Protein AF-A0A6C1BV99-F1 (afdb_monomer)

Radius of gyration: 22.66 Å; Cα contacts (8 Å, |Δi|>4): 917; chains: 1; bounding box: 77×45×63 Å

Foldseek 3Di:
DDDPPDDDADPDPPPLQDLDQPQCLCQVPDPPNPDHDPQQPPQADQVQWDWDWFFAQFWQAGFIKIWTFQAGDPVGDGFTRFIAHDPVRQTGCLRGQLRCLRPPQFDQAKDFQRHGDDLLVVLLVVQCCLAPPQAQEEEEDELADFLLLLQLVLLSCFQRLHAYAYPCLQWVLLLCVQLDDDDAAALVLQLPAQEEEEEDEAPCLRRVSSVVSHDHAYAYDDDYDSCCVNVHHYDHPVCLLVDATAYEYEYERALPFSVVSNVCSNSVNVSCVVRVYHYHYIDTGLVVSVCVRPPSQSHAQPVVSLVSHQHYAYAAAQCVLWDPPVSVVVSLVNHPFYEYAYRRCDHVVVSGSIYHYDDGQQLDFHWGQHSNGITTGHHDRPSRDYSSVSSVSSSVSGDDDGDNHDHHDDRNDRTGRHRGNQPRDDSSVPRPSSVVSVVSNVVSVVVVVVVVD

pLDDT: mean 91.26, std 7.83, range [37.41, 98.12]

Nearest PDB structures (foldseek):
  7q5y-assembly3_M  TM=9.577E-01  e=8.768E-54  Aquifex aeolicus VF5
  8qby-assembly1_G  TM=7.763E-01  e=4.145E-21  Paracoccus denitrificans PD1222
  8oh5-assembly1_C  TM=7.494E-01  e=4.484E-19  Sporomusa ovata DSM 2662
  7z7s-assembly1_G  TM=7.887E-01  e=3.432E-16  Escherichia coli str. K-12 substr. MC4100
  8rja-assembly2_H  TM=7.449E-01  e=3.498E-14  Candidatus Methanoperedenaceae archaeon GB50

Solvent-accessible surface area (backbone atoms only — not comparable to full-atom values): 24072 Å² total; per-residue (Å²): 120,70,74,96,71,50,74,91,70,67,95,44,79,59,57,69,67,33,94,60,76,62,37,50,58,70,38,70,70,38,88,83,59,86,41,66,58,70,94,43,59,91,61,55,58,80,88,53,39,48,75,50,67,24,32,44,51,81,22,32,51,45,37,51,30,32,42,33,28,44,51,39,48,99,89,36,61,78,41,64,64,44,40,41,52,47,96,83,62,42,52,33,29,55,56,44,51,31,41,54,46,80,64,54,66,60,32,58,61,32,28,46,77,88,36,81,48,57,69,66,61,52,28,52,51,51,33,48,47,41,67,76,40,13,89,28,25,30,38,36,49,35,34,68,52,40,42,62,47,40,50,48,48,44,49,50,33,33,42,42,14,28,24,32,26,32,74,54,43,46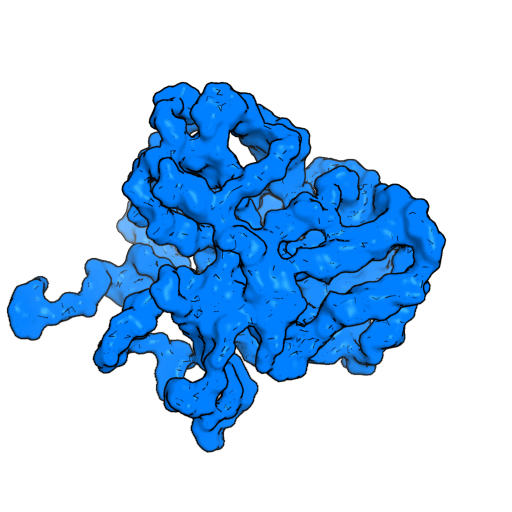,18,48,41,38,19,41,71,47,40,45,91,79,71,87,59,40,54,71,55,55,62,69,32,57,30,37,38,41,37,46,50,44,53,48,31,63,42,45,57,60,62,78,53,60,85,52,55,33,33,32,39,77,69,64,73,70,47,53,84,62,63,52,45,81,48,59,84,76,54,60,77,75,64,84,70,49,35,34,37,41,38,29,38,66,47,41,46,40,68,58,28,26,55,48,17,44,50,49,44,52,47,28,68,74,64,65,36,44,61,36,79,51,63,57,12,16,38,59,24,44,62,72,51,46,63,74,84,44,49,10,22,51,68,58,42,52,72,60,25,34,30,41,37,34,40,59,64,61,65,68,68,67,43,58,64,77,60,50,52,59,45,55,74,61,37,83,40,40,34,26,28,25,44,36,53,55,73,71,35,64,76,27,48,29,30,34,42,33,58,53,76,34,26,38,68,49,38,36,35,27,29,70,41,78,41,64,30,34,56,77,52,80,79,48,49,64,61,58,60,48,48,51,56,26,51,72,66,47,74,90,62,78,40,74,52,43,59,46,85,62,79,58,72,84,47,78,48,79,74,32,53,43,42,60,45,74,70,41,56,62,5,66,59,21,41,57,53,39,55,50,36,51,54,45,53,52,52,54,50,65,74,74,110

Secondary structure (DSSP, 8-state):
--GGG-----SSSSGGGSS----SHHHHH-TTSSS--TTTTTT--GGGSEEEEEE--SSTT--EEEEEEE--STT--SEEEEEEE-TT----HHHHHGGGGGTSSB--S-EETTEE--HHHHHHHHHHHHHHSGGGEEEEE-TTS-HHHHHHHHHHHHHH--EEEEGGGTTHHHHHHHH-S-----HHHHHT-SEEEEEES-HHHHSGGGGGT--SEEEEES--SSGGGG-PEE--GGGGGG--SSEEEEEE-TT--HHHHHHHHHHHHHHHHHH--EEEEE-STTHHHHHHHS-GGGB--HHHHHHH-SEEEEES--GGGTS-HHHHHHHHHT-SEEEEEESBSSGGGGT-SEEEE---TTT--EEEEETTEEEEE---STT---HHHHHHHHHHTSPS---PPP----PPPP-----BTTBSSHHHHT-HHHHHHHHHHHHHHHHHHHT--

Mean predicted aligned error: 5.23 Å

Structure (mmCIF, N/CA/C/O backbone):
data_AF-A0A6C1BV99-F1
#
_entry.id   AF-A0A6C1BV99-F1
#
loop_
_atom_site.group_PDB
_atom_site.id
_atom_site.type_symbol
_atom_site.label_atom_id
_atom_site.label_alt_id
_atom_site.label_comp_id
_atom_site.label_asym_id
_atom_site.label_entity_id
_atom_site.label_seq_id
_atom_site.pdbx_PDB_ins_code
_atom_site.Cartn_x
_atom_site.Cartn_y
_atom_site.Cartn_z
_atom_site.occupancy
_atom_site.B_iso_or_equiv
_atom_site.auth_seq_id
_atom_site.auth_comp_id
_atom_site.auth_asym_id
_atom_site.auth_atom_id
_atom_site.pdbx_PDB_model_num
ATOM 1 N N . GLU A 1 1 ? -42.807 0.917 -0.448 1.00 76.88 1 GLU A N 1
ATOM 2 C CA . GLU A 1 1 ? -43.847 0.187 -1.217 1.00 76.88 1 GLU A CA 1
ATOM 3 C C . GLU A 1 1 ? -43.942 -1.254 -0.700 1.00 76.88 1 GLU A C 1
ATOM 5 O O . GLU A 1 1 ? -42.998 -1.701 -0.054 1.00 76.88 1 GLU A O 1
ATOM 10 N N . ARG A 1 2 ? -45.065 -1.959 -0.909 1.00 86.19 2 ARG A N 1
ATOM 11 C CA . ARG A 1 2 ? -45.272 -3.371 -0.509 1.00 86.19 2 ARG A CA 1
ATOM 12 C C . ARG A 1 2 ? -45.947 -4.147 -1.651 1.00 86.19 2 ARG A C 1
ATOM 14 O O . ARG A 1 2 ? -46.690 -3.557 -2.429 1.00 86.19 2 ARG A O 1
ATOM 21 N N . GLY A 1 3 ? -45.721 -5.460 -1.730 1.00 92.88 3 GLY A N 1
ATOM 22 C CA . GLY A 1 3 ? -46.331 -6.331 -2.744 1.00 92.88 3 GLY A CA 1
ATOM 23 C C . GLY A 1 3 ? -45.674 -6.211 -4.123 1.00 92.88 3 GLY A C 1
ATOM 24 O O . GLY A 1 3 ? -44.471 -5.994 -4.215 1.00 92.88 3 GLY A O 1
ATOM 25 N N . PHE A 1 4 ? -46.461 -6.338 -5.196 1.00 92.69 4 PHE A N 1
ATOM 26 C CA . PHE A 1 4 ? -45.967 -6.315 -6.584 1.00 92.69 4 PHE A CA 1
ATOM 27 C C . PHE A 1 4 ? -45.215 -5.025 -6.953 1.00 92.69 4 PHE A C 1
ATOM 29 O O . PHE A 1 4 ? -44.317 -5.045 -7.785 1.00 92.69 4 PHE A O 1
ATOM 36 N N . GLN A 1 5 ? -45.550 -3.907 -6.307 1.00 92.56 5 GLN A N 1
ATOM 37 C CA . GLN A 1 5 ? -44.901 -2.614 -6.533 1.00 92.56 5 GLN A CA 1
ATOM 38 C C . GLN A 1 5 ? -43.599 -2.441 -5.738 1.00 92.56 5 GLN A C 1
ATOM 40 O O . GLN A 1 5 ? -43.012 -1.371 -5.783 1.00 92.56 5 GLN A O 1
ATOM 45 N N . ALA A 1 6 ? -43.149 -3.432 -4.964 1.00 92.50 6 ALA A N 1
ATOM 46 C CA . ALA A 1 6 ? -41.948 -3.284 -4.150 1.00 92.50 6 ALA A CA 1
ATOM 47 C C . ALA A 1 6 ? -40.685 -3.167 -5.020 1.00 92.50 6 ALA A C 1
ATOM 49 O O . ALA A 1 6 ? -40.284 -4.120 -5.685 1.00 92.50 6 ALA A O 1
ATOM 50 N N . ASN A 1 7 ? -40.023 -2.009 -4.954 1.00 88.62 7 ASN A N 1
ATOM 51 C CA . ASN A 1 7 ? -38.767 -1.749 -5.650 1.00 88.62 7 ASN A CA 1
ATOM 52 C C . ASN A 1 7 ? -37.588 -1.646 -4.679 1.00 88.62 7 ASN A C 1
ATOM 54 O O . ASN A 1 7 ? -37.646 -0.929 -3.679 1.00 88.62 7 ASN A O 1
ATOM 58 N N . ILE A 1 8 ? -36.483 -2.315 -5.013 1.00 88.06 8 ILE A N 1
ATOM 59 C CA . ILE A 1 8 ? -35.219 -2.189 -4.282 1.00 88.06 8 ILE A CA 1
ATOM 60 C C . ILE A 1 8 ? -34.468 -0.972 -4.814 1.00 88.06 8 ILE A C 1
ATOM 62 O O . ILE A 1 8 ? -34.070 -0.934 -5.977 1.00 88.06 8 ILE A O 1
ATOM 66 N N . ALA A 1 9 ? -34.274 0.030 -3.962 1.00 85.88 9 ALA A N 1
ATOM 67 C CA . ALA A 1 9 ? -33.563 1.250 -4.312 1.00 85.88 9 ALA A CA 1
ATOM 68 C C . ALA A 1 9 ? -32.993 1.939 -3.063 1.00 85.88 9 ALA A C 1
ATOM 70 O O . ALA A 1 9 ? -33.549 1.767 -1.977 1.00 85.88 9 ALA A O 1
ATOM 71 N N . PRO A 1 10 ? -31.925 2.744 -3.203 1.00 84.50 10 PRO A N 1
ATOM 72 C CA . PRO A 1 10 ? -31.435 3.562 -2.102 1.00 84.50 10 PRO A CA 1
ATOM 73 C C . PRO A 1 10 ? -32.444 4.661 -1.743 1.00 84.50 10 PRO A C 1
ATOM 75 O O . PRO A 1 10 ? -33.206 5.126 -2.598 1.00 84.50 10 PRO A O 1
ATOM 78 N N . THR A 1 11 ? -32.402 5.098 -0.482 1.00 82.31 11 THR A N 1
ATOM 79 C CA . THR A 1 11 ? -33.218 6.206 0.040 1.00 82.31 11 THR A CA 1
ATOM 80 C C . THR A 1 11 ? -32.936 7.511 -0.700 1.00 82.31 11 THR A C 1
ATOM 82 O O . THR A 1 11 ? -33.858 8.243 -1.040 1.00 82.31 11 THR A O 1
ATOM 85 N N . VAL A 1 12 ? -31.660 7.775 -0.993 1.00 80.75 12 VAL A N 1
ATOM 86 C CA . VAL A 1 12 ? -31.214 8.916 -1.800 1.00 80.75 12 VAL A CA 1
ATOM 87 C C . VAL A 1 12 ? -30.872 8.414 -3.198 1.00 80.75 12 VAL A C 1
ATOM 89 O O . VAL A 1 12 ? -30.130 7.440 -3.344 1.00 80.75 12 VAL A O 1
ATOM 92 N N . ARG A 1 13 ? -31.422 9.067 -4.226 1.00 79.25 13 ARG A N 1
ATOM 93 C CA . ARG A 1 13 ? 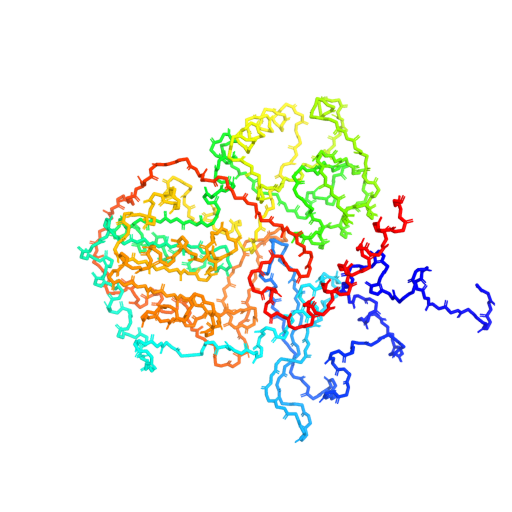-31.169 8.745 -5.635 1.00 79.25 13 ARG A CA 1
ATOM 94 C C . ARG A 1 13 ? -30.552 9.952 -6.355 1.00 79.25 13 ARG A C 1
ATOM 96 O O . ARG A 1 13 ? -31.036 11.060 -6.140 1.00 79.25 13 ARG A O 1
ATOM 103 N N . PRO A 1 14 ? -29.589 9.730 -7.268 1.00 78.88 14 PRO A N 1
ATOM 104 C CA . PRO A 1 14 ? -29.035 8.428 -7.655 1.00 78.88 14 PRO A CA 1
ATOM 105 C C . PRO A 1 14 ? -28.048 7.852 -6.610 1.00 78.88 14 PRO A C 1
ATOM 107 O O . PRO A 1 14 ? -27.644 8.524 -5.671 1.00 78.88 14 PRO A O 1
ATOM 110 N N . MET A 1 15 ? -27.726 6.553 -6.694 1.00 82.31 15 MET A N 1
ATOM 111 C CA . MET A 1 15 ? -26.990 5.840 -5.627 1.00 82.31 15 MET A CA 1
ATOM 112 C C . MET A 1 15 ? -25.594 6.427 -5.347 1.00 82.31 15 MET A C 1
ATOM 114 O O . MET A 1 15 ? -25.109 6.360 -4.221 1.00 82.31 15 MET A O 1
ATOM 118 N N . ASP A 1 16 ? -24.958 7.010 -6.360 1.00 74.94 16 ASP A N 1
ATOM 119 C CA . ASP A 1 16 ? -23.660 7.703 -6.311 1.00 74.94 16 ASP A CA 1
ATOM 120 C C . ASP A 1 16 ? -23.670 9.008 -5.514 1.00 74.94 16 ASP A C 1
ATOM 122 O O . ASP A 1 16 ? -22.605 9.485 -5.119 1.00 74.94 16 ASP A O 1
ATOM 126 N N . THR A 1 17 ? -24.856 9.528 -5.210 1.00 73.25 17 THR A N 1
ATOM 127 C CA . THR A 1 17 ? -25.060 10.713 -4.370 1.00 73.25 17 THR A CA 1
ATOM 128 C C . THR A 1 17 ? -25.597 10.352 -2.981 1.00 73.25 17 THR A C 1
ATOM 130 O O . THR A 1 17 ? -25.964 11.235 -2.212 1.00 73.25 17 THR A O 1
ATOM 133 N N . SER A 1 18 ? -25.686 9.056 -2.660 1.00 76.00 18 SER A N 1
ATOM 134 C CA . SER A 1 18 ? -26.114 8.548 -1.350 1.00 76.00 18 SER A CA 1
ATOM 135 C C . SER A 1 18 ? -24.918 8.267 -0.427 1.00 76.00 18 SER A C 1
ATOM 137 O O . SER A 1 18 ? -23.765 8.438 -0.816 1.00 76.00 18 SER A O 1
ATOM 139 N N . THR A 1 19 ? -25.178 7.748 0.778 1.00 76.62 19 THR A N 1
ATOM 140 C CA . THR A 1 19 ? -24.145 7.255 1.712 1.00 76.62 19 THR A CA 1
ATOM 141 C C . THR A 1 19 ? -23.447 5.965 1.243 1.00 76.62 19 THR A C 1
ATOM 143 O O . THR A 1 19 ? -22.591 5.428 1.942 1.00 76.62 19 THR A O 1
ATOM 146 N N . CYS A 1 20 ? -23.793 5.441 0.061 1.00 85.62 20 CYS A N 1
ATOM 147 C CA . CYS A 1 20 ? -23.166 4.259 -0.519 1.00 85.62 20 CYS A CA 1
ATOM 148 C C . CYS A 1 20 ? -21.684 4.496 -0.864 1.00 85.62 20 CYS A C 1
ATOM 150 O O . CYS A 1 20 ? -21.322 5.421 -1.589 1.00 85.62 20 CYS A O 1
ATOM 152 N N . GLU A 1 21 ? -20.824 3.579 -0.429 1.00 86.69 21 GLU A N 1
ATOM 153 C CA . GLU A 1 21 ? -19.383 3.584 -0.718 1.00 86.69 21 GLU A CA 1
ATOM 154 C C . GLU A 1 21 ? -19.014 2.991 -2.079 1.00 86.69 21 GLU A C 1
ATOM 156 O O . GLU A 1 21 ? -17.837 2.866 -2.397 1.00 86.69 21 GLU A O 1
ATOM 161 N N . MET A 1 22 ? -19.993 2.551 -2.872 1.00 90.06 22 MET A N 1
ATOM 162 C CA . MET A 1 22 ? -19.740 1.876 -4.147 1.00 90.06 22 MET A CA 1
ATOM 163 C C . MET A 1 22 ? -18.792 0.674 -4.011 1.00 90.06 22 MET A C 1
ATOM 165 O O . MET A 1 22 ? -17.922 0.451 -4.847 1.00 90.06 22 MET A O 1
ATOM 169 N N . CYS A 1 23 ? -18.971 -0.150 -2.974 1.00 91.75 23 CYS A N 1
ATOM 170 C CA . CYS A 1 23 ? -18.153 -1.352 -2.779 1.00 91.75 23 CYS A CA 1
ATOM 171 C C . CYS A 1 23 ? -18.371 -2.434 -3.853 1.00 91.75 23 CYS A C 1
ATOM 173 O O . CYS A 1 23 ? -17.565 -3.349 -3.974 1.00 91.75 23 CYS A O 1
ATOM 175 N N . GLY A 1 24 ? -19.458 -2.348 -4.629 1.00 93.44 24 GLY A N 1
ATOM 176 C CA . GLY A 1 24 ? -19.761 -3.284 -5.715 1.00 93.44 24 GLY A CA 1
ATOM 177 C C . GLY A 1 24 ? -20.377 -4.614 -5.268 1.00 93.44 24 GLY A C 1
ATOM 178 O O . GLY A 1 24 ? -20.771 -5.412 -6.116 1.00 93.44 24 GLY A O 1
ATOM 179 N N . LEU A 1 25 ? -20.553 -4.848 -3.963 1.00 95.12 25 LEU A N 1
ATOM 180 C CA . LEU A 1 25 ? -21.141 -6.094 -3.458 1.00 95.12 25 LEU A CA 1
ATOM 181 C C . LEU A 1 25 ? -22.574 -6.314 -3.953 1.00 95.12 25 LEU A C 1
ATOM 183 O O . LEU A 1 25 ? -22.896 -7.417 -4.378 1.00 95.12 25 LEU A O 1
ATOM 187 N N . CYS A 1 26 ? -23.408 -5.269 -4.007 1.00 93.62 26 CYS A N 1
ATOM 188 C CA . CYS A 1 26 ? -24.767 -5.367 -4.558 1.00 93.62 26 CYS A CA 1
ATOM 189 C C . CYS A 1 26 ? -24.784 -5.773 -6.043 1.00 93.62 26 CYS A C 1
ATOM 191 O O . CYS A 1 26 ? -25.678 -6.498 -6.470 1.00 93.62 26 CYS A O 1
ATOM 193 N N . VAL A 1 27 ? -23.780 -5.344 -6.817 1.00 94.06 27 VAL A N 1
ATOM 194 C CA . VAL A 1 27 ? -23.589 -5.755 -8.216 1.00 94.06 27 VAL A CA 1
ATOM 195 C C . VAL A 1 27 ? -23.194 -7.230 -8.282 1.00 94.06 27 VAL A C 1
ATOM 197 O O . VAL A 1 27 ? -23.666 -7.949 -9.155 1.00 94.06 27 VAL A O 1
ATOM 200 N N . TYR A 1 28 ? -22.320 -7.677 -7.377 1.00 94.75 28 TYR A N 1
ATOM 201 C CA . TYR A 1 28 ? -21.831 -9.054 -7.349 1.00 94.75 28 TYR A CA 1
ATOM 202 C C . TYR A 1 28 ? -22.920 -10.060 -6.960 1.00 94.75 28 TYR A C 1
ATOM 204 O O . TYR A 1 28 ? -23.072 -11.074 -7.634 1.00 94.75 28 TYR A O 1
ATOM 212 N N . VAL A 1 29 ? -23.698 -9.770 -5.911 1.00 94.75 29 VAL A N 1
ATOM 213 C CA . VAL A 1 29 ? -24.710 -10.705 -5.388 1.00 94.75 29 VAL A CA 1
ATOM 214 C C . VAL A 1 29 ? -26.018 -10.707 -6.184 1.00 94.75 29 VAL A C 1
ATOM 216 O O . VAL A 1 29 ? -26.861 -11.563 -5.940 1.00 94.75 29 VAL A O 1
ATOM 219 N N . CYS A 1 30 ? -26.229 -9.764 -7.113 1.00 94.56 30 CYS A N 1
ATOM 220 C CA . CYS A 1 30 ? -27.474 -9.666 -7.878 1.00 94.56 30 CYS A CA 1
ATOM 221 C C . CYS A 1 30 ? -27.622 -10.847 -8.863 1.00 94.56 30 CYS A C 1
ATOM 223 O O . CYS A 1 30 ? -26.918 -10.884 -9.875 1.00 94.56 30 CYS A O 1
ATOM 225 N N . PRO A 1 31 ? -28.577 -11.776 -8.653 1.00 93.25 31 PRO A N 1
ATOM 226 C CA . PRO A 1 31 ? -28.645 -13.009 -9.443 1.00 93.25 31 PRO A CA 1
ATOM 227 C C . PRO A 1 31 ? -29.247 -12.801 -10.839 1.00 93.25 31 PRO A C 1
ATOM 229 O O . PRO A 1 31 ? -28.962 -13.557 -11.762 1.00 93.25 31 PRO A O 1
ATOM 232 N N . VAL 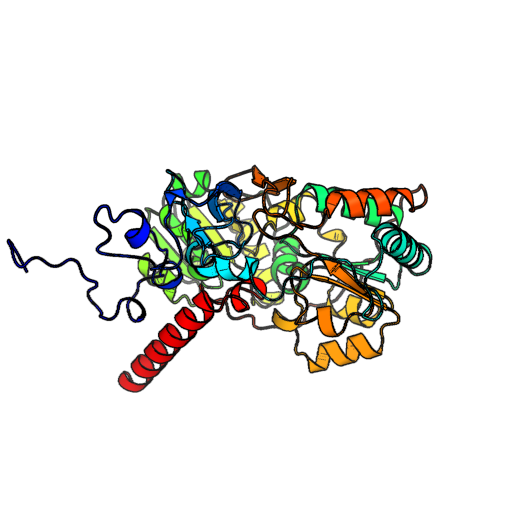A 1 32 ? -30.081 -11.770 -11.003 1.00 92.81 32 VAL A N 1
ATOM 233 C CA . VAL A 1 32 ? -30.857 -11.509 -12.229 1.00 92.81 32 VAL A CA 1
ATOM 234 C C . VAL A 1 32 ? -30.250 -10.418 -13.116 1.00 92.81 32 VAL A C 1
ATOM 236 O O . VAL A 1 32 ? -30.801 -10.098 -14.164 1.00 92.81 32 VAL A O 1
ATOM 239 N N . GLY A 1 33 ? -29.140 -9.801 -12.697 1.00 88.88 33 GLY A N 1
ATOM 240 C CA . GLY A 1 33 ? -28.533 -8.691 -13.435 1.00 88.88 33 GLY A CA 1
ATOM 241 C C . GLY A 1 33 ? -29.370 -7.404 -13.440 1.00 88.88 33 GLY A C 1
ATOM 242 O O . GLY A 1 33 ? -29.227 -6.588 -14.349 1.00 88.88 33 GLY A O 1
ATOM 243 N N . ALA A 1 34 ? -30.224 -7.199 -12.431 1.00 91.94 34 ALA A N 1
ATOM 244 C CA . ALA A 1 34 ? -30.930 -5.930 -12.229 1.00 91.94 34 ALA A CA 1
ATOM 245 C C . ALA A 1 34 ? -29.954 -4.798 -11.861 1.00 91.94 34 ALA A C 1
ATOM 247 O O . ALA A 1 34 ? -30.117 -3.659 -12.296 1.00 91.94 34 ALA A O 1
ATOM 248 N N . ILE A 1 35 ? -28.907 -5.128 -11.098 1.00 91.44 35 ILE A N 1
ATOM 249 C CA . ILE A 1 35 ? -27.809 -4.228 -10.745 1.00 91.44 35 ILE A CA 1
ATOM 250 C C . ILE A 1 35 ? -26.544 -4.755 -11.424 1.00 91.44 35 ILE A C 1
ATOM 252 O O . ILE A 1 35 ? -26.094 -5.861 -11.140 1.00 91.44 35 ILE A O 1
ATOM 256 N N . ILE A 1 36 ? -25.969 -3.970 -12.336 1.00 91.00 36 ILE A N 1
ATOM 257 C CA . ILE A 1 36 ? -24.804 -4.365 -13.141 1.00 91.00 36 ILE A CA 1
ATOM 258 C C . ILE A 1 36 ? -23.744 -3.269 -13.174 1.00 91.00 36 ILE A C 1
ATOM 260 O O . ILE A 1 36 ? -24.050 -2.077 -13.180 1.00 91.00 36 ILE A O 1
ATOM 264 N N . SER A 1 37 ? -22.479 -3.681 -13.252 1.00 90.69 37 SER A N 1
ATOM 265 C CA . SER A 1 37 ? -21.348 -2.763 -13.399 1.00 90.69 37 SER A CA 1
ATOM 266 C C . SER A 1 37 ? -21.379 -2.112 -14.782 1.00 90.69 37 SER A C 1
ATOM 268 O O . SER A 1 37 ? -21.135 -2.773 -15.794 1.00 90.69 37 SER A O 1
ATOM 270 N N . LYS A 1 38 ? -21.671 -0.805 -14.832 1.00 90.25 38 LYS A N 1
ATOM 271 C CA . LYS A 1 38 ? -21.652 -0.017 -16.074 1.00 90.25 38 LYS A CA 1
ATOM 272 C C . LYS A 1 38 ? -20.288 -0.085 -16.787 1.00 90.25 38 LYS A C 1
ATOM 274 O O . LYS A 1 38 ? -20.320 -0.302 -17.994 1.00 90.25 38 LYS A O 1
ATOM 279 N N . PRO A 1 39 ? -19.128 -0.000 -16.096 1.00 89.94 39 PRO A N 1
ATOM 280 C CA . PRO A 1 39 ? -17.819 -0.167 -16.736 1.00 89.94 39 PRO A CA 1
ATOM 281 C C . PRO A 1 39 ? -17.610 -1.503 -17.457 1.00 89.94 39 PRO A C 1
ATOM 283 O O . PRO A 1 39 ? -16.876 -1.536 -18.432 1.00 89.94 39 PRO A O 1
ATOM 286 N N . PHE A 1 40 ? -18.260 -2.589 -17.022 1.00 90.50 40 PHE A N 1
ATOM 287 C CA . PHE A 1 40 ? -18.136 -3.914 -17.651 1.00 90.50 40 PHE A CA 1
ATOM 288 C C . PHE A 1 40 ? -19.255 -4.222 -18.664 1.00 90.50 40 PHE A C 1
ATOM 290 O O . PHE A 1 40 ? -19.098 -5.067 -19.548 1.00 90.50 40 PHE A O 1
ATOM 297 N N . LYS A 1 41 ? -20.407 -3.556 -18.544 1.00 88.00 41 LYS A N 1
ATOM 298 C CA . LYS A 1 41 ? -21.597 -3.814 -19.362 1.00 88.00 41 LYS A CA 1
ATOM 299 C C . LYS A 1 41 ? -21.264 -3.749 -20.862 1.00 88.00 41 LYS A C 1
ATOM 301 O O . LYS A 1 41 ? -20.720 -2.760 -21.333 1.00 88.00 41 LYS A O 1
ATOM 306 N N . TYR A 1 42 ? -21.645 -4.795 -21.598 1.00 84.12 42 TYR A N 1
ATOM 307 C CA . TYR A 1 42 ? -21.476 -4.945 -23.055 1.00 84.12 42 TYR A CA 1
ATOM 308 C C . TYR A 1 42 ? -20.042 -5.039 -23.593 1.00 84.12 42 TYR A C 1
ATOM 310 O O . TYR A 1 42 ? -19.867 -5.059 -24.807 1.00 84.12 42 TYR A O 1
ATOM 318 N N . TRP A 1 43 ? -19.031 -5.166 -22.733 1.00 86.06 43 TRP A N 1
ATOM 319 C CA . TRP A 1 43 ? -17.653 -5.340 -23.196 1.00 86.06 43 TRP A CA 1
ATOM 320 C C . TRP A 1 43 ? -17.341 -6.753 -23.685 1.00 86.06 43 TRP A C 1
ATOM 322 O O . TRP A 1 43 ? -16.635 -6.911 -24.670 1.00 86.06 43 TRP A O 1
ATOM 332 N N . THR A 1 44 ? -17.811 -7.774 -22.967 1.00 89.38 44 THR A N 1
ATOM 333 C CA . THR A 1 44 ? -17.581 -9.187 -23.298 1.00 89.38 44 THR A CA 1
ATOM 334 C C . THR A 1 44 ? -18.518 -10.091 -22.493 1.00 89.38 44 THR A C 1
ATOM 336 O O . THR A 1 44 ? -19.157 -9.666 -21.522 1.00 89.38 44 THR A O 1
ATOM 339 N N . ARG A 1 45 ? -18.602 -11.366 -22.876 1.00 88.62 45 ARG A N 1
ATOM 340 C CA . ARG A 1 45 ? -19.302 -12.399 -22.112 1.00 88.62 45 ARG A CA 1
ATOM 341 C C . ARG A 1 45 ? -18.396 -12.962 -21.023 1.00 88.62 45 ARG A C 1
ATOM 343 O O . ARG A 1 45 ? -17.228 -13.254 -21.246 1.00 88.62 45 ARG A O 1
ATOM 350 N N . SER A 1 46 ? -18.956 -13.164 -19.833 1.00 88.50 46 SER A N 1
ATOM 351 C CA . SER A 1 46 ? -18.180 -13.557 -18.647 1.00 88.50 46 SER A CA 1
ATOM 352 C C . SER A 1 46 ? -17.526 -14.938 -18.751 1.00 88.50 46 SER A C 1
ATOM 354 O O . SER A 1 46 ? -16.546 -15.185 -18.059 1.00 88.50 46 SER A O 1
ATOM 356 N N . TRP A 1 47 ? -18.065 -15.850 -19.565 1.00 90.12 47 TRP A N 1
ATOM 357 C CA . TRP A 1 47 ? -17.512 -17.196 -19.775 1.00 90.12 47 TRP A CA 1
ATOM 358 C C . TRP A 1 47 ? -16.352 -17.243 -20.779 1.00 90.12 47 TRP A C 1
ATOM 360 O O . TRP A 1 47 ? -15.712 -18.278 -20.892 1.00 90.12 47 TRP A O 1
ATOM 370 N N . LEU A 1 48 ? -16.074 -16.144 -21.490 1.00 93.12 48 LEU A N 1
ATOM 371 C CA . LEU A 1 48 ? -14.919 -16.040 -22.392 1.00 93.12 48 LEU A CA 1
ATOM 372 C C . LEU A 1 48 ? -13.644 -15.592 -21.665 1.00 93.12 48 LEU A C 1
ATOM 374 O O . LEU A 1 48 ? -12.553 -15.690 -22.211 1.00 93.12 48 LEU A O 1
ATOM 378 N N . LEU A 1 49 ? -13.776 -15.068 -20.445 1.00 94.69 49 LEU A N 1
ATOM 379 C CA . LEU A 1 49 ? -12.663 -14.500 -19.693 1.00 94.69 49 LEU A CA 1
ATOM 380 C C . LEU A 1 49 ? -11.945 -15.554 -18.855 1.00 94.69 49 LEU A C 1
ATOM 382 O O . LEU A 1 49 ? -12.586 -16.392 -18.215 1.00 94.69 49 LEU A O 1
ATOM 386 N N . LYS A 1 50 ? -10.617 -15.431 -18.790 1.00 95.50 50 LYS A N 1
ATOM 387 C CA . LYS A 1 50 ? -9.793 -16.124 -17.796 1.00 95.50 50 LYS A CA 1
ATOM 388 C C . LYS A 1 50 ? -10.071 -15.534 -16.420 1.00 95.50 50 LYS A C 1
ATOM 390 O O . LYS A 1 50 ? -10.404 -14.351 -16.307 1.00 95.50 50 LYS A O 1
ATOM 395 N N . ARG A 1 51 ? -9.958 -16.361 -15.384 1.00 96.25 51 ARG A N 1
ATOM 396 C CA . ARG A 1 51 ? -10.254 -15.987 -14.000 1.00 96.25 51 ARG A CA 1
ATOM 397 C C . ARG A 1 51 ? -9.156 -16.525 -13.116 1.00 96.25 51 ARG A C 1
ATOM 399 O O . ARG A 1 51 ? -8.999 -17.733 -13.034 1.00 96.25 51 ARG A O 1
ATOM 406 N N . GLU A 1 52 ? -8.452 -15.626 -12.456 1.00 97.50 52 GLU A N 1
ATOM 407 C CA . GLU A 1 52 ? -7.405 -15.990 -11.509 1.00 97.50 52 GLU A CA 1
ATOM 408 C C . GLU A 1 52 ? -7.551 -15.156 -10.243 1.00 97.50 52 GLU A C 1
ATOM 410 O O . GLU A 1 52 ? -8.085 -14.041 -10.273 1.00 97.50 52 GLU A O 1
ATOM 415 N N . LYS A 1 53 ? -7.118 -15.719 -9.118 1.00 97.19 53 LYS A N 1
ATOM 416 C CA . LYS A 1 53 ? -7.194 -15.072 -7.807 1.00 97.19 53 LYS A CA 1
ATOM 417 C C . LYS A 1 53 ? -5.842 -14.488 -7.420 1.00 97.19 53 LYS A C 1
ATOM 419 O O . LYS A 1 53 ? -4.802 -15.063 -7.722 1.00 97.19 53 LYS A O 1
ATOM 424 N N . THR A 1 54 ? -5.855 -13.348 -6.745 1.00 97.19 54 THR A N 1
ATOM 425 C CA . THR A 1 54 ? -4.657 -12.728 -6.169 1.00 97.19 54 THR A CA 1
ATOM 426 C C . THR A 1 54 ? -5.028 -11.858 -4.975 1.00 97.19 54 THR A C 1
ATOM 428 O O . THR A 1 54 ? -6.208 -11.635 -4.696 1.00 97.19 54 THR A O 1
ATOM 431 N N . THR A 1 55 ? -4.023 -11.342 -4.280 1.00 97.12 55 THR A N 1
ATOM 432 C CA . THR A 1 55 ? -4.211 -10.444 -3.143 1.00 97.12 55 THR A CA 1
ATOM 433 C C . THR A 1 55 ? -4.194 -8.989 -3.603 1.00 97.12 55 THR A C 1
ATOM 435 O O . THR A 1 55 ? -3.312 -8.556 -4.345 1.00 97.12 55 THR A O 1
ATOM 438 N N . CYS A 1 56 ? -5.176 -8.209 -3.156 1.00 95.75 56 CYS A N 1
ATOM 439 C CA . CYS A 1 56 ? -5.203 -6.766 -3.361 1.00 95.75 56 CYS A CA 1
ATOM 440 C C . CYS A 1 56 ? -4.167 -6.078 -2.458 1.00 95.75 56 CYS A C 1
ATOM 442 O O . CYS A 1 56 ? -4.289 -6.123 -1.235 1.00 95.75 56 CYS A O 1
ATOM 444 N N . GLY A 1 57 ? -3.197 -5.394 -3.068 1.00 93.38 57 GLY A N 1
ATOM 445 C CA . GLY A 1 57 ? -2.148 -4.638 -2.373 1.00 93.38 57 GLY A CA 1
ATOM 446 C C . GLY A 1 57 ? -2.417 -3.136 -2.221 1.00 93.38 57 GLY A C 1
ATOM 447 O O . GLY A 1 57 ? -1.489 -2.396 -1.943 1.00 93.38 57 GLY A O 1
ATOM 448 N N . LEU A 1 58 ? -3.646 -2.645 -2.439 1.00 93.81 58 LEU A N 1
ATOM 449 C CA . LEU A 1 58 ? -3.939 -1.196 -2.414 1.00 93.81 58 LEU A CA 1
ATOM 450 C C . LEU A 1 58 ? -4.065 -0.597 -1.001 1.00 93.81 58 LEU A C 1
ATOM 452 O O . LEU A 1 58 ? -4.066 0.618 -0.847 1.00 93.81 58 LEU A O 1
ATOM 456 N N . CYS A 1 59 ? -4.261 -1.428 0.019 1.00 93.94 59 CYS A N 1
ATOM 457 C CA . CYS A 1 59 ? -4.410 -1.034 1.422 1.00 93.94 59 CYS A CA 1
ATOM 458 C C . CYS A 1 59 ? -4.003 -2.231 2.302 1.00 93.94 59 CYS A C 1
ATOM 460 O O . CYS A 1 59 ? -3.880 -3.342 1.774 1.00 93.94 59 CYS A O 1
ATOM 462 N N . PRO A 1 60 ? -3.889 -2.079 3.629 1.00 95.19 60 PRO A N 1
ATOM 463 C CA . PRO A 1 60 ? -3.247 -3.082 4.470 1.00 95.19 60 PRO A CA 1
ATOM 464 C C . PRO A 1 60 ? -4.140 -4.277 4.789 1.00 95.19 60 PRO A C 1
ATOM 466 O O . PRO A 1 60 ? -3.715 -5.201 5.471 1.00 95.19 60 PRO A O 1
ATOM 469 N N . VAL A 1 61 ? -5.385 -4.291 4.304 1.00 96.50 61 VAL A N 1
ATOM 470 C CA . VAL A 1 61 ? -6.348 -5.351 4.618 1.00 96.50 61 VAL A CA 1
ATOM 471 C C . VAL A 1 61 ? -5.932 -6.703 4.036 1.00 96.50 61 VAL A C 1
ATOM 473 O O . VAL A 1 61 ? -6.067 -7.705 4.727 1.00 96.50 61 VAL A O 1
ATOM 476 N N . GLY A 1 62 ? -5.439 -6.749 2.792 1.00 96.06 62 GLY A N 1
ATOM 477 C CA . GLY A 1 62 ? -5.064 -8.012 2.138 1.00 96.06 62 GLY A CA 1
ATOM 478 C C . GLY A 1 62 ? -6.238 -8.837 1.606 1.00 96.06 62 GLY A C 1
ATOM 479 O O . GLY A 1 62 ? -6.257 -10.057 1.748 1.00 96.06 62 GLY A O 1
ATOM 480 N N . CYS A 1 63 ? -7.236 -8.182 1.005 1.00 96.94 63 CYS A N 1
ATOM 481 C CA . CYS A 1 63 ? -8.405 -8.862 0.437 1.00 96.94 63 CYS A CA 1
ATOM 482 C C . CYS A 1 63 ? -8.009 -9.782 -0.731 1.00 96.94 63 CYS A C 1
ATOM 484 O O . CYS A 1 63 ? -7.359 -9.318 -1.672 1.00 96.94 63 CYS A O 1
ATOM 486 N N . GLU A 1 64 ? -8.463 -11.038 -0.723 1.00 97.06 64 GLU A N 1
ATOM 487 C CA . GLU A 1 64 ? -8.390 -11.908 -1.903 1.00 97.06 64 GLU A CA 1
ATOM 488 C C . GLU A 1 64 ? -9.428 -11.454 -2.938 1.00 97.06 64 GLU A C 1
ATOM 490 O O . GLU A 1 64 ? -10.612 -11.295 -2.634 1.00 97.06 64 GLU A O 1
ATOM 495 N N . ILE A 1 65 ? -8.985 -11.239 -4.174 1.00 97.19 65 ILE A N 1
ATOM 496 C CA . ILE A 1 65 ? -9.827 -10.801 -5.286 1.00 97.19 65 ILE A CA 1
ATOM 497 C C . ILE A 1 65 ? -9.643 -11.726 -6.485 1.00 97.19 65 ILE A C 1
ATOM 499 O O . ILE A 1 65 ? -8.555 -12.240 -6.739 1.00 97.19 65 ILE A O 1
ATOM 503 N N . GLN A 1 66 ? -10.704 -11.901 -7.266 1.00 97.62 66 GLN A N 1
ATOM 504 C CA . GLN A 1 66 ? -10.639 -12.561 -8.564 1.00 97.62 66 GLN A CA 1
ATOM 505 C C . GLN A 1 66 ? -10.516 -11.507 -9.668 1.00 97.62 66 GLN A C 1
ATOM 507 O O . GLN A 1 66 ? -11.359 -10.613 -9.767 1.00 97.62 66 GLN A O 1
ATOM 512 N N . ILE A 1 67 ? -9.512 -11.636 -10.530 1.00 97.44 67 ILE A N 1
ATOM 513 C CA . ILE A 1 67 ? -9.337 -10.809 -11.727 1.00 97.44 67 ILE A CA 1
ATOM 514 C C . ILE A 1 67 ? -9.879 -11.575 -12.934 1.00 97.44 67 ILE A C 1
ATOM 516 O O . ILE A 1 67 ? -9.484 -12.712 -13.190 1.00 97.44 67 ILE A O 1
ATOM 520 N N . GLU A 1 68 ? -10.781 -10.946 -13.691 1.00 96.50 68 GLU A N 1
ATOM 521 C CA . GLU A 1 68 ? -11.239 -11.463 -14.980 1.00 96.50 68 GLU A CA 1
ATOM 522 C C . GLU A 1 68 ? -10.549 -10.713 -16.128 1.00 96.50 68 GLU A C 1
ATOM 524 O O . GLU A 1 68 ? -10.696 -9.492 -16.268 1.00 96.50 68 GLU A O 1
ATOM 529 N N . TYR A 1 69 ? -9.795 -11.440 -16.953 1.00 95.31 69 TYR A N 1
ATOM 530 C CA . TYR A 1 69 ? -8.911 -10.874 -17.977 1.00 95.31 69 TYR A CA 1
ATOM 531 C C . TYR A 1 69 ? -8.827 -11.756 -19.232 1.00 95.31 69 TYR A C 1
ATOM 533 O O . TYR A 1 69 ? -9.373 -12.861 -19.281 1.00 95.31 69 TYR A O 1
ATOM 541 N N . GLY A 1 70 ? -8.128 -11.266 -20.255 1.00 92.56 70 GLY A N 1
ATOM 542 C CA . GLY A 1 70 ? -7.829 -12.002 -21.485 1.00 92.56 70 GLY A CA 1
ATOM 543 C C . GLY A 1 70 ? -8.475 -11.372 -22.713 1.00 92.56 70 GLY A C 1
ATOM 544 O O . GLY A 1 70 ? -8.801 -10.188 -22.704 1.00 92.56 70 GLY A O 1
ATOM 545 N N . VAL A 1 71 ? -8.641 -12.158 -23.776 1.00 87.12 71 VAL A N 1
ATOM 546 C CA . VAL A 1 71 ? -9.376 -11.753 -24.980 1.00 87.12 71 VAL A CA 1
ATOM 547 C C . VAL A 1 71 ? -10.809 -12.242 -24.825 1.00 87.12 71 VAL A C 1
ATOM 549 O O . VAL A 1 71 ? -11.041 -13.431 -24.649 1.00 87.12 71 VAL A O 1
ATOM 552 N N . GLY A 1 72 ? -11.757 -11.310 -24.823 1.00 80.75 72 GLY A N 1
ATOM 553 C CA . GLY A 1 72 ? -13.184 -11.608 -24.756 1.00 80.75 72 GLY A CA 1
ATOM 554 C C . GLY A 1 72 ? -13.745 -12.203 -26.054 1.00 80.75 72 GLY A C 1
ATOM 555 O O . GLY A 1 72 ?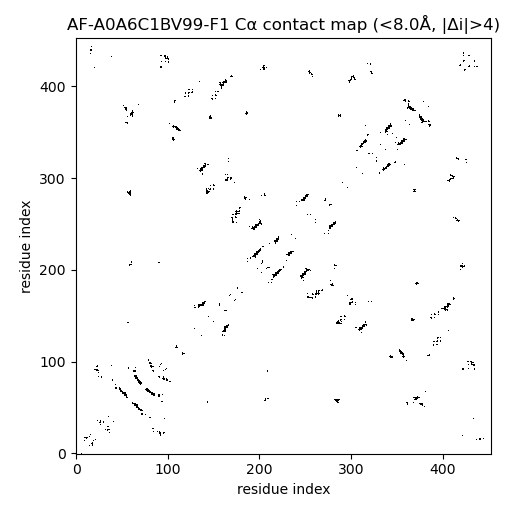 -13.360 -13.282 -26.483 1.00 80.75 72 GLY A O 1
ATOM 556 N N . ASP A 1 73 ? -14.701 -11.510 -26.669 1.00 78.56 73 ASP A N 1
ATOM 557 C CA . ASP A 1 73 ? -15.232 -11.864 -27.991 1.00 78.56 73 ASP A CA 1
ATOM 558 C C . ASP A 1 73 ? -14.381 -11.299 -29.148 1.00 78.56 73 ASP A C 1
ATOM 560 O O . ASP A 1 73 ? -13.320 -10.715 -28.950 1.00 78.56 73 ASP A O 1
ATOM 564 N N . TRP A 1 74 ? -14.850 -11.431 -30.388 1.00 77.75 74 TRP A N 1
ATOM 565 C CA . TRP A 1 74 ? -14.126 -10.944 -31.569 1.00 77.75 74 TRP A CA 1
ATOM 566 C C . TRP A 1 74 ? -13.905 -9.417 -31.609 1.00 77.75 74 TRP A C 1
ATOM 568 O O . TRP A 1 74 ? -13.093 -8.944 -32.400 1.00 77.75 74 TRP A O 1
ATOM 578 N N . ARG A 1 75 ? -14.610 -8.633 -30.778 1.00 79.12 75 ARG A N 1
ATOM 579 C CA . ARG A 1 75 ? -14.431 -7.170 -30.645 1.00 79.12 75 ARG A CA 1
ATOM 580 C C . ARG A 1 75 ? -13.555 -6.791 -29.451 1.00 79.12 75 ARG A C 1
ATOM 582 O O . ARG A 1 75 ? -13.258 -5.615 -29.241 1.00 79.12 75 ARG A O 1
ATOM 589 N N . SER A 1 76 ? -13.186 -7.774 -28.643 1.00 84.69 76 SER A N 1
ATOM 590 C CA . SER A 1 76 ? -12.474 -7.598 -27.391 1.00 84.69 76 SER A CA 1
ATOM 591 C C . SER A 1 76 ? -10.962 -7.538 -27.605 1.00 84.69 76 SER A C 1
ATOM 593 O O . SER A 1 76 ? -10.412 -8.211 -28.470 1.00 84.69 76 SER A O 1
ATOM 595 N N . LYS A 1 77 ? -10.275 -6.735 -26.788 1.00 86.81 77 LYS A N 1
ATOM 596 C CA . LYS A 1 77 ? -8.806 -6.665 -26.746 1.00 86.81 77 LYS A CA 1
ATOM 597 C C . LYS A 1 77 ? -8.300 -7.418 -25.523 1.00 86.81 77 LYS A C 1
ATOM 599 O O . LYS A 1 77 ? -9.024 -7.528 -24.539 1.00 86.81 77 LYS A O 1
ATOM 604 N N . GLU A 1 78 ? -7.058 -7.891 -25.564 1.00 89.94 78 GLU A N 1
ATOM 605 C CA . GLU A 1 78 ? -6.414 -8.457 -24.379 1.00 89.94 78 GLU A CA 1
ATOM 606 C C . GLU A 1 78 ? -6.248 -7.377 -23.303 1.00 89.94 78 GLU A C 1
ATOM 608 O O . GLU A 1 78 ? -5.500 -6.418 -23.498 1.00 89.94 78 GLU A O 1
ATOM 613 N N . LYS A 1 79 ? -6.987 -7.505 -22.196 1.00 92.62 79 LYS A N 1
ATOM 614 C CA . LYS A 1 79 ? -6.925 -6.581 -21.053 1.00 92.62 79 LYS A CA 1
ATOM 615 C C . LYS A 1 79 ? -7.565 -7.177 -19.796 1.00 92.62 79 LYS A C 1
ATOM 617 O O . LYS A 1 79 ? -8.133 -8.271 -19.835 1.00 92.62 79 LYS A O 1
ATOM 622 N N . VAL A 1 80 ? -7.523 -6.431 -18.694 1.00 94.69 80 VAL A N 1
ATOM 623 C CA . VAL A 1 80 ? -8.328 -6.695 -17.496 1.00 94.69 80 VAL A CA 1
ATOM 624 C C . VAL A 1 80 ? -9.715 -6.081 -17.671 1.00 94.69 80 VAL A C 1
ATOM 626 O O . VAL A 1 80 ? -9.860 -4.895 -17.973 1.00 94.69 80 VAL A O 1
ATOM 629 N N . TYR A 1 81 ? -10.753 -6.894 -17.487 1.00 94.88 81 TYR A N 1
ATOM 630 C CA . TYR A 1 81 ? -12.140 -6.491 -17.720 1.00 94.88 81 TYR A CA 1
ATOM 631 C C . TYR A 1 81 ? -12.901 -6.144 -16.450 1.00 94.88 81 TYR A C 1
ATOM 633 O O . TYR A 1 81 ? -13.837 -5.351 -16.522 1.00 94.88 81 TYR A O 1
ATOM 641 N N . ARG A 1 82 ? -12.565 -6.780 -15.325 1.00 95.50 82 ARG A N 1
ATOM 642 C CA . ARG A 1 82 ? -13.099 -6.465 -13.995 1.00 95.50 82 ARG A CA 1
ATOM 643 C C . ARG A 1 82 ? -12.393 -7.271 -12.917 1.00 95.50 82 ARG A C 1
ATOM 645 O O . ARG A 1 82 ? -11.795 -8.309 -13.187 1.00 95.50 82 ARG A O 1
ATOM 652 N N . THR A 1 83 ? -12.579 -6.832 -11.688 1.00 97.06 83 THR A N 1
ATOM 653 C CA . THR A 1 83 ? -12.298 -7.579 -10.464 1.00 97.06 83 THR A CA 1
ATOM 654 C C . THR A 1 83 ? -13.608 -7.987 -9.791 1.00 97.06 83 THR A C 1
ATOM 656 O O . THR A 1 83 ? -14.670 -7.402 -10.034 1.00 97.06 83 THR A O 1
ATOM 659 N N . LYS A 1 84 ? -13.549 -9.019 -8.955 1.00 96.50 84 LYS A N 1
ATOM 660 C CA . LYS A 1 84 ? -14.665 -9.512 -8.145 1.00 96.50 84 LYS A CA 1
ATOM 661 C C . LYS A 1 84 ? -14.177 -9.922 -6.757 1.00 96.50 84 LYS A C 1
ATOM 663 O O . LYS A 1 84 ? -13.013 -10.313 -6.634 1.00 96.50 84 LYS A O 1
ATOM 668 N N . PRO A 1 85 ? -15.046 -9.866 -5.733 1.00 96.88 85 PRO A N 1
ATOM 669 C CA . PRO A 1 85 ? -14.751 -10.528 -4.471 1.00 96.88 85 PRO A CA 1
ATOM 670 C C . PRO A 1 85 ? -14.717 -12.049 -4.663 1.00 96.88 85 PRO A C 1
ATOM 672 O O . PRO A 1 85 ? -15.237 -12.578 -5.650 1.00 96.88 85 PRO A O 1
ATOM 675 N N . THR A 1 86 ? -14.139 -12.740 -3.690 1.00 95.25 86 THR A N 1
ATOM 676 C CA . THR A 1 86 ? -14.285 -14.189 -3.517 1.00 95.25 86 THR A CA 1
ATOM 677 C C . THR A 1 86 ? -15.463 -14.502 -2.589 1.00 95.25 86 THR A C 1
ATOM 679 O O . THR A 1 86 ? -16.269 -13.619 -2.280 1.00 95.25 86 THR A O 1
ATOM 682 N N . ASP A 1 87 ? -15.587 -15.754 -2.146 1.00 92.44 87 ASP A N 1
ATOM 683 C CA . ASP A 1 87 ? -16.699 -16.212 -1.302 1.00 92.44 87 ASP A CA 1
ATOM 684 C C . ASP A 1 87 ? -16.779 -15.478 0.045 1.00 92.44 87 ASP A C 1
ATOM 686 O O . ASP A 1 87 ? -17.855 -15.356 0.624 1.00 92.44 87 ASP A O 1
ATOM 690 N N . GLU A 1 88 ? -15.665 -14.913 0.516 1.00 91.44 88 GLU A N 1
ATOM 691 C CA . GLU A 1 88 ? -15.613 -14.114 1.745 1.00 91.44 88 GLU A CA 1
ATOM 692 C C . GLU A 1 88 ? -16.210 -12.703 1.589 1.00 91.44 88 GLU A C 1
ATOM 694 O O . GLU A 1 88 ? -16.330 -11.977 2.573 1.00 91.44 88 GLU A O 1
ATOM 699 N N . LEU A 1 89 ? -16.564 -12.284 0.366 1.00 95.25 89 LEU A N 1
ATOM 700 C CA . LEU A 1 89 ? -17.143 -10.966 0.059 1.00 95.25 89 LEU A CA 1
ATOM 701 C C . LEU A 1 89 ? -16.266 -9.770 0.486 1.00 95.25 89 LEU A C 1
ATOM 703 O O . LEU A 1 89 ? -16.744 -8.645 0.644 1.00 95.25 89 LEU A O 1
ATOM 707 N N . ASN A 1 90 ? -14.958 -9.994 0.605 1.00 95.50 90 ASN A N 1
ATOM 708 C CA . ASN A 1 90 ? -13.972 -8.972 0.932 1.00 95.50 90 ASN A CA 1
ATOM 709 C C . ASN A 1 90 ? -13.553 -8.195 -0.323 1.00 95.50 90 ASN A C 1
ATOM 711 O O . ASN A 1 90 ? -12.651 -8.603 -1.049 1.00 95.50 90 ASN A O 1
ATOM 715 N N . ILE A 1 91 ? -14.198 -7.060 -0.596 1.00 96.38 91 ILE A N 1
ATOM 716 C CA . ILE A 1 91 ? -13.758 -6.120 -1.636 1.00 96.38 91 ILE A CA 1
ATOM 717 C C . ILE A 1 91 ? -14.290 -4.714 -1.353 1.00 96.38 91 ILE A C 1
ATOM 719 O O . ILE A 1 91 ? -15.372 -4.551 -0.799 1.00 96.38 91 ILE A O 1
ATOM 723 N N . CYS A 1 92 ? -13.550 -3.685 -1.761 1.00 95.50 92 CYS A N 1
ATOM 724 C CA . CYS A 1 92 ? -14.004 -2.295 -1.709 1.00 95.50 92 CYS A CA 1
ATOM 725 C C . CYS A 1 92 ? -13.998 -1.651 -3.100 1.00 95.50 92 CYS A C 1
ATOM 727 O O . CYS A 1 92 ? -13.505 -2.239 -4.066 1.00 95.50 92 CYS A O 1
ATOM 729 N N . ALA A 1 93 ? -14.491 -0.411 -3.193 1.00 94.88 93 ALA A N 1
ATOM 730 C CA . ALA A 1 93 ? -14.542 0.344 -4.444 1.00 94.88 93 ALA A CA 1
ATOM 731 C C . ALA A 1 93 ? -13.181 0.423 -5.152 1.00 94.88 93 ALA A C 1
ATOM 733 O O . ALA A 1 93 ? -13.126 0.253 -6.370 1.00 94.88 93 ALA A O 1
ATOM 734 N N . LYS A 1 94 ? -12.091 0.603 -4.382 1.00 95.38 94 LYS A N 1
ATOM 735 C CA . LYS A 1 94 ? -10.715 0.711 -4.894 1.00 95.38 94 LYS A CA 1
ATOM 736 C C . LYS A 1 94 ? -10.365 -0.460 -5.808 1.00 95.38 94 LYS A C 1
ATOM 738 O O . LYS A 1 94 ? -9.934 -0.254 -6.932 1.00 95.38 94 LYS A O 1
ATOM 743 N N . ALA A 1 95 ? -10.616 -1.684 -5.347 1.00 95.75 95 ALA A N 1
ATOM 744 C CA . ALA A 1 95 ? -10.359 -2.880 -6.135 1.00 95.75 95 ALA A CA 1
ATOM 745 C C . ALA A 1 95 ? -11.472 -3.137 -7.158 1.00 95.75 95 ALA A C 1
ATOM 747 O O . ALA A 1 95 ? -11.158 -3.418 -8.310 1.00 95.75 95 ALA A O 1
ATOM 748 N N . PHE A 1 96 ? -12.751 -3.027 -6.764 1.00 96.69 96 PHE A N 1
ATOM 749 C CA . PHE A 1 96 ? -13.907 -3.405 -7.594 1.00 96.69 96 PHE A CA 1
ATOM 750 C C . PHE A 1 96 ? -14.049 -2.555 -8.865 1.00 96.69 96 PHE A C 1
ATOM 752 O O . PHE A 1 96 ? -14.387 -3.070 -9.931 1.00 96.69 96 PHE A O 1
ATOM 759 N N . PHE A 1 97 ? -13.811 -1.246 -8.756 1.00 95.56 97 PHE A N 1
ATOM 760 C CA . PHE A 1 97 ? -13.927 -0.303 -9.870 1.00 95.56 97 PHE A CA 1
ATOM 761 C C . PHE A 1 97 ? -12.571 0.178 -10.388 1.00 95.56 97 PHE A C 1
ATOM 763 O O . PHE A 1 97 ? -12.470 0.452 -11.582 1.00 95.56 97 PHE A O 1
ATOM 770 N N . GLY A 1 98 ? -11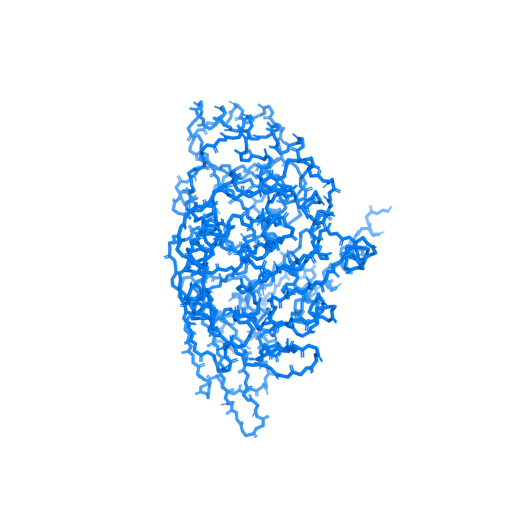.539 0.216 -9.540 1.00 95.44 98 GLY A N 1
ATOM 771 C CA . GLY A 1 98 ? -10.200 0.694 -9.895 1.00 95.44 98 GLY A CA 1
ATOM 772 C C . GLY A 1 98 ? -9.307 -0.306 -10.624 1.00 95.44 98 GLY A C 1
ATOM 773 O O . GLY A 1 98 ? -8.106 -0.088 -10.712 1.00 95.44 98 GLY A O 1
ATOM 774 N N . TYR A 1 99 ? -9.846 -1.410 -11.146 1.00 94.69 99 TYR A N 1
ATOM 775 C CA . TYR A 1 99 ? -9.069 -2.386 -11.924 1.00 94.69 99 TYR A CA 1
ATOM 776 C C . TYR A 1 99 ? -8.579 -1.835 -13.272 1.00 94.69 99 TYR A C 1
ATOM 778 O O . TYR A 1 99 ? -7.701 -2.424 -13.898 1.00 94.69 99 TYR A O 1
ATOM 786 N N . ASP A 1 100 ? -9.163 -0.734 -13.750 1.00 94.69 100 ASP A N 1
ATOM 787 C CA . ASP A 1 100 ? -8.822 -0.097 -15.021 1.00 94.69 100 ASP A CA 1
ATOM 788 C C . ASP A 1 100 ? -7.386 0.445 -15.050 1.00 94.69 100 ASP A C 1
ATOM 790 O O . ASP A 1 100 ? -6.786 0.490 -16.123 1.00 94.69 100 ASP A O 1
ATOM 794 N N . VAL A 1 101 ? -6.778 0.709 -13.888 1.00 94.00 101 VAL A N 1
ATOM 795 C CA . VAL A 1 101 ? -5.350 1.069 -13.770 1.00 94.00 101 VAL A CA 1
ATOM 796 C C . VAL A 1 101 ? -4.402 -0.010 -14.308 1.00 94.00 101 VAL A C 1
ATOM 798 O O . VAL A 1 101 ? -3.258 0.277 -14.642 1.00 94.00 101 VAL A O 1
ATOM 801 N N . LEU A 1 102 ? -4.856 -1.263 -14.422 1.00 94.19 102 LEU A N 1
ATOM 802 C CA . LEU A 1 102 ? -4.062 -2.360 -14.990 1.00 94.19 102 LEU A CA 1
ATOM 803 C C . LEU A 1 102 ? -3.972 -2.288 -16.526 1.00 94.19 102 LEU A C 1
ATOM 805 O O . LEU A 1 102 ? -3.161 -2.990 -17.134 1.00 94.19 102 LEU A O 1
ATOM 809 N N . ASN A 1 103 ? -4.792 -1.445 -17.162 1.00 91.94 103 ASN A N 1
ATOM 810 C CA . ASN A 1 103 ? -4.935 -1.392 -18.616 1.00 91.94 103 ASN A CA 1
ATOM 811 C C . ASN A 1 103 ? -4.236 -0.193 -19.264 1.00 91.94 103 ASN A C 1
ATOM 813 O O . ASN A 1 103 ? -3.743 -0.320 -20.384 1.00 91.94 103 ASN A O 1
ATOM 817 N N . HIS A 1 104 ? -4.232 0.964 -18.601 1.00 86.31 104 HIS A N 1
ATOM 818 C CA . HIS A 1 104 ? -3.852 2.240 -19.209 1.00 86.31 104 HIS A CA 1
ATOM 819 C C . HIS A 1 104 ? -2.446 2.684 -18.780 1.00 86.31 104 HIS A C 1
ATOM 821 O O . HIS A 1 104 ? -2.041 2.453 -17.645 1.00 86.31 104 HIS A O 1
ATOM 827 N N . GLU A 1 105 ? -1.703 3.271 -19.729 1.00 87.44 105 GLU A N 1
ATOM 828 C CA . GLU A 1 105 ? -0.424 3.983 -19.515 1.00 87.44 105 GLU A CA 1
ATOM 829 C C . GLU A 1 105 ? 0.660 3.198 -18.758 1.00 87.44 105 GLU A C 1
ATOM 831 O O . GLU A 1 105 ? 1.490 3.760 -18.050 1.00 87.44 105 GLU A O 1
ATOM 836 N N . ARG A 1 106 ? 0.673 1.871 -18.931 1.00 92.12 106 ARG A N 1
ATOM 837 C CA . ARG A 1 106 ? 1.582 0.952 -18.235 1.00 92.12 106 ARG A CA 1
ATOM 838 C C . ARG A 1 106 ? 3.015 1.051 -18.761 1.00 92.12 106 ARG A C 1
ATOM 840 O O . ARG A 1 106 ? 3.238 0.861 -19.958 1.00 92.12 106 ARG A O 1
ATOM 847 N N . LEU A 1 107 ? 3.983 1.197 -17.859 1.00 93.44 107 LEU A N 1
ATOM 848 C CA . LEU A 1 107 ? 5.402 0.977 -18.153 1.00 93.44 107 LEU A CA 1
ATOM 849 C C . LEU A 1 107 ? 5.656 -0.539 -18.186 1.00 93.44 107 LEU A C 1
ATOM 851 O O . LEU A 1 107 ? 5.359 -1.240 -17.221 1.00 93.44 107 LEU A O 1
ATOM 855 N N . ARG A 1 108 ? 6.130 -1.075 -19.319 1.00 91.56 108 ARG A N 1
ATOM 856 C CA . ARG A 1 108 ? 6.228 -2.536 -19.560 1.00 91.56 108 ARG A CA 1
ATOM 857 C C . ARG A 1 108 ? 7.652 -3.046 -19.761 1.00 91.56 108 ARG A C 1
ATOM 859 O O . ARG A 1 108 ? 7.917 -4.216 -19.501 1.00 91.56 108 ARG A O 1
ATOM 866 N N . SER A 1 109 ? 8.548 -2.175 -20.199 1.00 92.81 109 SER A N 1
ATOM 867 C CA . SER A 1 109 ? 9.965 -2.443 -20.420 1.00 92.81 109 SER A CA 1
ATOM 868 C C . SER A 1 109 ? 10.791 -1.379 -19.694 1.00 92.81 109 SER A C 1
ATOM 870 O O . SER A 1 109 ? 10.345 -0.233 -19.590 1.00 92.81 109 SER A O 1
ATOM 872 N N . PRO A 1 110 ? 11.970 -1.727 -19.156 1.00 95.50 110 PRO A N 1
ATOM 873 C CA . PRO A 1 110 ? 12.888 -0.722 -18.645 1.00 95.50 110 PRO A CA 1
ATOM 874 C C . PRO A 1 110 ? 13.326 0.232 -19.754 1.00 95.50 110 PRO A C 1
ATOM 876 O O . PRO A 1 110 ? 13.520 -0.182 -20.899 1.00 95.50 110 PRO A O 1
ATOM 879 N N . LYS A 1 111 ? 13.480 1.512 -19.415 1.00 96.31 111 LYS A N 1
ATOM 880 C CA . LYS A 1 111 ? 13.959 2.535 -20.342 1.00 96.31 111 LYS A CA 1
ATOM 881 C C . LYS A 1 111 ? 15.052 3.382 -19.715 1.00 96.31 111 LYS A C 1
ATOM 883 O O . LYS A 1 111 ? 14.977 3.735 -18.541 1.00 96.31 111 LYS A O 1
ATOM 888 N N . MET A 1 112 ? 16.022 3.757 -20.536 1.00 96.19 112 MET A N 1
ATOM 889 C CA . MET A 1 112 ? 17.117 4.656 -20.200 1.00 96.19 112 MET A CA 1
ATOM 890 C C . MET A 1 112 ? 17.209 5.743 -21.280 1.00 96.19 112 MET A C 1
ATOM 892 O O . MET A 1 112 ? 17.247 5.443 -22.473 1.00 96.19 112 MET A O 1
ATOM 896 N N . TYR A 1 113 ? 17.166 7.013 -20.871 1.00 93.75 113 TYR A N 1
ATOM 897 C CA . TYR A 1 113 ? 17.148 8.194 -21.749 1.00 93.75 113 TYR A CA 1
ATOM 898 C C . TYR A 1 113 ? 16.130 8.083 -22.902 1.00 93.75 113 TYR A C 1
ATOM 900 O O . TYR A 1 113 ? 16.414 8.392 -24.060 1.00 93.75 113 TYR A O 1
ATOM 908 N N . GLY A 1 114 ? 14.928 7.593 -22.581 1.00 91.56 114 GLY A N 1
ATOM 909 C CA . GLY A 1 114 ? 13.814 7.457 -23.524 1.00 91.56 114 GLY A CA 1
ATOM 910 C C . GLY A 1 114 ? 13.872 6.240 -24.457 1.00 91.56 114 GLY A C 1
ATOM 911 O O . GLY A 1 114 ? 12.945 6.055 -25.244 1.00 91.56 114 GLY A O 1
ATOM 912 N N . ARG A 1 115 ? 14.904 5.392 -24.370 1.00 94.50 115 ARG A N 1
ATOM 913 C CA . ARG A 1 115 ? 15.039 4.160 -25.169 1.00 94.50 115 ARG A CA 1
ATOM 914 C C . ARG A 1 115 ? 14.850 2.927 -24.299 1.00 94.50 115 ARG A C 1
ATOM 916 O O . ARG A 1 115 ? 15.197 2.965 -23.126 1.00 94.50 115 ARG A O 1
ATOM 923 N N . GLU A 1 116 ? 14.294 1.854 -24.860 1.00 95.44 116 GLU A N 1
ATOM 924 C CA . GLU A 1 116 ? 14.237 0.566 -24.156 1.00 95.44 116 GLU A CA 1
ATOM 925 C C . GLU A 1 116 ? 15.648 0.060 -23.853 1.00 95.44 116 GLU A C 1
ATOM 927 O O . GLU A 1 116 ? 16.548 0.195 -24.681 1.00 95.44 116 GLU A O 1
ATOM 932 N N . GLU A 1 117 ? 15.827 -0.514 -22.667 1.00 96.06 117 GLU A N 1
ATOM 933 C CA . GLU A 1 117 ? 17.119 -0.980 -22.173 1.00 96.06 117 GLU A CA 1
ATOM 934 C C . GLU A 1 117 ? 16.967 -2.324 -21.447 1.00 96.06 117 GLU A C 1
ATOM 936 O O . GLU A 1 117 ? 15.894 -2.678 -20.949 1.00 96.06 117 GLU A O 1
ATOM 941 N N . THR A 1 118 ? 18.046 -3.104 -21.408 1.00 94.50 118 THR A N 1
ATOM 942 C CA . THR A 1 118 ? 18.035 -4.423 -20.771 1.00 94.50 118 THR A CA 1
ATOM 943 C C . THR A 1 118 ? 18.107 -4.322 -19.247 1.00 94.50 118 THR A C 1
ATOM 945 O O . THR A 1 118 ? 18.800 -3.471 -18.685 1.00 94.50 118 THR A O 1
ATOM 948 N N . SER A 1 119 ? 17.442 -5.255 -18.559 1.00 93.25 119 SER A N 1
ATOM 949 C CA . SER A 1 119 ? 17.494 -5.359 -17.096 1.00 93.25 119 SER A CA 1
ATOM 950 C C . SER A 1 119 ? 18.924 -5.484 -16.564 1.00 93.25 119 SER A C 1
ATOM 952 O O . SER A 1 119 ? 19.252 -4.851 -15.567 1.00 93.25 119 SER A O 1
ATOM 954 N N . GLY A 1 120 ? 19.782 -6.256 -17.242 1.00 93.75 120 GLY A N 1
ATOM 955 C CA . GLY A 1 120 ? 21.174 -6.465 -16.829 1.00 93.75 120 GLY A CA 1
ATOM 956 C C . GLY A 1 120 ? 22.015 -5.188 -16.897 1.00 93.75 120 GLY A C 1
ATOM 957 O O . GLY A 1 120 ? 22.728 -4.876 -15.947 1.00 93.75 120 GLY A O 1
ATOM 958 N N . ASN A 1 121 ? 21.877 -4.395 -17.967 1.00 94.25 121 ASN A N 1
ATOM 959 C CA . ASN A 1 121 ? 22.584 -3.115 -18.083 1.00 94.25 121 ASN A CA 1
ATOM 960 C C . ASN A 1 121 ? 22.154 -2.127 -16.993 1.00 94.25 121 ASN A C 1
ATOM 962 O O . ASN A 1 121 ? 22.999 -1.468 -16.385 1.00 94.25 121 ASN A O 1
ATOM 966 N N . ILE A 1 122 ? 20.851 -2.051 -16.709 1.00 95.56 122 ILE A N 1
ATOM 967 C CA . ILE A 1 122 ? 20.326 -1.188 -15.645 1.00 95.56 122 ILE A CA 1
ATOM 968 C C . ILE A 1 122 ? 20.792 -1.666 -14.269 1.00 95.56 122 ILE A C 1
ATOM 970 O O . ILE A 1 122 ? 21.201 -0.840 -13.457 1.00 95.56 122 ILE A O 1
ATOM 974 N N . ALA A 1 123 ? 20.769 -2.975 -14.003 1.00 95.69 123 ALA A N 1
ATOM 975 C CA . ALA A 1 123 ? 21.271 -3.539 -12.753 1.00 95.69 123 ALA A CA 1
ATOM 976 C C . ALA A 1 123 ? 22.762 -3.222 -12.561 1.00 95.69 123 ALA A C 1
ATOM 978 O O . ALA A 1 123 ? 23.163 -2.751 -11.498 1.00 95.69 123 ALA A O 1
ATOM 979 N N . ASN A 1 124 ? 23.577 -3.375 -13.608 1.00 94.25 124 ASN A N 1
ATOM 980 C CA . ASN A 1 124 ? 24.988 -3.009 -13.556 1.00 94.25 124 ASN A CA 1
ATOM 981 C C . ASN A 1 124 ? 25.179 -1.512 -13.241 1.00 94.25 124 ASN A C 1
ATOM 983 O O . ASN A 1 124 ? 25.941 -1.175 -12.333 1.00 94.25 124 ASN A O 1
ATOM 987 N N . LEU A 1 125 ? 24.443 -0.617 -13.912 1.00 93.56 125 LEU A N 1
ATOM 988 C CA . LEU A 1 125 ? 24.507 0.824 -13.646 1.00 93.56 125 LEU A CA 1
ATOM 989 C C . LEU A 1 125 ? 24.083 1.168 -12.211 1.00 93.56 125 LEU A C 1
ATOM 991 O O . LEU A 1 125 ? 24.803 1.889 -11.521 1.00 93.56 125 LEU A O 1
ATOM 995 N N . LEU A 1 126 ? 22.958 0.625 -11.736 1.00 95.38 126 LEU A N 1
ATOM 996 C CA . LEU A 1 126 ? 22.524 0.811 -10.349 1.00 95.38 126 LEU A CA 1
ATOM 997 C C . LEU A 1 126 ? 23.584 0.315 -9.364 1.00 95.38 126 LEU A C 1
ATOM 999 O O . LEU A 1 126 ? 23.855 0.995 -8.377 1.00 95.38 126 LEU A O 1
ATOM 1003 N N . SER A 1 127 ? 24.242 -0.813 -9.650 1.00 95.62 127 SER A N 1
ATOM 1004 C CA . SER A 1 127 ? 25.332 -1.317 -8.810 1.00 95.62 127 SER A CA 1
ATOM 1005 C C . SER A 1 127 ? 26.490 -0.317 -8.712 1.00 95.62 127 SER A C 1
ATOM 1007 O O . SER A 1 127 ? 27.084 -0.170 -7.646 1.00 95.62 127 SER A O 1
ATOM 1009 N N . MET A 1 128 ? 26.800 0.411 -9.792 1.00 93.44 128 MET A N 1
ATOM 1010 C CA . MET A 1 128 ? 27.852 1.431 -9.796 1.00 93.44 128 MET A CA 1
ATOM 1011 C C . MET A 1 128 ? 27.471 2.638 -8.935 1.00 93.44 128 MET A C 1
ATOM 1013 O O . MET A 1 128 ? 28.307 3.097 -8.154 1.00 93.44 128 MET A O 1
ATOM 1017 N N . LEU A 1 129 ? 26.218 3.107 -9.017 1.00 93.56 129 LEU A N 1
ATOM 1018 C CA . LEU A 1 129 ? 25.710 4.199 -8.172 1.00 93.56 129 LEU A CA 1
ATOM 1019 C C . LEU A 1 129 ? 25.776 3.816 -6.686 1.00 93.56 129 LEU A C 1
ATOM 1021 O O . LEU A 1 129 ? 26.337 4.547 -5.868 1.00 93.56 129 LEU A O 1
ATOM 1025 N N . LEU A 1 130 ? 25.291 2.612 -6.374 1.00 94.06 130 LEU A N 1
ATOM 1026 C CA . LEU A 1 130 ? 25.258 2.052 -5.026 1.00 94.06 130 LEU A CA 1
ATOM 1027 C C . LEU A 1 130 ? 26.648 1.795 -4.428 1.00 94.06 130 LEU A C 1
ATOM 1029 O O . LEU A 1 130 ? 26.798 1.842 -3.214 1.00 94.06 130 LEU A O 1
ATOM 1033 N N . LYS A 1 131 ? 27.672 1.522 -5.245 1.00 89.44 131 LYS A N 1
ATOM 1034 C CA . LYS A 1 131 ? 29.056 1.329 -4.771 1.00 89.44 131 LYS A CA 1
ATOM 1035 C C . LYS A 1 131 ? 29.814 2.647 -4.637 1.00 89.44 131 LYS A C 1
ATOM 1037 O O . LYS A 1 131 ? 30.478 2.877 -3.630 1.00 89.44 131 LYS A O 1
ATOM 1042 N N . GLY A 1 132 ? 29.765 3.476 -5.681 1.00 83.81 132 GLY A N 1
ATOM 1043 C CA . GLY A 1 132 ? 30.654 4.626 -5.844 1.00 83.81 132 GLY A CA 1
ATOM 1044 C C . GLY A 1 132 ? 30.238 5.850 -5.034 1.00 83.81 132 GLY A C 1
ATOM 1045 O O . GLY A 1 132 ? 31.103 6.557 -4.528 1.00 83.81 132 GLY A O 1
ATOM 1046 N N . LYS A 1 133 ? 28.927 6.083 -4.884 1.00 85.81 133 LYS A N 1
ATOM 1047 C CA . LYS A 1 133 ? 28.364 7.281 -4.237 1.00 85.81 133 LYS A CA 1
ATOM 1048 C C . LYS A 1 133 ? 27.268 6.932 -3.228 1.00 85.81 133 LYS A C 1
ATOM 1050 O O . LYS A 1 133 ? 26.232 7.587 -3.171 1.00 85.81 133 LYS A O 1
ATOM 1055 N N . HIS A 1 134 ? 27.470 5.873 -2.444 1.00 86.25 134 HIS A N 1
ATOM 1056 C CA . HIS A 1 134 ? 26.466 5.372 -1.496 1.00 86.25 134 HIS A CA 1
ATOM 1057 C C . HIS A 1 134 ? 25.951 6.431 -0.502 1.00 86.25 134 HIS A C 1
ATOM 1059 O O . HIS A 1 134 ? 24.749 6.497 -0.275 1.00 86.25 134 HIS A O 1
ATOM 1065 N N . GLU A 1 135 ? 26.812 7.316 0.016 1.00 92.19 135 GLU A N 1
ATOM 1066 C CA . GLU A 1 135 ? 26.408 8.393 0.943 1.00 92.19 135 GLU A CA 1
ATOM 1067 C C . GLU A 1 135 ? 25.612 9.540 0.290 1.00 92.19 135 GLU A C 1
ATOM 1069 O O . GLU A 1 135 ? 25.067 10.396 0.987 1.00 92.19 135 GLU A O 1
ATOM 1074 N N . GLU A 1 136 ? 25.575 9.583 -1.043 1.00 95.69 136 GLU A N 1
ATOM 1075 C CA . GLU A 1 136 ? 24.824 10.553 -1.852 1.00 95.69 136 GLU A CA 1
ATOM 1076 C C . GLU A 1 136 ? 23.729 9.862 -2.680 1.00 95.69 136 GLU A C 1
ATOM 1078 O O . GLU A 1 136 ? 23.079 10.485 -3.519 1.00 95.69 136 GLU A O 1
ATOM 1083 N N . THR A 1 137 ? 23.525 8.561 -2.480 1.00 97.75 137 THR A N 1
ATOM 1084 C CA . THR A 1 137 ? 22.477 7.796 -3.149 1.00 97.75 137 THR A CA 1
ATOM 1085 C C . THR A 1 137 ? 21.351 7.560 -2.154 1.00 97.75 137 THR A C 1
ATOM 1087 O O . THR A 1 137 ? 21.595 7.113 -1.037 1.00 97.75 137 THR A O 1
ATOM 1090 N N . LEU A 1 138 ? 20.123 7.886 -2.549 1.00 98.06 138 LEU A N 1
ATOM 1091 C CA . LEU A 1 138 ? 18.923 7.714 -1.740 1.00 98.06 138 LEU A CA 1
ATOM 1092 C C . LEU A 1 138 ? 17.991 6.698 -2.392 1.00 98.06 138 LEU A C 1
ATOM 1094 O O . LEU A 1 138 ? 17.591 6.867 -3.546 1.00 98.06 138 LEU A O 1
ATOM 1098 N N . LEU A 1 139 ? 17.601 5.682 -1.625 1.00 98.12 139 LEU A N 1
ATOM 1099 C CA . LEU A 1 139 ? 16.507 4.782 -1.967 1.00 98.12 139 LEU A CA 1
ATOM 1100 C C . LEU A 1 139 ? 15.230 5.235 -1.250 1.00 98.12 139 LEU A C 1
ATOM 1102 O O . LEU A 1 139 ? 15.182 5.250 -0.020 1.00 98.12 139 LEU A O 1
ATOM 1106 N N . VAL A 1 140 ? 14.189 5.576 -2.007 1.00 97.88 140 VAL A N 1
ATOM 1107 C CA . VAL A 1 140 ? 12.848 5.850 -1.471 1.00 97.88 140 VAL A CA 1
ATOM 1108 C C . VAL A 1 140 ? 11.982 4.620 -1.689 1.00 97.88 140 VAL A C 1
ATOM 1110 O O . VAL A 1 140 ? 11.690 4.257 -2.827 1.00 97.88 140 VAL A O 1
ATOM 1113 N N . LEU A 1 141 ? 11.587 3.969 -0.601 1.00 97.00 141 LEU A N 1
ATOM 1114 C CA . LEU A 1 141 ? 10.874 2.696 -0.629 1.00 97.00 141 LEU A CA 1
ATOM 1115 C C . LEU A 1 141 ? 9.365 2.890 -0.465 1.00 97.00 141 LEU A C 1
ATOM 1117 O O . LEU A 1 141 ? 8.919 3.581 0.456 1.00 97.00 141 LEU A O 1
ATOM 1121 N N . SER A 1 142 ? 8.580 2.227 -1.313 1.00 93.56 142 SER A N 1
ATOM 1122 C CA . SER A 1 142 ? 7.122 2.197 -1.194 1.00 93.56 142 SER A CA 1
ATOM 1123 C C . SER A 1 142 ? 6.627 1.096 -0.258 1.00 93.56 142 SER A C 1
ATOM 1125 O O . SER A 1 142 ? 7.193 0.000 -0.283 1.00 93.56 142 SER A O 1
ATOM 1127 N N . PRO A 1 143 ? 5.515 1.300 0.479 1.00 93.06 143 PRO A N 1
ATOM 1128 C CA . PRO A 1 143 ? 4.730 0.228 1.083 1.00 93.06 143 PRO A CA 1
ATOM 1129 C C . PRO A 1 143 ? 4.078 -0.741 0.075 1.00 93.06 143 PRO A C 1
ATOM 1131 O O . PRO A 1 143 ? 3.547 -1.756 0.499 1.00 93.06 143 PRO A O 1
ATOM 1134 N N . TYR A 1 144 ? 4.054 -0.490 -1.239 1.00 93.62 144 TYR A N 1
ATOM 1135 C CA . TYR A 1 144 ? 3.380 -1.362 -2.223 1.00 93.62 144 TYR A CA 1
ATOM 1136 C C . TYR A 1 144 ? 4.214 -2.575 -2.687 1.00 93.62 144 TYR A C 1
ATOM 1138 O O . TYR A 1 144 ? 3.791 -3.297 -3.592 1.00 93.62 144 TYR A O 1
ATOM 1146 N N . MET A 1 145 ? 5.391 -2.806 -2.102 1.00 95.31 145 MET A N 1
ATOM 1147 C CA . MET A 1 145 ? 6.314 -3.871 -2.512 1.00 95.31 145 MET A CA 1
ATOM 1148 C C . MET A 1 145 ? 6.047 -5.191 -1.775 1.00 95.31 145 MET A C 1
ATOM 1150 O O . MET A 1 145 ? 5.359 -5.233 -0.750 1.00 95.31 145 MET A O 1
ATOM 1154 N N . THR A 1 146 ? 6.581 -6.290 -2.310 1.00 96.75 146 THR A N 1
ATOM 1155 C CA . THR A 1 146 ? 6.482 -7.608 -1.667 1.00 96.75 146 THR A CA 1
ATOM 1156 C C . THR A 1 146 ? 7.477 -7.758 -0.521 1.00 96.75 146 THR A C 1
ATOM 1158 O O . THR A 1 146 ? 8.476 -7.041 -0.452 1.00 96.75 146 THR A O 1
ATOM 1161 N N . ASN A 1 147 ? 7.214 -8.710 0.375 1.00 97.88 147 ASN A N 1
ATOM 1162 C CA . ASN A 1 147 ? 8.141 -9.066 1.447 1.00 97.88 147 ASN A CA 1
ATOM 1163 C C . ASN A 1 147 ? 9.504 -9.509 0.880 1.00 97.88 147 ASN A C 1
ATOM 1165 O O . ASN A 1 147 ? 10.546 -9.108 1.390 1.00 97.88 147 ASN A O 1
ATOM 1169 N N . GLU A 1 148 ? 9.500 -10.267 -0.220 1.00 97.44 148 GLU A N 1
ATOM 1170 C CA . GLU A 1 148 ? 10.715 -10.737 -0.886 1.00 97.44 148 GLU A CA 1
ATOM 1171 C C . GLU A 1 148 ? 11.537 -9.579 -1.469 1.00 97.44 148 GLU A C 1
ATOM 1173 O O . GLU A 1 148 ? 12.766 -9.588 -1.379 1.00 97.44 148 GLU A O 1
ATOM 1178 N N . ASP A 1 149 ? 10.881 -8.563 -2.037 1.00 96.81 149 ASP A N 1
ATOM 1179 C CA . ASP A 1 149 ? 11.581 -7.374 -2.523 1.00 96.81 149 ASP A CA 1
ATOM 1180 C C . ASP A 1 149 ? 12.193 -6.577 -1.358 1.00 96.81 149 ASP A C 1
ATOM 1182 O O . ASP A 1 149 ? 13.326 -6.105 -1.478 1.00 96.81 149 ASP A O 1
ATOM 1186 N N . TYR A 1 150 ? 11.499 -6.464 -0.215 1.00 97.81 150 TYR A N 1
ATOM 1187 C CA . TYR A 1 150 ? 12.070 -5.832 0.981 1.00 97.81 150 TYR A CA 1
ATOM 1188 C C . TYR A 1 150 ? 13.278 -6.593 1.524 1.00 97.81 150 TYR A C 1
ATOM 1190 O O . TYR A 1 150 ? 14.264 -5.955 1.883 1.00 97.81 150 TYR A O 1
ATOM 1198 N N . ASP A 1 151 ? 13.246 -7.927 1.544 1.00 97.88 151 ASP A N 1
ATOM 1199 C CA . ASP A 1 151 ? 14.388 -8.745 1.972 1.00 97.88 151 ASP A CA 1
ATOM 1200 C C . ASP A 1 151 ? 15.624 -8.521 1.095 1.00 97.88 151 ASP A C 1
ATOM 1202 O O . ASP A 1 151 ? 16.746 -8.397 1.598 1.00 97.88 151 ASP A O 1
ATOM 1206 N N . LEU A 1 152 ? 15.431 -8.457 -0.225 1.00 97.75 152 LEU A N 1
ATOM 1207 C CA . LEU A 1 152 ? 16.520 -8.201 -1.168 1.00 97.75 152 LEU A CA 1
ATOM 1208 C C . LEU A 1 152 ? 17.048 -6.771 -1.017 1.00 97.75 152 LEU A C 1
ATOM 1210 O O . LEU A 1 152 ? 18.260 -6.563 -0.998 1.00 97.75 152 LEU A O 1
ATOM 1214 N N . ILE A 1 153 ? 16.165 -5.787 -0.840 1.00 97.31 153 ILE A N 1
ATOM 1215 C CA . ILE A 1 153 ? 16.564 -4.397 -0.593 1.00 97.31 153 ILE A CA 1
ATOM 1216 C C . ILE A 1 153 ? 17.305 -4.262 0.736 1.00 97.31 153 ILE A C 1
ATOM 1218 O O . ILE A 1 153 ? 18.332 -3.591 0.781 1.00 97.31 153 ILE A O 1
ATOM 1222 N N . ALA A 1 154 ? 16.859 -4.932 1.798 1.00 97.56 154 ALA A N 1
ATOM 1223 C CA . ALA A 1 154 ? 17.551 -4.927 3.080 1.00 97.56 154 ALA A CA 1
ATOM 1224 C C . ALA A 1 154 ? 18.981 -5.474 2.950 1.00 97.56 154 ALA A C 1
ATOM 1226 O O . ALA A 1 154 ? 19.907 -4.919 3.540 1.00 97.56 154 ALA A O 1
ATOM 1227 N N . GLN A 1 155 ? 19.188 -6.515 2.135 1.00 97.00 155 GLN A N 1
ATOM 1228 C CA . GLN A 1 155 ? 20.527 -7.020 1.811 1.00 97.00 155 GLN A CA 1
ATOM 1229 C C . GLN A 1 155 ? 21.351 -6.001 1.014 1.00 97.00 155 GLN A C 1
ATOM 1231 O O . GLN A 1 155 ? 22.496 -5.737 1.375 1.00 97.00 155 GLN A O 1
ATOM 1236 N N . ILE A 1 156 ? 20.770 -5.375 -0.018 1.00 96.75 156 ILE A N 1
ATOM 1237 C CA . ILE A 1 156 ? 21.438 -4.319 -0.801 1.00 96.75 156 ILE A CA 1
ATOM 1238 C C . ILE A 1 156 ? 21.900 -3.185 0.119 1.00 96.75 156 ILE A C 1
ATOM 1240 O O . ILE A 1 156 ? 23.032 -2.712 0.014 1.00 96.75 156 ILE A O 1
ATOM 1244 N N . VAL A 1 157 ? 21.036 -2.758 1.036 1.00 96.75 157 VAL A N 1
ATOM 1245 C CA . VAL A 1 157 ? 21.300 -1.670 1.979 1.00 96.75 157 VAL A CA 1
ATOM 1246 C C . VAL A 1 157 ? 22.408 -2.051 2.958 1.00 96.75 157 VAL A C 1
ATOM 1248 O O . VAL A 1 157 ? 23.349 -1.278 3.114 1.00 96.75 157 VAL A O 1
ATOM 1251 N N . LYS A 1 158 ? 22.374 -3.264 3.526 1.00 96.12 158 LYS A N 1
ATOM 1252 C CA . LYS A 1 158 ? 23.451 -3.781 4.388 1.00 96.12 158 LYS A CA 1
ATOM 1253 C C . LYS A 1 158 ? 24.791 -3.870 3.668 1.00 96.12 158 LYS A C 1
ATOM 1255 O O . LYS A 1 158 ? 25.816 -3.613 4.276 1.00 96.12 158 LYS A O 1
ATOM 1260 N N . ILE A 1 159 ? 24.812 -4.220 2.386 1.00 96.00 159 ILE A N 1
ATOM 1261 C CA . ILE A 1 159 ? 26.065 -4.322 1.625 1.00 96.00 159 ILE A CA 1
ATOM 1262 C C . ILE A 1 159 ? 26.619 -2.933 1.280 1.00 96.00 159 ILE A C 1
ATOM 1264 O O . ILE A 1 159 ? 27.829 -2.696 1.315 1.00 96.00 159 ILE A O 1
ATOM 1268 N N . THR A 1 160 ? 25.740 -2.003 0.907 1.00 95.69 160 THR A N 1
ATOM 1269 C CA . THR A 1 160 ? 26.147 -0.727 0.300 1.00 95.69 160 THR A CA 1
ATOM 1270 C C . THR A 1 160 ? 26.278 0.407 1.311 1.00 95.69 160 THR A C 1
ATOM 1272 O O . THR A 1 160 ? 27.110 1.291 1.107 1.00 95.69 160 THR A O 1
ATOM 1275 N N . GLY A 1 161 ? 25.513 0.376 2.406 1.00 95.44 161 GLY A N 1
ATOM 1276 C CA . GLY A 1 161 ? 25.401 1.473 3.371 1.00 95.44 161 GLY A CA 1
ATOM 1277 C C . GLY A 1 161 ? 24.637 2.688 2.826 1.00 95.44 161 GLY A C 1
ATOM 1278 O O . GLY A 1 161 ? 24.786 3.790 3.345 1.00 95.44 161 GLY A O 1
ATOM 1279 N N . VAL A 1 162 ? 23.867 2.518 1.747 1.00 96.75 162 VAL A N 1
ATOM 1280 C CA . VAL A 1 162 ? 23.117 3.596 1.080 1.00 96.75 162 VAL A CA 1
ATOM 1281 C C . VAL A 1 162 ? 22.065 4.235 1.997 1.00 96.75 162 VAL A C 1
ATOM 1283 O O . VAL A 1 162 ? 21.541 3.575 2.897 1.00 96.75 162 VAL A O 1
ATOM 1286 N N . MET A 1 163 ? 21.721 5.506 1.756 1.00 97.69 163 MET A N 1
ATOM 1287 C CA . MET A 1 163 ? 20.612 6.152 2.464 1.00 97.69 163 MET A CA 1
ATOM 1288 C C . MET A 1 163 ? 19.276 5.531 2.055 1.00 97.69 163 MET A C 1
ATOM 1290 O O . MET A 1 163 ? 19.011 5.306 0.870 1.00 97.69 163 MET A O 1
ATOM 1294 N N . VAL A 1 164 ? 18.400 5.316 3.034 1.00 97.56 164 VAL A N 1
ATOM 1295 C CA . VAL A 1 164 ? 17.042 4.806 2.818 1.00 97.56 164 VAL A CA 1
ATOM 1296 C C . VAL A 1 164 ? 16.034 5.761 3.437 1.00 97.56 164 VAL A C 1
ATOM 1298 O O . VAL A 1 164 ? 16.231 6.255 4.546 1.00 97.56 164 VAL A O 1
ATOM 1301 N N . SER A 1 165 ? 14.935 6.010 2.737 1.00 96.88 165 SER A N 1
ATOM 1302 C CA . SER A 1 165 ? 13.770 6.708 3.274 1.00 96.88 165 SER A CA 1
ATOM 1303 C C . SER A 1 165 ? 12.478 6.122 2.691 1.00 96.88 165 SER A C 1
ATOM 1305 O O . SER A 1 165 ? 12.497 5.213 1.859 1.00 96.88 165 SER A O 1
ATOM 1307 N N . SER A 1 166 ? 11.335 6.598 3.169 1.00 94.94 166 SER A N 1
ATOM 1308 C CA . SER A 1 166 ? 10.004 6.180 2.729 1.00 94.94 166 SER A CA 1
ATOM 1309 C C . SER A 1 166 ? 8.999 7.273 3.075 1.00 94.94 166 SER A C 1
ATOM 1311 O O . SER A 1 166 ? 9.241 8.065 3.978 1.00 94.94 166 SER A O 1
ATOM 1313 N N . THR A 1 167 ? 7.836 7.290 2.430 1.00 90.31 167 THR A N 1
ATOM 1314 C CA . THR A 1 167 ? 6.738 8.191 2.813 1.00 90.31 167 THR A CA 1
ATOM 1315 C C . THR A 1 167 ? 6.281 7.965 4.258 1.00 90.31 167 THR A C 1
ATOM 1317 O O . THR A 1 167 ? 5.877 8.919 4.917 1.00 90.31 167 THR A O 1
ATOM 1320 N N . LEU A 1 168 ? 6.474 6.755 4.804 1.00 89.94 168 LEU A N 1
ATOM 1321 C CA . LEU A 1 168 ? 6.262 6.447 6.224 1.00 89.94 168 LEU A CA 1
ATOM 1322 C C . LEU A 1 168 ? 7.122 7.309 7.164 1.00 89.94 168 LEU A C 1
ATOM 1324 O O . LEU A 1 168 ? 6.774 7.466 8.335 1.00 89.94 168 LEU A O 1
ATOM 1328 N N . SER A 1 169 ? 8.260 7.841 6.697 1.00 89.06 169 SER A N 1
ATOM 1329 C CA . SER A 1 169 ? 9.108 8.715 7.513 1.00 89.06 169 SER A CA 1
ATOM 1330 C C . SER A 1 169 ? 8.464 10.075 7.777 1.00 89.06 169 SER A C 1
ATOM 1332 O O . SER A 1 169 ? 8.900 10.763 8.694 1.00 89.06 169 SER A O 1
ATOM 1334 N N . LEU A 1 170 ? 7.471 10.469 6.973 1.00 87.25 170 LEU A N 1
ATOM 1335 C CA . LEU A 1 170 ? 6.834 11.779 7.061 1.00 87.25 170 LEU A CA 1
ATOM 1336 C C . LEU A 1 170 ? 5.780 11.858 8.170 1.00 87.25 170 LEU A C 1
ATOM 1338 O O . LEU A 1 170 ? 5.591 12.923 8.748 1.00 87.25 170 LEU A O 1
ATOM 1342 N N . ASP A 1 171 ? 5.093 10.752 8.458 1.00 86.00 171 ASP A N 1
ATOM 1343 C CA . ASP A 1 171 ? 3.959 10.717 9.384 1.00 86.00 171 ASP A CA 1
ATOM 1344 C C . ASP A 1 171 ? 4.077 9.595 10.433 1.00 86.00 171 ASP A C 1
ATOM 1346 O O . ASP A 1 171 ? 4.101 9.850 11.639 1.00 86.00 171 ASP A O 1
ATOM 1350 N N . LEU A 1 172 ? 4.202 8.341 10.000 1.00 91.81 172 LEU A N 1
ATOM 1351 C CA . LEU A 1 172 ? 4.111 7.175 10.877 1.00 91.81 172 LEU A CA 1
ATOM 1352 C C . LEU A 1 172 ? 5.370 6.954 11.728 1.00 91.81 172 LEU A C 1
ATOM 1354 O O . LEU A 1 172 ? 5.273 6.481 12.863 1.00 91.81 172 LEU A O 1
ATOM 1358 N N . LYS A 1 173 ? 6.556 7.303 11.216 1.00 93.38 173 LYS A N 1
ATOM 1359 C CA . LYS A 1 173 ? 7.825 7.126 11.942 1.00 93.38 173 LYS A CA 1
ATOM 1360 C C . LYS A 1 173 ? 7.829 7.882 13.271 1.00 93.38 173 LYS A C 1
ATOM 1362 O O . LYS A 1 173 ? 8.218 7.306 14.281 1.00 93.38 173 LYS A O 1
ATOM 1367 N N . ALA A 1 174 ? 7.337 9.122 13.286 1.00 92.88 174 ALA A N 1
ATOM 1368 C CA . ALA A 1 174 ? 7.281 9.951 14.489 1.00 92.88 174 ALA A CA 1
ATOM 1369 C C . ALA A 1 174 ? 6.412 9.315 15.594 1.00 92.88 174 ALA A C 1
ATOM 1371 O O . ALA A 1 174 ? 6.783 9.335 16.767 1.00 92.88 174 ALA A O 1
ATOM 1372 N N . PHE A 1 175 ? 5.295 8.684 15.214 1.00 95.44 175 PHE A N 1
ATOM 1373 C CA . PHE A 1 175 ? 4.474 7.888 16.129 1.00 95.44 175 PHE A CA 1
ATOM 1374 C C . PHE A 1 175 ? 5.233 6.666 16.664 1.00 95.44 175 PHE A C 1
ATOM 1376 O O . PHE A 1 175 ? 5.243 6.410 17.867 1.00 95.44 175 PHE A O 1
ATOM 1383 N N . LEU A 1 176 ? 5.875 5.899 15.778 1.00 96.12 176 LEU A N 1
ATOM 1384 C CA . LEU A 1 176 ? 6.568 4.663 16.149 1.00 96.12 176 LEU A CA 1
ATOM 1385 C C . LEU A 1 176 ? 7.796 4.918 17.035 1.00 96.12 176 LEU A C 1
ATOM 1387 O O . LEU A 1 176 ? 8.070 4.121 17.928 1.00 96.12 176 LEU A O 1
ATOM 1391 N N . GLU A 1 177 ? 8.501 6.037 16.848 1.00 94.50 177 GLU A N 1
ATOM 1392 C CA . GLU A 1 177 ? 9.632 6.437 17.697 1.00 94.50 177 GLU A CA 1
ATOM 1393 C C . GLU A 1 177 ? 9.219 6.647 19.163 1.00 94.50 177 GLU A C 1
ATOM 1395 O O . GLU A 1 177 ? 9.959 6.251 20.066 1.00 94.50 177 GLU A O 1
ATOM 1400 N N . SER A 1 178 ? 8.040 7.228 19.423 1.00 96.12 178 SER A N 1
ATOM 1401 C CA . SER A 1 178 ? 7.546 7.420 20.794 1.00 96.12 178 SER A CA 1
ATOM 1402 C C . SER A 1 178 ? 6.803 6.195 21.340 1.00 96.12 178 SER A C 1
ATOM 1404 O O . SER A 1 178 ? 6.956 5.861 22.521 1.00 96.12 178 SER A O 1
ATOM 1406 N N . TYR A 1 179 ? 6.059 5.478 20.490 1.00 97.00 179 TYR A N 1
ATOM 1407 C CA . TYR A 1 179 ? 5.368 4.243 20.866 1.00 97.00 179 TYR A CA 1
ATOM 1408 C C . TYR A 1 179 ? 6.359 3.120 21.229 1.00 97.00 179 TYR A C 1
ATOM 1410 O O . TYR A 1 179 ? 6.208 2.445 22.252 1.00 97.00 179 TYR A O 1
ATOM 1418 N N . GLY A 1 180 ? 7.440 2.975 20.459 1.00 94.44 180 GLY A N 1
ATOM 1419 C CA . GLY A 1 180 ? 8.451 1.932 20.622 1.00 94.44 180 GLY A CA 1
ATOM 1420 C C . GLY A 1 180 ? 8.132 0.675 19.812 1.00 94.44 180 GLY A C 1
ATOM 1421 O O . GLY A 1 180 ? 7.685 0.755 18.670 1.00 94.44 180 GLY A O 1
ATOM 1422 N N . GLU A 1 181 ? 8.390 -0.502 20.389 1.00 91.31 181 GLU A N 1
ATOM 1423 C CA . GLU A 1 181 ? 8.161 -1.777 19.705 1.00 91.31 181 GLU A CA 1
ATOM 1424 C C . GLU A 1 181 ? 6.671 -1.972 19.389 1.00 91.31 181 GLU A C 1
ATOM 1426 O O . GLU A 1 181 ? 5.826 -2.072 20.282 1.00 91.31 181 GLU A O 1
ATOM 1431 N N . TYR A 1 182 ? 6.349 -2.025 18.097 1.00 94.19 182 TYR A N 1
ATOM 1432 C CA . TYR A 1 182 ? 4.993 -2.238 17.616 1.00 94.19 182 TYR A CA 1
ATOM 1433 C C . TYR A 1 182 ? 4.768 -3.703 17.245 1.00 94.19 182 TYR A C 1
ATOM 1435 O O . TYR A 1 182 ? 5.470 -4.252 16.399 1.00 94.19 182 TYR A O 1
ATOM 1443 N N . GLN A 1 183 ? 3.745 -4.315 17.842 1.00 92.62 183 GLN A N 1
ATOM 1444 C CA . GLN A 1 183 ? 3.288 -5.660 17.501 1.00 92.62 183 GLN A CA 1
ATOM 1445 C C . GLN A 1 183 ? 1.979 -5.573 16.703 1.00 92.62 183 GLN A C 1
ATOM 1447 O O . GLN A 1 183 ? 0.942 -5.238 17.285 1.00 92.62 183 GLN A O 1
ATOM 1452 N N . PRO A 1 184 ? 2.000 -5.868 15.388 1.00 93.81 184 PRO A N 1
ATOM 1453 C CA . PRO A 1 184 ? 0.809 -5.815 14.553 1.00 93.81 184 PRO A CA 1
ATOM 1454 C C . PRO A 1 184 ? -0.303 -6.748 15.035 1.00 93.81 184 PRO A C 1
ATOM 1456 O O . PRO A 1 184 ? -0.055 -7.862 15.500 1.00 93.81 184 PRO A O 1
ATOM 1459 N N . ILE A 1 185 ? -1.545 -6.297 14.868 1.00 95.56 185 ILE A N 1
ATOM 1460 C CA . ILE A 1 185 ? -2.755 -7.068 15.171 1.00 95.56 185 ILE A CA 1
ATOM 1461 C C . ILE A 1 185 ? -3.557 -7.299 13.884 1.00 95.56 185 ILE A C 1
ATOM 1463 O O . ILE A 1 185 ? -3.397 -6.560 12.911 1.00 95.56 185 ILE A O 1
ATOM 1467 N N . GLY A 1 186 ? -4.419 -8.316 13.867 1.00 95.38 186 GLY A N 1
ATOM 1468 C CA . GLY A 1 186 ? -5.147 -8.724 12.663 1.00 95.38 186 GLY A CA 1
ATOM 1469 C C . GLY A 1 186 ? -6.659 -8.519 12.737 1.00 95.38 186 GLY A C 1
ATOM 1470 O O . GLY A 1 186 ? -7.220 -8.060 13.732 1.00 95.38 186 GLY A O 1
ATOM 1471 N N . ILE A 1 187 ? -7.356 -8.936 11.678 1.00 94.25 187 ILE A N 1
ATOM 1472 C CA . ILE A 1 187 ? -8.828 -8.925 11.623 1.00 94.25 187 ILE A CA 1
ATOM 1473 C C . ILE A 1 187 ? -9.450 -9.796 12.723 1.00 94.25 187 ILE A C 1
ATOM 1475 O O . ILE A 1 187 ? -10.548 -9.503 13.192 1.00 94.25 187 ILE A O 1
ATOM 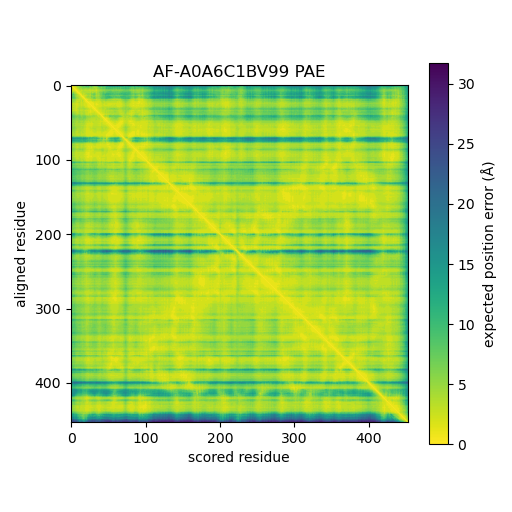1479 N N . GLU A 1 188 ? -8.765 -10.845 13.176 1.00 94.38 188 GLU A N 1
ATOM 1480 C CA . GLU A 1 188 ? -9.259 -11.673 14.279 1.00 94.38 188 GLU A CA 1
ATOM 1481 C C . GLU A 1 188 ? -9.313 -10.919 15.615 1.00 94.38 188 GLU A C 1
ATOM 1483 O O . GLU A 1 188 ? -10.187 -11.208 16.430 1.00 94.38 188 GLU A O 1
ATOM 1488 N N . ASP A 1 189 ? -8.441 -9.930 15.834 1.00 95.00 189 ASP A N 1
ATOM 1489 C CA . ASP A 1 189 ? -8.529 -9.038 16.995 1.00 95.00 189 ASP A CA 1
ATOM 1490 C C . ASP A 1 189 ? -9.745 -8.111 16.879 1.00 95.00 189 ASP A C 1
ATOM 1492 O O . ASP A 1 189 ? -10.488 -7.956 17.846 1.00 95.00 189 ASP A O 1
ATOM 1496 N N . ILE A 1 190 ? -10.001 -7.574 15.678 1.00 95.25 190 ILE A N 1
ATOM 1497 C CA . ILE A 1 190 ? -11.191 -6.757 15.390 1.00 95.25 190 ILE A CA 1
ATOM 1498 C C . ILE A 1 190 ? -12.457 -7.556 15.693 1.00 95.25 190 ILE A C 1
ATOM 1500 O O . ILE A 1 190 ? -13.286 -7.110 16.472 1.00 95.25 190 ILE A O 1
ATOM 1504 N N . LYS A 1 191 ? -12.586 -8.780 15.171 1.00 94.69 191 LYS A N 1
ATOM 1505 C CA . LYS A 1 191 ? -13.778 -9.623 15.382 1.00 94.69 191 LYS A CA 1
ATOM 1506 C C . LYS A 1 191 ? -14.070 -9.939 16.856 1.00 94.69 191 LYS A C 1
ATOM 1508 O O . LYS A 1 191 ? -15.215 -10.252 17.179 1.00 94.69 191 LYS A O 1
ATOM 1513 N N . LYS A 1 192 ? -13.051 -9.919 17.723 1.00 94.62 192 LYS A N 1
ATOM 1514 C CA . LYS A 1 192 ? -13.148 -10.262 19.153 1.00 94.62 192 LYS A CA 1
ATOM 1515 C C . LYS A 1 192 ? -13.322 -9.044 20.066 1.00 94.62 192 LYS A C 1
ATOM 1517 O O . LYS A 1 192 ? -13.459 -9.238 21.272 1.00 94.62 192 LYS A O 1
ATOM 1522 N N . ALA A 1 193 ? -13.267 -7.830 19.521 1.00 96.31 193 ALA A N 1
ATOM 1523 C CA . ALA A 1 193 ? -13.325 -6.597 20.292 1.00 96.31 193 ALA A CA 1
ATOM 1524 C C . ALA A 1 193 ? -14.764 -6.200 20.650 1.00 96.31 193 ALA A C 1
ATOM 1526 O O . ALA A 1 193 ? -15.679 -6.308 19.826 1.00 96.31 193 ALA A O 1
ATOM 1527 N N . ASP A 1 194 ? -14.933 -5.679 21.865 1.00 95.25 194 ASP A N 1
ATOM 1528 C CA . ASP A 1 194 ? -16.210 -5.189 22.396 1.00 95.25 194 ASP A CA 1
ATOM 1529 C C . ASP A 1 194 ? -16.527 -3.780 21.863 1.00 95.25 194 ASP A C 1
ATOM 1531 O O . ASP A 1 194 ? -17.685 -3.427 21.605 1.00 95.25 194 ASP A O 1
ATOM 1535 N N . PHE A 1 195 ? -15.482 -2.971 21.673 1.00 96.50 195 PHE A N 1
ATOM 1536 C CA . PHE A 1 195 ? -15.565 -1.621 21.132 1.00 96.50 195 PHE A CA 1
ATOM 1537 C C . PHE A 1 195 ? -14.308 -1.242 20.344 1.00 96.50 195 PHE A C 1
ATOM 1539 O O . PHE A 1 195 ? -13.255 -1.879 20.445 1.00 96.50 195 PHE A O 1
ATOM 1546 N N . TYR A 1 196 ? -14.430 -0.165 19.574 1.00 96.69 196 TYR A N 1
ATOM 1547 C CA . TYR A 1 196 ? -13.391 0.342 18.689 1.00 96.69 196 TYR A CA 1
ATOM 1548 C C . TYR A 1 196 ? -13.222 1.835 18.917 1.00 96.69 196 TYR A C 1
ATOM 1550 O O . TYR A 1 196 ? -14.211 2.538 19.105 1.00 96.69 196 TYR A O 1
ATOM 1558 N N . VAL A 1 197 ? -11.989 2.321 18.874 1.00 95.88 197 VAL A N 1
ATOM 1559 C CA . VAL A 1 197 ? -11.686 3.753 18.939 1.00 95.88 197 VAL A CA 1
ATOM 1560 C C . VAL A 1 197 ? -10.961 4.141 17.666 1.00 95.88 197 VAL A C 1
ATOM 1562 O O . VAL A 1 197 ? -9.920 3.572 17.355 1.00 95.88 197 VAL A O 1
ATOM 1565 N N . PHE A 1 198 ? -11.505 5.101 16.933 1.00 94.56 198 PHE A N 1
ATOM 1566 C CA . PHE A 1 198 ? -10.910 5.631 15.716 1.00 94.56 198 PHE A CA 1
ATOM 1567 C C . PHE A 1 198 ? -10.200 6.946 16.015 1.00 94.56 198 PHE A C 1
ATOM 1569 O O . PHE A 1 198 ? -10.815 7.869 16.550 1.00 94.56 198 PHE A O 1
ATOM 1576 N N . ILE A 1 199 ? -8.914 7.020 15.676 1.00 92.81 199 ILE A N 1
ATOM 1577 C CA . ILE A 1 199 ? -8.074 8.199 15.909 1.00 92.81 199 ILE A CA 1
ATOM 1578 C C . ILE A 1 199 ? -7.353 8.560 14.608 1.00 92.81 199 ILE A C 1
ATOM 1580 O O . ILE A 1 199 ? -6.684 7.710 14.012 1.00 92.81 199 ILE A O 1
ATOM 1584 N N . GLY A 1 200 ? -7.469 9.824 14.196 1.00 85.94 200 GLY A N 1
ATOM 1585 C CA . GLY A 1 200 ? -6.860 10.355 12.974 1.00 85.94 200 GLY A CA 1
ATOM 1586 C C . GLY A 1 200 ? -7.845 10.461 11.806 1.00 85.94 200 GLY A C 1
ATOM 1587 O O . GLY A 1 200 ? -9.019 10.774 11.998 1.00 85.94 200 GLY A O 1
ATOM 1588 N N . GLU A 1 201 ? -7.347 10.244 10.589 1.00 76.06 201 GLU A N 1
ATOM 1589 C CA . GLU A 1 201 ? -8.114 10.368 9.339 1.00 76.06 201 GLU A CA 1
ATOM 1590 C C . GLU A 1 201 ? -9.143 9.244 9.115 1.00 76.06 201 GLU A C 1
ATOM 1592 O O . GLU A 1 201 ? -9.120 8.196 9.763 1.00 76.06 201 GLU A O 1
ATOM 1597 N N . ASP A 1 202 ? -10.027 9.434 8.126 1.00 81.31 202 ASP A N 1
ATOM 1598 C CA . ASP A 1 202 ? -11.119 8.507 7.806 1.00 81.31 202 ASP A CA 1
ATOM 1599 C C . ASP A 1 202 ? -10.629 7.080 7.476 1.00 81.31 202 ASP A C 1
ATOM 1601 O O . ASP A 1 202 ? -10.135 6.742 6.388 1.00 81.31 202 ASP A O 1
ATOM 1605 N N . ILE A 1 203 ? -10.848 6.197 8.444 1.00 82.56 203 ILE A N 1
ATOM 1606 C CA . ILE A 1 203 ? -10.471 4.786 8.410 1.00 82.56 203 ILE A CA 1
ATOM 1607 C C . ILE A 1 203 ? -11.236 4.026 7.329 1.00 82.56 203 ILE A C 1
ATOM 1609 O O . ILE A 1 203 ? -10.679 3.142 6.674 1.00 82.56 203 ILE A O 1
ATOM 1613 N N . THR A 1 204 ? -12.493 4.395 7.080 1.00 84.31 204 THR A N 1
ATOM 1614 C CA . THR A 1 204 ? -13.306 3.765 6.034 1.00 84.31 204 THR A CA 1
ATOM 1615 C C . THR A 1 204 ? -12.907 4.213 4.632 1.00 84.31 204 THR A C 1
ATOM 1617 O O . THR A 1 204 ? -13.172 3.492 3.673 1.00 84.31 204 THR A O 1
ATOM 1620 N N . SER A 1 205 ? -12.188 5.331 4.502 1.00 86.81 205 SER A N 1
ATOM 1621 C CA . SER A 1 205 ? -11.514 5.723 3.260 1.00 86.81 205 SER A CA 1
ATOM 1622 C C . SER A 1 205 ? -10.174 5.001 3.067 1.00 86.81 205 SER A C 1
ATOM 1624 O O . SER A 1 205 ? -9.826 4.639 1.939 1.00 86.81 205 SER A O 1
ATOM 1626 N N . THR A 1 206 ? -9.441 4.724 4.148 1.00 88.19 206 THR A N 1
ATOM 1627 C CA . THR A 1 206 ? -8.125 4.056 4.100 1.00 88.19 206 THR A CA 1
ATOM 1628 C C . THR A 1 206 ? -8.257 2.542 3.905 1.00 88.19 206 THR A C 1
ATOM 1630 O O . THR A 1 206 ? -7.772 1.994 2.909 1.00 88.19 206 THR A O 1
ATOM 1633 N N . ALA A 1 207 ? -9.000 1.871 4.788 1.00 92.25 207 ALA A N 1
ATOM 1634 C CA . ALA A 1 207 ? -9.161 0.419 4.844 1.00 92.25 207 ALA A CA 1
ATOM 1635 C C . ALA A 1 207 ? -10.656 0.027 4.934 1.00 92.25 207 ALA A C 1
ATOM 1637 O O . ALA A 1 207 ? -11.125 -0.454 5.969 1.00 92.25 207 ALA A O 1
ATOM 1638 N N . PRO A 1 208 ? -11.436 0.190 3.845 1.00 92.69 208 PRO A N 1
ATOM 1639 C CA . PRO A 1 208 ? -12.901 0.146 3.901 1.00 92.69 208 PRO A CA 1
ATOM 1640 C C . PRO A 1 208 ? -13.457 -1.199 4.384 1.00 92.69 208 PRO A C 1
ATOM 1642 O O . PRO A 1 208 ? -14.444 -1.241 5.115 1.00 92.69 208 PRO A O 1
ATOM 1645 N N . VAL A 1 209 ? -12.807 -2.305 4.013 1.00 94.81 209 VAL A N 1
ATOM 1646 C CA . VAL A 1 209 ? -13.238 -3.668 4.367 1.00 94.81 209 VAL A CA 1
ATOM 1647 C C . VAL A 1 209 ? -13.125 -3.946 5.871 1.00 94.81 209 VAL A C 1
ATOM 1649 O O . VAL A 1 209 ? -13.867 -4.785 6.373 1.00 94.81 209 VAL A O 1
ATOM 1652 N N . LEU A 1 210 ? -12.299 -3.210 6.632 1.00 93.19 210 LEU A N 1
ATOM 1653 C CA . LEU A 1 210 ? -12.263 -3.367 8.096 1.00 93.19 210 LEU A CA 1
ATOM 1654 C C . LEU A 1 210 ? -13.628 -3.112 8.729 1.00 93.19 210 LEU A C 1
ATOM 1656 O O . LEU A 1 210 ? -14.034 -3.834 9.634 1.00 93.19 210 LEU A O 1
ATOM 1660 N N . SER A 1 211 ? -14.382 -2.153 8.188 1.00 91.56 211 SER A N 1
ATOM 1661 C CA . SER A 1 211 ? -15.731 -1.850 8.668 1.00 91.56 211 SER A CA 1
ATOM 1662 C C . SER A 1 211 ? -16.717 -3.016 8.540 1.00 91.56 211 SER A C 1
ATOM 1664 O O . SER A 1 211 ? -17.728 -3.017 9.232 1.00 91.56 211 SER A O 1
ATOM 1666 N N . TYR A 1 212 ? -16.440 -4.021 7.698 1.00 92.56 212 TYR A N 1
ATOM 1667 C CA . TYR A 1 212 ? -17.320 -5.187 7.527 1.00 92.56 212 TYR A CA 1
ATOM 1668 C C . TYR A 1 212 ? -17.256 -6.120 8.742 1.00 92.56 212 TYR A C 1
ATOM 1670 O O . TYR A 1 212 ? -18.181 -6.894 8.989 1.00 92.56 212 TYR A O 1
ATOM 1678 N N . TYR A 1 213 ? -16.167 -6.032 9.509 1.00 93.81 213 TYR A N 1
ATOM 1679 C CA . TYR A 1 213 ? -15.908 -6.854 10.687 1.00 93.81 213 TYR A CA 1
ATOM 1680 C C . TYR A 1 213 ? -16.245 -6.151 12.005 1.00 93.81 213 TYR 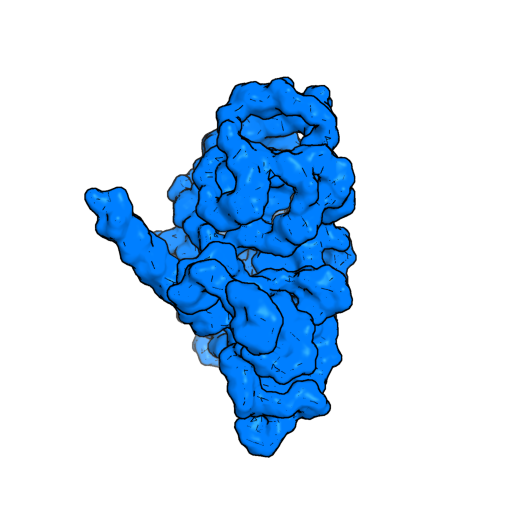A C 1
ATOM 1682 O O . TYR A 1 213 ? -16.249 -6.801 13.047 1.00 93.81 213 TYR A O 1
ATOM 1690 N N . ILE A 1 214 ? -16.574 -4.860 11.962 1.00 92.94 214 ILE A N 1
ATOM 1691 C CA . ILE A 1 214 ? -16.918 -4.061 13.139 1.00 92.94 214 ILE A CA 1
ATOM 1692 C C . ILE A 1 214 ? -18.393 -4.272 13.481 1.00 92.94 214 ILE A C 1
ATOM 1694 O O . ILE A 1 214 ? -19.279 -3.934 12.698 1.00 92.94 214 ILE A O 1
ATOM 1698 N N . LYS A 1 215 ? -18.656 -4.845 14.660 1.00 87.50 215 LYS A N 1
ATOM 1699 C CA . LYS A 1 215 ? -20.017 -5.166 15.139 1.00 87.50 215 LYS A CA 1
ATOM 1700 C C . LYS A 1 215 ? -20.368 -4.544 16.498 1.00 87.50 215 LYS A C 1
ATOM 1702 O O . LYS A 1 215 ? -21.452 -4.797 17.013 1.00 87.50 215 LYS A O 1
ATOM 1707 N N . GLY A 1 216 ? -19.454 -3.767 17.078 1.00 88.00 216 GLY A N 1
ATOM 1708 C CA . GLY A 1 216 ? -19.568 -3.180 18.418 1.00 88.00 216 GLY A CA 1
ATOM 1709 C C . GLY A 1 216 ? -19.683 -1.657 18.404 1.00 88.00 216 GLY A C 1
ATOM 1710 O O . GLY A 1 216 ? -19.875 -1.044 17.354 1.00 88.00 216 GLY A O 1
ATOM 1711 N N . ARG A 1 217 ? -19.556 -1.044 19.587 1.00 94.75 217 ARG A N 1
ATOM 1712 C CA . ARG A 1 217 ? -19.568 0.422 19.718 1.00 94.75 217 ARG A CA 1
ATOM 1713 C C . ARG A 1 217 ? -18.309 1.009 19.095 1.00 94.75 217 ARG A C 1
ATOM 1715 O O . ARG A 1 217 ? -17.212 0.517 19.348 1.00 94.75 217 ARG A O 1
ATOM 1722 N N . VAL A 1 218 ? -18.476 2.069 18.318 1.00 95.25 218 VAL A N 1
ATOM 1723 C CA . VAL A 1 218 ? -17.366 2.826 17.746 1.00 95.25 218 VAL A CA 1
ATOM 1724 C C . VAL A 1 218 ? -17.309 4.176 18.438 1.00 95.25 218 VAL A C 1
ATOM 1726 O O . VAL A 1 218 ? -18.318 4.872 18.525 1.00 95.25 218 VAL A O 1
ATOM 1729 N N . TYR A 1 219 ? -16.133 4.531 18.927 1.00 95.12 219 TYR A N 1
ATOM 1730 C CA . TYR A 1 219 ? -15.800 5.857 19.415 1.00 95.12 219 TYR A CA 1
ATOM 1731 C C . TYR A 1 219 ? -14.865 6.536 18.423 1.00 95.12 219 TYR A C 1
ATOM 1733 O O . TYR A 1 219 ? -14.122 5.859 17.706 1.00 95.12 219 TYR A O 1
ATOM 1741 N N . ARG A 1 220 ? -14.877 7.865 18.390 1.00 93.25 220 ARG A N 1
ATOM 1742 C CA . ARG A 1 220 ? -14.031 8.642 17.489 1.00 93.25 220 ARG A CA 1
ATOM 1743 C C . ARG A 1 220 ? -13.410 9.839 18.191 1.00 93.25 220 ARG A C 1
ATOM 1745 O O . ARG A 1 220 ? -14.064 10.505 18.986 1.00 93.25 220 ARG A O 1
ATOM 1752 N N . ILE A 1 221 ? -12.149 10.091 17.849 1.00 91.94 221 ILE A N 1
ATOM 1753 C CA . ILE A 1 221 ? -11.409 11.302 18.188 1.00 91.94 221 ILE A CA 1
ATOM 1754 C C . ILE A 1 221 ? -10.903 11.904 16.879 1.00 91.94 221 ILE A C 1
ATOM 1756 O O . ILE A 1 221 ? -10.064 11.315 16.195 1.00 91.94 221 ILE A O 1
ATOM 1760 N N . GLY A 1 222 ? -11.419 13.081 16.533 1.00 81.06 222 GLY A N 1
ATOM 1761 C CA . GLY A 1 222 ? -11.087 13.780 15.292 1.00 81.06 222 GLY A CA 1
ATOM 1762 C C . GLY A 1 222 ? -12.270 13.875 14.332 1.00 81.06 222 GLY A C 1
ATOM 1763 O O . GLY A 1 222 ? -13.421 13.659 14.701 1.00 81.06 222 GLY A O 1
ATOM 1764 N N . LYS A 1 223 ? -11.996 14.260 13.085 1.00 67.94 223 LYS A N 1
ATOM 1765 C CA . LYS A 1 223 ? -13.030 14.458 12.062 1.00 67.94 223 LYS A CA 1
ATOM 1766 C C . LYS A 1 223 ? -13.056 13.259 11.118 1.00 67.94 223 LYS A C 1
ATOM 1768 O O . LYS A 1 223 ? -12.051 12.954 10.496 1.00 67.94 223 LYS A O 1
ATOM 1773 N N . GLY A 1 224 ? -14.224 12.643 10.951 1.00 66.31 224 GLY A N 1
ATOM 1774 C CA . GLY A 1 224 ? -14.454 11.578 9.973 1.00 66.31 224 GLY A CA 1
ATOM 1775 C C . GLY A 1 224 ? -15.766 11.790 9.219 1.00 66.31 224 GLY A C 1
ATOM 1776 O O . GLY A 1 224 ? -16.770 12.221 9.799 1.00 66.31 224 GLY A O 1
ATOM 1777 N N . THR A 1 225 ? -15.760 11.533 7.908 1.00 65.75 225 THR A N 1
ATOM 1778 C CA . THR A 1 225 ? -16.954 11.706 7.063 1.00 65.75 225 THR A CA 1
ATOM 1779 C C . THR A 1 225 ? -17.659 10.387 6.756 1.00 65.75 225 THR A C 1
ATOM 1781 O O . THR A 1 225 ? -18.869 10.306 6.955 1.00 65.75 225 THR A O 1
ATOM 1784 N N . ARG A 1 226 ? -16.956 9.343 6.288 1.00 72.12 226 ARG A N 1
ATOM 1785 C CA . ARG A 1 226 ? -17.602 8.093 5.825 1.00 72.12 226 ARG A CA 1
ATOM 1786 C C . ARG A 1 226 ? -17.760 7.018 6.900 1.00 72.12 226 ARG A C 1
ATOM 1788 O O . ARG A 1 226 ? -18.652 6.174 6.806 1.00 72.12 226 ARG A O 1
ATOM 1795 N N . ASP A 1 227 ? -16.977 7.093 7.964 1.00 77.44 227 ASP A N 1
ATOM 1796 C CA . ASP A 1 227 ? -17.112 6.274 9.168 1.00 77.44 227 ASP A CA 1
ATOM 1797 C C . ASP A 1 227 ? -18.424 6.531 9.934 1.00 77.44 227 ASP A C 1
ATOM 1799 O O . ASP A 1 227 ? -18.823 5.698 10.746 1.00 77.44 227 ASP A O 1
ATOM 1803 N N . GLN A 1 228 ? -19.171 7.593 9.594 1.00 79.62 228 GLN A N 1
ATOM 1804 C CA . GLN A 1 228 ? -20.535 7.849 10.080 1.00 79.62 228 GLN A CA 1
ATOM 1805 C C . GLN A 1 228 ? -21.485 6.656 9.914 1.00 79.62 228 GLN A C 1
ATOM 1807 O O . GLN A 1 228 ? -22.402 6.495 10.714 1.00 79.62 228 GLN A O 1
ATOM 1812 N N . LYS A 1 229 ? -21.260 5.777 8.927 1.00 82.31 229 LYS A N 1
ATOM 1813 C CA . LYS A 1 229 ? -22.061 4.551 8.753 1.00 82.31 229 LYS A CA 1
ATOM 1814 C C . LYS A 1 229 ? -22.011 3.607 9.964 1.00 82.31 229 LYS A C 1
ATOM 1816 O O . LYS A 1 229 ? -22.885 2.757 10.104 1.00 82.31 229 LYS A O 1
ATOM 1821 N N . LEU A 1 230 ? -20.975 3.729 10.796 1.00 89.06 230 LEU A N 1
ATOM 1822 C CA . LEU A 1 230 ? -20.797 2.963 12.028 1.00 89.06 230 LEU A CA 1
ATOM 1823 C C . LEU A 1 230 ? -21.417 3.664 13.247 1.00 89.06 230 LEU A C 1
ATOM 1825 O O . LEU A 1 230 ? -21.322 3.137 14.350 1.00 89.06 230 LEU A O 1
ATOM 1829 N N . ASN A 1 231 ? -22.058 4.825 13.050 1.00 89.69 231 ASN A N 1
ATOM 1830 C CA . ASN A 1 231 ? -22.639 5.676 14.090 1.00 89.69 231 ASN A CA 1
ATOM 1831 C C . ASN A 1 231 ? -21.666 5.923 15.264 1.00 89.69 231 ASN A C 1
ATOM 1833 O O . ASN A 1 231 ? -21.980 5.550 16.398 1.00 89.69 231 ASN A O 1
ATOM 1837 N N . PRO A 1 232 ? -20.473 6.499 15.004 1.00 92.00 232 PRO A N 1
ATOM 1838 C CA . PRO A 1 232 ? -19.465 6.685 16.036 1.00 92.00 232 PRO A CA 1
ATOM 1839 C C . PRO A 1 232 ? -19.923 7.687 17.104 1.00 92.00 232 PRO A C 1
ATOM 1841 O O . PRO A 1 232 ? -20.560 8.695 16.797 1.00 92.00 232 PRO A O 1
ATOM 1844 N N . ILE A 1 233 ? -19.556 7.419 18.356 1.00 93.69 233 ILE A N 1
ATOM 1845 C CA . ILE A 1 233 ? -19.702 8.342 19.484 1.00 93.69 233 ILE A CA 1
ATOM 1846 C C . ILE A 1 233 ? -18.437 9.199 19.550 1.00 93.69 233 ILE A C 1
ATOM 1848 O O . ILE A 1 233 ? -17.340 8.677 19.751 1.00 93.69 233 ILE A O 1
ATOM 1852 N N . GLU A 1 234 ? -18.587 10.508 19.379 1.00 93.38 234 GLU A N 1
ATOM 1853 C CA . GLU A 1 234 ? -17.473 11.448 19.520 1.00 93.38 234 GLU A CA 1
ATOM 1854 C C . GLU A 1 234 ? -17.042 11.532 20.982 1.00 93.38 234 GLU A C 1
ATOM 1856 O O . GLU A 1 234 ? -17.875 11.753 21.864 1.00 93.38 234 GLU A O 1
ATOM 1861 N N . ILE A 1 235 ? -15.746 11.372 21.223 1.00 94.56 235 ILE A N 1
ATOM 1862 C CA . ILE A 1 235 ? -15.134 11.467 22.548 1.00 94.56 235 ILE A CA 1
ATOM 1863 C C . ILE A 1 235 ? -13.885 12.351 22.489 1.00 94.56 235 ILE A C 1
ATOM 1865 O O . ILE A 1 235 ? -13.342 12.615 21.414 1.00 94.56 235 ILE A O 1
ATOM 1869 N N . GLN A 1 236 ? -13.431 12.826 23.644 1.00 93.94 236 GLN A N 1
ATOM 1870 C CA . GLN A 1 236 ? -12.146 13.506 23.784 1.00 93.94 236 GLN A CA 1
ATOM 1871 C C . GLN A 1 236 ? -11.037 12.509 24.142 1.00 93.94 236 GLN A C 1
ATOM 1873 O O . GLN A 1 236 ? -11.287 11.348 24.475 1.00 93.94 236 GLN A O 1
ATOM 1878 N N . LYS A 1 237 ? -9.781 12.962 24.071 1.00 93.81 237 LYS A N 1
ATOM 1879 C CA . LYS A 1 237 ? -8.609 12.134 24.395 1.00 93.81 237 LYS A CA 1
ATOM 1880 C C . LYS A 1 237 ? -8.665 11.609 25.830 1.00 93.81 237 LYS A C 1
ATOM 1882 O O . LYS A 1 237 ? -8.297 10.465 26.077 1.00 93.81 237 LYS A O 1
ATOM 1887 N N . GLU A 1 238 ? -9.157 12.418 26.759 1.00 92.81 238 GLU A N 1
ATOM 1888 C CA . GLU A 1 238 ? -9.235 12.096 28.184 1.00 92.81 238 GLU A CA 1
ATOM 1889 C C . GLU A 1 238 ? -10.254 10.982 28.467 1.00 92.81 238 GLU A C 1
ATOM 1891 O O . GLU A 1 238 ? -10.059 10.181 29.381 1.00 92.81 238 GLU A O 1
ATOM 1896 N N . ASP A 1 239 ? -11.299 10.872 27.641 1.00 95.06 239 ASP A N 1
ATOM 1897 C CA . ASP A 1 239 ? -12.363 9.878 27.804 1.00 95.06 239 ASP A CA 1
ATOM 1898 C C . ASP A 1 239 ? -11.884 8.443 27.549 1.00 95.06 239 ASP A C 1
ATOM 1900 O O . ASP A 1 239 ? -12.505 7.493 28.026 1.00 95.06 239 ASP A O 1
ATOM 1904 N N . LEU A 1 240 ? -10.760 8.263 26.845 1.00 94.81 240 LEU A N 1
ATOM 1905 C CA . LEU A 1 240 ? -10.177 6.943 26.581 1.00 94.81 240 LEU A CA 1
ATOM 1906 C C . LEU A 1 240 ? -9.844 6.182 27.863 1.00 94.81 240 LEU A C 1
ATOM 1908 O O . LEU A 1 240 ? -9.957 4.956 27.899 1.00 94.81 240 LEU A O 1
ATOM 1912 N N . GLN A 1 241 ? -9.478 6.905 28.922 1.00 94.19 241 GLN A N 1
ATOM 1913 C CA . GLN A 1 241 ? -9.184 6.321 30.227 1.00 94.19 241 GLN A CA 1
ATOM 1914 C C . GLN A 1 241 ? -10.431 5.759 30.926 1.00 94.19 241 GLN A C 1
ATOM 1916 O O . GLN A 1 241 ? -10.305 4.892 31.792 1.00 94.19 241 GLN A O 1
ATOM 1921 N N . ASN A 1 242 ? -11.627 6.201 30.533 1.00 94.94 242 ASN A N 1
ATOM 1922 C CA . ASN A 1 242 ? -12.896 5.759 31.113 1.00 94.94 242 ASN A CA 1
ATOM 1923 C C . ASN A 1 242 ? -13.490 4.541 30.390 1.00 94.94 242 ASN A C 1
ATOM 1925 O O . ASN A 1 242 ? -14.496 3.992 30.837 1.00 94.94 242 ASN A O 1
ATOM 1929 N N . LEU A 1 243 ? -12.907 4.125 29.261 1.00 95.44 243 LEU A N 1
ATOM 1930 C CA . LEU A 1 243 ? -13.378 2.960 28.523 1.00 95.44 243 LEU A CA 1
ATOM 1931 C C . LEU A 1 243 ? -12.942 1.668 29.226 1.00 95.44 243 LEU A C 1
ATOM 1933 O O . LEU A 1 243 ? -11.814 1.541 29.703 1.00 95.44 243 LEU A O 1
ATOM 1937 N N . GLU A 1 244 ? -13.839 0.686 29.251 1.00 93.62 244 GLU A N 1
ATOM 1938 C CA . GLU A 1 244 ? -13.615 -0.630 29.851 1.00 93.62 244 GLU A CA 1
ATOM 1939 C C . GLU A 1 244 ? -14.002 -1.742 28.870 1.00 93.62 244 GLU A C 1
ATOM 1941 O O . GLU A 1 244 ? -14.924 -1.588 28.065 1.00 93.62 244 GLU A O 1
ATOM 1946 N N . GLY A 1 245 ? -13.306 -2.879 28.948 1.00 93.12 245 GLY A N 1
ATOM 1947 C CA . GLY A 1 245 ? -13.523 -4.046 28.087 1.00 93.12 245 GLY A CA 1
ATOM 1948 C C . GLY A 1 245 ? -12.412 -4.259 27.057 1.00 93.12 245 GLY A C 1
ATOM 1949 O O . GLY A 1 245 ? -11.347 -3.644 27.120 1.00 93.12 245 GLY A O 1
ATOM 1950 N N . LYS A 1 246 ? -12.643 -5.161 26.098 1.00 94.81 246 LYS A N 1
ATOM 1951 C CA . LYS A 1 246 ? -11.669 -5.485 25.045 1.00 94.81 246 LYS A CA 1
ATOM 1952 C C . LYS A 1 246 ? -11.763 -4.470 23.909 1.00 94.81 246 LYS A C 1
ATOM 1954 O O . LYS A 1 246 ? -12.487 -4.680 22.936 1.00 94.81 246 LYS A O 1
ATOM 1959 N N . GLY A 1 247 ? -11.032 -3.370 24.051 1.00 96.31 247 GLY A N 1
ATOM 1960 C CA . GLY A 1 247 ? -10.953 -2.307 23.053 1.00 96.31 247 GLY A CA 1
ATOM 1961 C C . GLY A 1 247 ? -9.882 -2.538 21.988 1.00 96.31 247 GLY A C 1
ATOM 1962 O O . GLY A 1 247 ? -8.764 -2.961 22.299 1.00 96.31 247 GLY A O 1
ATOM 1963 N N . VAL A 1 248 ? -10.202 -2.191 20.738 1.00 97.56 248 VAL A N 1
ATOM 1964 C CA . VAL A 1 248 ? -9.205 -2.001 19.673 1.00 97.56 248 VAL A CA 1
ATOM 1965 C C . VAL A 1 248 ? -9.141 -0.527 19.286 1.00 97.56 248 VAL A C 1
ATOM 1967 O O . VAL A 1 248 ? -10.130 0.056 18.843 1.00 97.56 248 VAL A O 1
ATOM 1970 N N . ILE A 1 249 ? -7.960 0.067 19.415 1.00 96.94 249 ILE A N 1
ATOM 1971 C CA . ILE A 1 249 ? -7.667 1.404 18.907 1.00 96.94 249 ILE A CA 1
ATOM 1972 C C . ILE A 1 249 ? -7.179 1.252 17.473 1.00 96.94 249 ILE A C 1
ATOM 1974 O O . ILE A 1 249 ? -6.178 0.585 17.224 1.00 96.94 249 ILE A O 1
ATOM 1978 N N . VAL A 1 250 ? -7.888 1.859 16.530 1.00 95.69 250 VAL A N 1
ATOM 1979 C CA . VAL A 1 250 ? -7.493 1.927 15.127 1.00 95.69 250 VAL A CA 1
ATOM 1980 C C . VAL A 1 250 ? -6.962 3.332 14.865 1.00 95.69 250 VAL A C 1
ATOM 1982 O O . VAL A 1 250 ? -7.711 4.310 14.898 1.00 95.69 250 VAL A O 1
ATOM 1985 N N . PHE A 1 251 ? -5.653 3.424 14.654 1.00 94.62 251 PHE A N 1
ATOM 1986 C CA . PHE A 1 251 ? -4.919 4.677 14.545 1.00 94.62 251 PHE A CA 1
ATOM 1987 C C . PHE A 1 251 ? -4.407 4.879 13.119 1.00 94.62 251 PHE A C 1
ATOM 1989 O O . PHE A 1 251 ? -3.764 3.995 12.545 1.00 94.62 251 PHE A O 1
ATOM 1996 N N . ASN A 1 252 ? -4.681 6.052 12.554 1.00 91.25 252 ASN A N 1
ATOM 1997 C CA . ASN A 1 252 ? -4.229 6.443 11.226 1.00 91.25 252 ASN A CA 1
ATOM 1998 C C . ASN A 1 252 ? -3.391 7.724 11.312 1.00 91.25 252 ASN A C 1
ATOM 2000 O O . ASN A 1 252 ? -3.921 8.797 11.594 1.00 91.25 252 ASN A O 1
ATOM 2004 N N . ALA A 1 253 ? -2.090 7.596 11.048 1.00 88.25 253 ALA A N 1
ATOM 2005 C CA . ALA A 1 253 ? -1.145 8.708 11.109 1.00 88.25 253 ALA A CA 1
ATOM 2006 C C . ALA A 1 253 ? -1.140 9.579 9.841 1.00 88.25 253 ALA A C 1
ATOM 2008 O O . ALA A 1 253 ? -0.513 10.633 9.847 1.00 88.25 253 ALA A O 1
ATOM 2009 N N . ILE A 1 254 ? -1.787 9.153 8.748 1.00 86.12 254 ILE A N 1
ATOM 2010 C CA . ILE A 1 254 ? -1.648 9.817 7.446 1.00 86.12 254 ILE A CA 1
ATOM 2011 C C . ILE A 1 254 ? -2.084 11.282 7.538 1.00 86.12 254 ILE A C 1
ATOM 2013 O O . ILE A 1 254 ? -3.227 11.576 7.874 1.00 86.12 254 ILE A O 1
ATOM 2017 N N . GLY A 1 255 ? -1.166 12.194 7.208 1.00 81.56 255 GLY A N 1
ATOM 2018 C CA . GLY A 1 255 ? -1.406 13.640 7.248 1.00 81.56 255 GLY A CA 1
ATOM 2019 C C . GLY A 1 255 ? -1.448 14.252 8.656 1.00 81.56 255 GLY A C 1
ATOM 2020 O O . GLY A 1 255 ? -1.742 15.441 8.783 1.00 81.56 255 GLY A O 1
ATOM 2021 N N . MET A 1 256 ? -1.159 13.470 9.701 1.00 87.12 256 MET A N 1
ATOM 2022 C CA . MET A 1 256 ? -0.985 13.968 11.064 1.00 87.12 256 MET A CA 1
ATOM 2023 C C . MET A 1 256 ? 0.364 14.676 11.197 1.00 87.12 256 MET A C 1
ATOM 2025 O O . MET A 1 256 ? 1.366 14.251 10.621 1.00 87.12 256 MET A O 1
ATOM 2029 N N . LYS A 1 257 ? 0.407 15.749 11.989 1.00 89.38 257 LYS A N 1
ATOM 2030 C CA . LYS A 1 257 ? 1.662 16.460 12.247 1.00 89.38 257 LYS A CA 1
ATOM 2031 C C . LYS A 1 257 ? 2.627 15.586 13.054 1.00 89.38 257 LYS A C 1
ATOM 2033 O O . LYS A 1 257 ? 2.177 14.932 13.997 1.00 89.38 257 LYS A O 1
ATOM 2038 N N . PRO A 1 258 ? 3.947 15.635 12.802 1.00 89.56 258 PRO A N 1
ATOM 2039 C CA . PRO A 1 258 ? 4.914 14.801 13.522 1.00 89.56 258 PRO A CA 1
ATOM 2040 C C . PRO A 1 258 ? 4.872 14.966 15.047 1.00 89.56 258 PRO A C 1
ATOM 2042 O O . PRO A 1 258 ? 4.976 13.986 15.782 1.00 89.56 258 PRO A O 1
ATOM 2045 N N . GLN A 1 259 ? 4.677 16.194 15.540 1.00 91.25 259 GLN A N 1
ATOM 2046 C CA . GLN A 1 259 ? 4.550 16.453 16.977 1.00 91.25 259 GLN A CA 1
ATOM 2047 C C . GLN A 1 259 ? 3.306 15.777 17.573 1.00 91.25 259 GLN A C 1
ATOM 2049 O O . GLN A 1 259 ? 3.405 15.093 18.589 1.00 91.25 259 GLN A O 1
ATOM 2054 N N . GLU A 1 260 ? 2.158 15.910 16.909 1.00 91.75 260 GLU A N 1
ATOM 2055 C CA . GLU A 1 260 ? 0.906 15.270 17.322 1.00 91.75 260 GLU A CA 1
ATOM 2056 C C . GLU A 1 260 ? 1.033 13.736 17.286 1.00 91.75 260 GLU A C 1
ATOM 2058 O O . GLU A 1 260 ? 0.629 13.048 18.224 1.00 91.75 260 GLU A O 1
ATOM 2063 N N . ALA A 1 261 ? 1.681 13.194 16.250 1.00 92.69 261 ALA A N 1
ATOM 2064 C CA . ALA A 1 261 ? 1.960 11.768 16.124 1.00 92.69 261 ALA A CA 1
ATOM 2065 C C . ALA A 1 261 ? 2.826 11.246 17.286 1.00 92.69 261 ALA A C 1
ATOM 2067 O O . ALA A 1 261 ? 2.519 10.195 17.854 1.00 92.69 261 ALA A O 1
ATOM 2068 N N . ARG A 1 262 ? 3.860 11.994 17.703 1.00 94.50 262 ARG A N 1
ATOM 2069 C CA . ARG A 1 262 ? 4.686 11.645 18.876 1.00 94.50 262 ARG A CA 1
ATOM 2070 C C . ARG A 1 262 ? 3.874 11.646 20.167 1.00 94.50 262 ARG A C 1
ATOM 2072 O O . ARG A 1 262 ? 4.008 10.711 20.960 1.00 94.50 262 ARG A O 1
ATOM 2079 N N . GLU A 1 263 ? 3.039 12.663 20.373 1.00 95.50 263 GLU A N 1
ATOM 2080 C CA . GLU A 1 263 ? 2.171 12.779 21.550 1.00 95.50 263 GLU A CA 1
ATOM 2081 C C . GLU A 1 263 ? 1.166 11.624 21.634 1.00 95.50 263 GLU A C 1
ATOM 2083 O O . GLU A 1 263 ? 0.931 11.083 22.719 1.00 95.50 263 GLU A O 1
ATOM 2088 N N . TRP A 1 264 ? 0.598 11.209 20.498 1.00 96.31 264 TRP A N 1
ATOM 2089 C CA . TRP A 1 264 ? -0.245 10.018 20.425 1.00 96.31 264 TRP A CA 1
ATOM 2090 C C . TRP A 1 264 ? 0.535 8.736 20.686 1.00 96.31 264 TRP A C 1
ATOM 2092 O O . TRP A 1 264 ? 0.053 7.903 21.447 1.00 96.31 264 TRP A O 1
ATOM 2102 N N . GLY A 1 265 ? 1.729 8.571 20.114 1.00 96.88 265 GLY A N 1
ATOM 2103 C CA . GLY A 1 265 ? 2.530 7.363 20.322 1.00 96.88 265 GLY A CA 1
ATOM 2104 C C . GLY A 1 265 ? 2.921 7.166 21.786 1.00 96.88 265 GLY A C 1
ATOM 2105 O O . GLY A 1 265 ? 2.733 6.074 22.320 1.00 96.88 265 GLY A O 1
ATOM 2106 N N . ALA A 1 266 ? 3.345 8.231 22.477 1.00 97.69 266 ALA A N 1
ATOM 2107 C CA . ALA A 1 266 ? 3.646 8.178 23.907 1.00 97.69 266 ALA A CA 1
ATOM 2108 C C . ALA A 1 266 ? 2.392 7.852 24.737 1.00 97.69 266 ALA A C 1
ATOM 2110 O O . ALA A 1 266 ? 2.409 6.946 25.566 1.00 97.69 266 ALA A O 1
ATOM 2111 N N . TYR A 1 267 ? 1.280 8.540 24.464 1.00 97.50 267 TYR A N 1
ATOM 2112 C CA . TYR A 1 267 ? 0.032 8.340 25.197 1.00 97.50 267 TYR A CA 1
ATOM 2113 C C . TYR A 1 267 ? -0.568 6.939 24.989 1.00 97.50 267 TYR A C 1
ATOM 2115 O O . TYR A 1 267 ? -0.957 6.276 25.949 1.00 97.50 267 TYR A O 1
ATOM 2123 N N . LEU A 1 268 ? -0.634 6.463 23.741 1.00 97.31 268 LEU A N 1
ATOM 2124 C CA . LEU A 1 268 ? -1.214 5.159 23.418 1.00 97.31 268 LEU A CA 1
ATOM 2125 C C . LEU A 1 268 ? -0.349 4.004 23.907 1.00 97.31 268 LEU A C 1
ATOM 2127 O O . LEU A 1 268 ? -0.901 2.957 24.238 1.00 97.31 268 LEU A O 1
ATOM 2131 N N . LYS A 1 269 ? 0.972 4.179 23.990 1.00 97.38 269 LYS A N 1
ATOM 2132 C CA . LYS A 1 269 ? 1.867 3.194 24.603 1.00 97.38 269 LYS A CA 1
ATOM 2133 C C . LYS A 1 269 ? 1.480 2.924 26.054 1.00 97.38 269 LYS A C 1
ATOM 2135 O O . LYS A 1 269 ? 1.292 1.767 26.431 1.00 97.38 269 LYS A O 1
ATOM 2140 N N . ASP A 1 270 ? 1.327 3.986 26.841 1.00 96.88 270 ASP A N 1
ATOM 2141 C CA . ASP A 1 270 ? 0.969 3.874 28.254 1.00 96.88 270 ASP A CA 1
ATOM 2142 C C . ASP A 1 270 ? -0.469 3.369 28.417 1.00 96.88 270 ASP A C 1
ATOM 2144 O O . ASP A 1 270 ? -0.700 2.409 29.153 1.00 96.88 270 ASP A O 1
ATOM 2148 N N . LEU A 1 271 ? -1.416 3.916 27.645 1.00 96.81 271 LEU A N 1
ATOM 2149 C CA . LEU A 1 271 ? -2.823 3.506 27.682 1.00 96.81 271 LEU A CA 1
ATOM 2150 C C . LEU A 1 271 ? -3.012 2.027 27.311 1.00 96.81 271 LEU A C 1
ATOM 2152 O O . LEU A 1 271 ? -3.714 1.302 28.013 1.00 96.81 271 LEU A O 1
ATOM 2156 N N . CYS A 1 272 ? -2.397 1.553 26.221 1.00 96.19 272 CYS A N 1
ATOM 2157 C CA . CYS A 1 272 ? -2.530 0.155 25.797 1.00 96.19 272 CYS A CA 1
ATOM 2158 C C . CYS A 1 272 ? -1.914 -0.797 26.828 1.00 96.19 272 CYS A C 1
ATOM 2160 O O . CYS A 1 272 ? -2.460 -1.874 27.067 1.00 96.19 272 CYS A O 1
ATOM 2162 N N . LYS A 1 273 ? -0.817 -0.390 27.479 1.00 95.19 273 LYS A N 1
ATOM 2163 C CA . LYS A 1 273 ? -0.191 -1.161 28.558 1.00 95.19 273 LYS A CA 1
ATOM 2164 C C . LYS A 1 273 ? -1.057 -1.203 29.821 1.00 95.19 273 LYS A C 1
ATOM 2166 O O . LYS A 1 273 ? -1.160 -2.260 30.436 1.00 95.19 273 LYS A O 1
ATOM 2171 N N . GLU A 1 274 ? -1.663 -0.082 30.204 1.00 96.00 274 GLU A N 1
ATOM 2172 C CA . GLU A 1 274 ? -2.508 0.040 31.398 1.00 96.00 274 GLU A CA 1
ATOM 2173 C C . GLU A 1 274 ? -3.853 -0.682 31.231 1.00 96.00 274 GLU A C 1
ATOM 2175 O O . GLU A 1 274 ? -4.265 -1.450 32.099 1.00 96.00 274 GLU A O 1
ATOM 2180 N N . LYS A 1 275 ? -4.533 -0.454 30.102 1.00 96.12 275 LYS A N 1
ATOM 2181 C CA . LYS A 1 275 ? -5.897 -0.942 29.843 1.00 96.12 275 LYS A CA 1
ATOM 2182 C C . LYS A 1 275 ? -5.951 -2.289 29.125 1.00 96.12 275 LYS A C 1
ATOM 2184 O O . LYS A 1 275 ? -7.019 -2.886 29.025 1.00 96.12 275 LYS A O 1
ATOM 2189 N N . GLY A 1 276 ? -4.829 -2.761 28.581 1.00 95.31 276 GLY A N 1
ATOM 2190 C CA . GLY A 1 276 ? -4.789 -3.959 27.740 1.00 95.31 276 GLY A CA 1
ATOM 2191 C C . GLY A 1 276 ? -5.468 -3.779 26.377 1.00 95.31 276 GLY A C 1
ATOM 2192 O O . GLY A 1 276 ? -5.818 -4.769 25.730 1.00 95.31 276 GLY A O 1
ATOM 2193 N N . PHE A 1 277 ? -5.681 -2.534 25.935 1.00 96.69 277 PHE A N 1
ATOM 2194 C CA . PHE A 1 277 ? -6.209 -2.251 24.601 1.00 96.69 277 PHE A CA 1
ATOM 2195 C C . PHE A 1 277 ? -5.208 -2.659 23.523 1.00 96.69 277 PHE A C 1
ATOM 2197 O O . PHE A 1 277 ? -3.992 -2.596 23.701 1.00 96.69 277 PHE A O 1
ATOM 2204 N N . ARG A 1 278 ? -5.735 -3.094 22.380 1.00 97.19 278 ARG A N 1
ATOM 2205 C CA . ARG A 1 278 ? -4.934 -3.518 21.228 1.00 97.19 278 ARG A CA 1
ATOM 2206 C C . ARG A 1 278 ? -4.837 -2.359 20.237 1.00 97.19 278 ARG A C 1
ATOM 2208 O O . ARG A 1 278 ? -5.851 -1.728 19.950 1.00 97.19 278 ARG A O 1
ATOM 2215 N N . LEU A 1 279 ? -3.651 -2.107 19.686 1.00 97.50 279 LEU A N 1
ATOM 2216 C CA . LEU A 1 279 ? -3.424 -1.034 18.713 1.00 97.50 279 LEU A CA 1
ATOM 2217 C C . LEU A 1 279 ? -3.282 -1.582 17.285 1.00 97.50 279 LEU A C 1
ATOM 2219 O O . LEU A 1 279 ? -2.361 -2.339 16.974 1.00 97.50 279 LEU A O 1
ATOM 2223 N N . MET A 1 280 ? -4.161 -1.141 16.392 1.00 97.00 280 MET A N 1
ATOM 2224 C CA . MET A 1 280 ? -4.072 -1.355 14.951 1.00 97.00 280 MET A CA 1
ATOM 2225 C C . MET A 1 280 ? -3.619 -0.067 14.272 1.00 97.00 280 MET A C 1
ATOM 2227 O O . MET A 1 280 ? -4.343 0.925 14.284 1.00 97.00 280 MET A O 1
ATOM 2231 N N . LEU A 1 281 ? -2.447 -0.098 13.644 1.00 95.31 281 LEU A N 1
ATOM 2232 C CA . LEU A 1 281 ? -1.998 0.983 12.775 1.00 95.31 281 LEU A CA 1
ATOM 2233 C C . LEU A 1 281 ? -2.577 0.791 11.377 1.00 95.31 281 LEU A C 1
ATOM 2235 O O . LEU A 1 281 ? -2.684 -0.337 10.891 1.00 95.31 281 LEU A O 1
ATOM 2239 N N . LEU A 1 282 ? -2.932 1.894 10.726 1.00 92.44 282 LEU A N 1
ATOM 2240 C CA . LEU A 1 282 ? -3.310 1.917 9.321 1.00 92.44 282 LEU A CA 1
ATOM 2241 C C . LEU A 1 282 ? -2.354 2.796 8.529 1.00 92.44 282 LEU A C 1
ATOM 2243 O O . LEU A 1 282 ? -2.045 3.920 8.918 1.00 92.44 282 LEU A O 1
ATOM 2247 N N . TYR A 1 283 ? -1.933 2.261 7.390 1.00 91.50 283 TYR A N 1
ATOM 2248 C CA . TYR A 1 283 ? -1.174 2.952 6.362 1.00 91.50 283 TYR A CA 1
ATOM 2249 C C . TYR A 1 283 ? -1.486 2.322 4.999 1.00 91.50 283 TYR A C 1
ATOM 2251 O O . TYR A 1 283 ? -2.318 1.419 4.912 1.00 91.50 283 TYR A O 1
ATOM 2259 N N . ASP A 1 284 ? -0.834 2.772 3.934 1.00 89.88 284 ASP A N 1
ATOM 2260 C CA . ASP A 1 284 ? -1.015 2.219 2.593 1.00 89.88 284 ASP A CA 1
ATOM 2261 C C . ASP A 1 284 ? -0.372 0.832 2.409 1.00 89.88 284 ASP A C 1
ATOM 2263 O O . ASP A 1 284 ? 0.552 0.445 3.120 1.00 89.88 284 ASP A O 1
ATOM 2267 N N . GLY A 1 285 ? -0.860 0.083 1.417 1.00 93.12 285 GLY A N 1
ATOM 2268 C CA . GLY A 1 285 ? -0.215 -1.132 0.907 1.00 93.12 285 GLY A CA 1
ATOM 2269 C C . GLY A 1 285 ? 0.202 -2.184 1.947 1.00 93.12 285 GLY A C 1
ATOM 2270 O O . GLY A 1 285 ? -0.524 -2.485 2.890 1.00 93.12 285 GLY A O 1
ATOM 2271 N N . ASN A 1 286 ? 1.379 -2.769 1.733 1.00 96.06 286 ASN A N 1
ATOM 2272 C CA . ASN A 1 286 ? 2.077 -3.757 2.558 1.00 96.06 286 ASN A CA 1
ATOM 2273 C C . ASN A 1 286 ? 2.996 -3.089 3.608 1.00 96.06 286 ASN A C 1
ATOM 2275 O O . ASN A 1 286 ? 4.107 -3.555 3.866 1.00 96.06 286 ASN A O 1
ATOM 2279 N N . PHE A 1 287 ? 2.562 -1.990 4.238 1.00 96.00 287 PHE A N 1
ATOM 2280 C CA . PHE A 1 287 ? 3.400 -1.290 5.224 1.00 96.00 287 PHE A CA 1
ATOM 2281 C C . PHE A 1 287 ? 3.804 -2.172 6.421 1.00 96.00 287 PHE A C 1
ATOM 2283 O O . PHE A 1 287 ? 4.863 -1.969 7.005 1.00 96.00 287 PHE A O 1
ATOM 2290 N N . LEU A 1 288 ? 2.992 -3.169 6.792 1.00 97.06 288 LEU A N 1
ATOM 2291 C CA . LEU A 1 288 ? 3.360 -4.129 7.837 1.00 97.06 288 LEU A CA 1
ATOM 2292 C C . LEU A 1 288 ? 4.537 -5.008 7.398 1.00 97.06 288 LEU A C 1
ATOM 2294 O O . LEU A 1 288 ? 5.399 -5.317 8.215 1.00 97.06 288 LEU A O 1
ATOM 2298 N N . GLY A 1 289 ? 4.598 -5.374 6.113 1.00 97.12 289 GLY A N 1
ATOM 2299 C CA . GLY A 1 289 ? 5.751 -6.056 5.531 1.00 97.12 289 GLY A CA 1
ATOM 2300 C C . GLY A 1 289 ? 6.968 -5.141 5.539 1.00 97.12 289 GLY A C 1
ATOM 2301 O O . GLY A 1 289 ? 8.030 -5.532 6.008 1.00 97.12 289 GLY A O 1
ATOM 2302 N N . PHE A 1 290 ? 6.792 -3.878 5.153 1.00 96.94 290 PHE A N 1
ATOM 2303 C CA . PHE A 1 290 ? 7.858 -2.886 5.256 1.00 96.94 290 PHE A CA 1
ATOM 2304 C C . PHE A 1 290 ? 8.434 -2.804 6.682 1.00 96.94 290 PHE A C 1
ATOM 2306 O O . PHE A 1 290 ? 9.637 -2.966 6.854 1.00 96.94 290 PHE A O 1
ATOM 2313 N N . LEU A 1 291 ? 7.592 -2.644 7.711 1.00 95.75 291 LEU A N 1
ATOM 2314 C CA . LEU A 1 291 ? 8.035 -2.566 9.113 1.00 95.75 291 LEU A CA 1
ATOM 2315 C C . LEU A 1 291 ? 8.684 -3.862 9.622 1.00 95.75 291 LEU A C 1
ATOM 2317 O O . LEU A 1 291 ? 9.526 -3.815 10.516 1.00 95.75 291 LEU A O 1
ATOM 2321 N N . LYS A 1 292 ? 8.292 -5.017 9.070 1.00 95.94 292 LYS A N 1
ATOM 2322 C CA . LYS A 1 292 ? 8.864 -6.326 9.412 1.00 95.94 292 LYS A CA 1
ATOM 2323 C C . LYS A 1 292 ? 10.279 -6.500 8.851 1.00 95.94 292 LYS A C 1
ATOM 2325 O O . LYS A 1 292 ? 11.110 -7.128 9.502 1.00 95.94 292 LYS A O 1
ATOM 2330 N N . HIS A 1 293 ? 10.540 -5.973 7.656 1.00 96.62 293 HIS A N 1
ATOM 2331 C CA . HIS A 1 293 ? 11.764 -6.248 6.898 1.00 96.62 293 HIS A CA 1
ATOM 2332 C C . HIS A 1 293 ? 12.767 -5.078 6.891 1.00 96.62 293 HIS A C 1
ATOM 2334 O O . HIS A 1 293 ? 13.970 -5.309 6.768 1.00 96.62 293 HIS A O 1
ATOM 2340 N N . ILE A 1 294 ? 12.304 -3.834 7.062 1.00 96.50 294 ILE A N 1
ATOM 2341 C CA . ILE A 1 294 ? 13.128 -2.618 7.055 1.00 96.50 294 ILE A CA 1
ATOM 2342 C C . ILE A 1 294 ? 13.115 -1.970 8.452 1.00 96.50 294 ILE A C 1
ATOM 2344 O O . ILE A 1 294 ? 12.088 -1.435 8.876 1.00 96.50 294 ILE A O 1
ATOM 2348 N N . PRO A 1 295 ? 14.250 -1.969 9.177 1.00 95.00 295 PRO A N 1
ATOM 2349 C CA . PRO A 1 295 ? 14.367 -1.301 10.467 1.00 95.00 295 PRO A CA 1
ATOM 2350 C C . PRO A 1 295 ? 14.050 0.195 10.396 1.00 95.00 295 PRO A C 1
ATOM 2352 O O . PRO A 1 295 ? 14.613 0.932 9.587 1.00 95.00 295 PRO A O 1
ATOM 2355 N N . LEU A 1 296 ? 13.216 0.676 11.323 1.00 93.75 296 LEU A N 1
ATOM 2356 C CA . LEU A 1 296 ? 12.894 2.104 11.452 1.00 93.75 296 LEU A CA 1
ATOM 2357 C C . LEU A 1 296 ? 14.134 2.980 11.670 1.00 93.75 296 LEU A C 1
ATOM 2359 O O . LEU A 1 296 ? 14.159 4.131 11.235 1.00 93.75 296 LEU A O 1
ATOM 2363 N N . SER A 1 297 ? 15.163 2.433 12.324 1.00 93.81 297 SER A N 1
ATOM 2364 C CA . SER A 1 297 ? 16.434 3.116 12.567 1.00 93.81 297 SER A CA 1
ATOM 2365 C C . SER A 1 297 ? 17.201 3.437 11.287 1.00 93.81 297 SER A C 1
ATOM 2367 O O . SER A 1 297 ? 18.019 4.348 11.312 1.00 93.81 297 SER A O 1
ATOM 2369 N N . TRP A 1 298 ? 16.936 2.738 10.179 1.00 95.75 298 TRP A N 1
ATOM 2370 C CA . TRP A 1 298 ? 17.574 2.996 8.885 1.00 95.75 298 TRP A CA 1
ATOM 2371 C C . TRP A 1 298 ? 16.922 4.142 8.110 1.00 95.75 298 TRP A C 1
ATOM 2373 O O . TRP A 1 298 ? 17.495 4.630 7.139 1.00 95.75 298 TRP A O 1
ATOM 2383 N N . LEU A 1 299 ? 15.719 4.568 8.506 1.00 95.62 299 LEU A N 1
ATOM 2384 C CA . LEU A 1 299 ? 14.971 5.573 7.761 1.00 95.62 299 LEU A CA 1
ATOM 2385 C C . LEU A 1 299 ? 15.514 6.967 8.050 1.00 95.62 299 LEU A C 1
ATOM 2387 O O . LEU A 1 299 ? 15.332 7.510 9.142 1.00 95.62 299 LEU A O 1
ATOM 2391 N N . SER A 1 300 ? 16.123 7.570 7.039 1.00 95.88 300 SER A N 1
ATOM 2392 C CA . SER A 1 300 ? 16.444 8.993 7.031 1.00 95.88 300 SER A CA 1
ATOM 2393 C C . SER A 1 300 ? 15.173 9.834 6.932 1.00 95.88 300 SER A C 1
ATOM 2395 O O . SER A 1 300 ? 14.184 9.399 6.328 1.00 95.88 300 SER A O 1
ATOM 2397 N N . ASP A 1 301 ? 15.205 11.049 7.484 1.00 93.94 301 ASP A N 1
ATOM 2398 C CA . ASP A 1 301 ? 14.200 12.054 7.130 1.00 93.94 301 ASP A CA 1
ATOM 2399 C C . ASP A 1 301 ? 14.216 12.284 5.612 1.00 93.94 301 ASP A C 1
ATOM 2401 O O . ASP A 1 301 ? 15.279 12.432 5.005 1.00 93.94 301 ASP A O 1
ATOM 2405 N N . LEU A 1 302 ? 13.034 12.275 4.997 1.00 94.38 302 LEU A N 1
ATOM 2406 C CA . LEU A 1 302 ? 12.912 12.314 3.546 1.00 94.38 302 LEU A CA 1
ATOM 2407 C C . LEU A 1 302 ? 13.390 13.650 2.965 1.00 94.38 302 LEU A C 1
ATOM 2409 O O . LEU A 1 302 ? 14.027 13.650 1.917 1.00 94.38 302 LEU A O 1
ATOM 2413 N N . HIS A 1 303 ? 13.120 14.779 3.624 1.00 92.38 303 HIS A N 1
ATOM 2414 C CA . HIS A 1 303 ? 13.507 16.089 3.097 1.00 92.38 303 HIS A CA 1
ATOM 2415 C C . HIS A 1 303 ? 15.020 16.292 3.183 1.00 92.38 303 HIS A C 1
ATOM 2417 O O . HIS A 1 303 ? 15.633 16.701 2.195 1.00 92.38 303 HIS A O 1
ATOM 2423 N N . GLU A 1 304 ? 15.623 15.955 4.325 1.00 93.69 304 GLU A N 1
ATOM 2424 C CA . GLU A 1 304 ? 17.079 16.005 4.507 1.00 93.69 304 GLU A CA 1
ATOM 2425 C C . GLU A 1 304 ? 17.793 15.076 3.516 1.00 93.69 304 GLU A C 1
ATOM 2427 O O . GLU A 1 304 ? 18.771 15.458 2.867 1.00 93.69 304 GLU A O 1
ATOM 2432 N N . ALA A 1 305 ? 17.272 13.858 3.337 1.00 95.50 305 ALA A N 1
ATOM 2433 C CA . ALA A 1 305 ? 17.842 12.894 2.405 1.00 95.50 305 ALA A CA 1
ATOM 2434 C C . ALA A 1 305 ? 17.740 13.361 0.947 1.00 95.50 305 ALA A C 1
ATOM 2436 O O . ALA A 1 305 ? 18.708 13.216 0.200 1.00 95.50 305 ALA A O 1
ATOM 2437 N N . LEU A 1 306 ? 16.612 13.957 0.541 1.00 95.62 306 LEU A N 1
ATOM 2438 C CA . LEU A 1 306 ? 16.442 14.502 -0.810 1.00 95.62 306 LEU A CA 1
ATOM 2439 C C . LEU A 1 306 ? 17.400 15.667 -1.092 1.00 95.62 306 LEU A C 1
ATOM 2441 O O . LEU A 1 306 ? 17.897 15.770 -2.208 1.00 95.62 306 LEU A O 1
ATOM 2445 N N . GLN A 1 307 ? 17.699 16.513 -0.101 1.00 93.44 307 GLN A N 1
ATOM 2446 C CA . GLN A 1 307 ? 18.652 17.620 -0.267 1.00 93.44 307 GLN A CA 1
ATOM 2447 C C . GLN A 1 307 ? 20.104 17.146 -0.409 1.00 93.44 307 GLN A C 1
ATOM 2449 O O . GLN A 1 307 ? 20.885 17.766 -1.133 1.00 93.44 307 GLN A O 1
ATOM 2454 N N . ARG A 1 308 ? 20.477 16.057 0.277 1.00 94.88 308 ARG A N 1
ATOM 2455 C CA . ARG A 1 308 ? 21.824 15.471 0.185 1.00 94.88 308 ARG A CA 1
ATOM 2456 C C . ARG A 1 308 ? 22.017 14.617 -1.070 1.00 94.88 308 ARG A C 1
ATOM 2458 O O . ARG A 1 308 ? 23.147 14.472 -1.534 1.00 94.88 308 ARG A O 1
ATOM 2465 N N . ALA A 1 309 ? 20.951 14.016 -1.592 1.00 96.88 309 ALA A N 1
ATOM 2466 C CA . ALA A 1 309 ? 21.044 13.055 -2.680 1.00 96.88 309 ALA A CA 1
ATOM 2467 C C . ALA A 1 309 ? 21.593 13.679 -3.977 1.00 96.88 309 ALA A C 1
ATOM 2469 O O . ALA A 1 309 ? 21.152 14.730 -4.433 1.00 96.88 309 ALA A O 1
ATOM 2470 N N . LYS A 1 310 ? 22.530 12.969 -4.608 1.00 97.00 310 LYS A N 1
ATOM 2471 C CA . LYS A 1 310 ? 22.927 13.136 -6.013 1.00 97.00 310 LYS A CA 1
ATOM 2472 C C . LYS A 1 310 ? 22.310 12.069 -6.903 1.00 97.00 310 LYS A C 1
ATOM 2474 O O . LYS A 1 310 ? 22.038 12.336 -8.068 1.00 97.00 310 LYS A O 1
ATOM 2479 N N . ASN A 1 311 ? 22.030 10.892 -6.349 1.00 97.69 311 ASN A N 1
ATOM 2480 C CA . ASN A 1 311 ? 21.322 9.824 -7.041 1.00 97.69 311 ASN A CA 1
ATOM 2481 C C . ASN A 1 311 ? 20.048 9.494 -6.271 1.00 97.69 311 ASN A C 1
ATOM 2483 O O . ASN A 1 311 ? 20.113 9.153 -5.091 1.00 97.69 311 ASN A O 1
ATOM 2487 N N . LEU A 1 312 ? 18.899 9.558 -6.934 1.00 97.88 312 LEU A N 1
ATOM 2488 C CA . LEU A 1 312 ? 17.611 9.233 -6.335 1.00 97.88 312 LEU A CA 1
ATOM 2489 C C . LEU A 1 312 ? 17.015 8.012 -7.025 1.00 97.88 312 LEU A C 1
ATOM 2491 O O . LEU A 1 312 ? 16.818 8.018 -8.239 1.00 97.88 312 LEU A O 1
ATOM 2495 N N . VAL A 1 313 ? 16.705 6.977 -6.248 1.00 97.81 313 VAL A N 1
ATOM 2496 C CA . VAL A 1 313 ? 16.031 5.766 -6.717 1.00 97.81 313 VAL A CA 1
ATOM 2497 C C . VAL A 1 313 ? 14.701 5.632 -5.986 1.00 97.81 313 VAL A C 1
ATOM 2499 O O . VAL A 1 313 ? 14.667 5.349 -4.791 1.00 97.81 313 VAL A O 1
ATOM 2502 N N . ILE A 1 314 ? 13.597 5.834 -6.699 1.00 97.50 314 ILE A N 1
ATOM 2503 C CA . ILE A 1 314 ? 12.243 5.754 -6.144 1.00 97.50 314 ILE A CA 1
ATOM 2504 C C . ILE A 1 314 ? 11.634 4.407 -6.516 1.00 97.50 314 ILE A C 1
ATOM 2506 O O . ILE A 1 314 ? 11.480 4.098 -7.697 1.00 97.50 314 ILE A O 1
ATOM 2510 N N . PHE A 1 315 ? 11.260 3.613 -5.519 1.00 95.88 315 PHE A N 1
ATOM 2511 C CA . PHE A 1 315 ? 10.625 2.316 -5.702 1.00 95.88 315 PHE A CA 1
ATOM 2512 C C . PHE A 1 315 ? 9.114 2.418 -5.554 1.00 95.88 315 PHE A C 1
ATOM 2514 O O . PHE A 1 315 ? 8.623 2.283 -4.442 1.00 95.88 315 PHE A O 1
ATOM 2521 N N . GLY A 1 316 ? 8.368 2.610 -6.644 1.00 88.50 316 GLY A N 1
ATOM 2522 C CA . GLY A 1 316 ? 6.908 2.471 -6.616 1.00 88.50 316 GLY A CA 1
ATOM 2523 C C . GLY A 1 316 ? 6.175 3.517 -5.792 1.00 88.50 316 GLY A C 1
ATOM 2524 O O . GLY A 1 316 ? 5.103 3.219 -5.274 1.00 88.50 316 GLY A O 1
ATOM 2525 N N . GLU A 1 317 ? 6.753 4.706 -5.650 1.00 90.94 317 GLU A N 1
ATOM 2526 C CA . GLU A 1 317 ? 6.116 5.840 -4.990 1.00 90.94 317 GLU A CA 1
ATOM 2527 C C . GLU A 1 317 ? 5.962 7.035 -5.917 1.00 90.94 317 GLU A C 1
ATOM 2529 O O . GLU A 1 317 ? 6.720 7.219 -6.871 1.00 90.94 317 GLU A O 1
ATOM 2534 N N . ASP A 1 318 ? 4.991 7.875 -5.575 1.00 90.06 318 ASP A N 1
ATOM 2535 C CA . ASP A 1 318 ? 4.759 9.158 -6.223 1.00 90.06 318 ASP A CA 1
ATOM 2536 C C . ASP A 1 318 ? 4.800 10.258 -5.158 1.00 90.06 318 ASP A C 1
ATOM 2538 O O . ASP A 1 318 ? 3.828 10.527 -4.451 1.00 90.06 318 ASP A O 1
ATOM 2542 N N . LEU A 1 319 ? 5.970 10.888 -5.024 1.00 91.88 319 LEU A N 1
ATOM 2543 C CA . LEU A 1 319 ? 6.225 11.933 -4.030 1.00 91.88 319 LEU A CA 1
ATOM 2544 C C . LEU A 1 319 ? 5.312 13.157 -4.194 1.00 91.88 319 LEU A C 1
ATOM 2546 O O . LEU A 1 319 ? 5.195 13.950 -3.263 1.00 91.88 319 LEU A O 1
ATOM 2550 N N . THR A 1 320 ? 4.620 13.292 -5.329 1.00 89.75 320 THR A N 1
ATOM 2551 C CA . THR A 1 320 ? 3.650 14.370 -5.575 1.00 89.75 320 THR A CA 1
ATOM 2552 C C . THR A 1 320 ? 2.403 14.282 -4.695 1.00 89.75 320 THR A C 1
ATOM 2554 O O . THR A 1 320 ? 1.697 15.274 -4.516 1.00 89.75 320 THR A O 1
ATOM 2557 N N . ASP A 1 321 ? 2.139 13.117 -4.090 1.00 86.62 321 ASP A N 1
ATOM 2558 C CA . ASP A 1 321 ? 1.093 12.966 -3.072 1.00 86.62 321 ASP A CA 1
ATOM 2559 C C . ASP A 1 321 ? 1.442 13.697 -1.756 1.00 86.62 321 ASP A C 1
ATOM 2561 O O . ASP A 1 321 ? 0.549 13.907 -0.930 1.00 86.62 321 ASP A O 1
ATOM 2565 N N . TYR A 1 322 ? 2.709 14.084 -1.564 1.00 86.69 322 TYR A N 1
ATOM 2566 C CA . TYR A 1 322 ? 3.255 14.597 -0.301 1.00 86.69 322 TYR A CA 1
ATOM 2567 C C . TYR A 1 322 ? 3.979 15.940 -0.450 1.00 86.69 322 TYR A C 1
ATOM 2569 O O . TYR A 1 322 ? 3.928 16.771 0.454 1.00 86.69 322 TYR A O 1
ATOM 2577 N N . MET A 1 323 ? 4.636 16.162 -1.588 1.00 89.44 323 MET A N 1
ATOM 2578 C CA . MET A 1 323 ? 5.406 17.364 -1.900 1.00 89.44 323 MET A CA 1
ATOM 2579 C C . MET A 1 323 ? 4.848 18.046 -3.144 1.00 89.44 323 MET A C 1
ATOM 2581 O O . MET A 1 323 ? 4.315 17.401 -4.047 1.00 89.44 323 MET A O 1
ATOM 2585 N N . LYS A 1 324 ? 4.988 19.370 -3.210 1.00 90.50 324 LYS A N 1
ATOM 2586 C CA . LYS A 1 324 ? 4.592 20.122 -4.404 1.00 90.50 324 LYS A CA 1
ATOM 2587 C C . LYS A 1 324 ? 5.579 19.874 -5.542 1.00 90.50 324 LYS A C 1
ATOM 2589 O O . LYS A 1 324 ? 6.778 19.729 -5.298 1.00 90.50 324 LYS A O 1
ATOM 2594 N N . MET A 1 325 ? 5.093 19.895 -6.784 1.00 91.38 325 MET A N 1
ATOM 2595 C CA . MET A 1 325 ? 5.954 19.683 -7.952 1.00 91.38 325 MET A CA 1
ATOM 2596 C C . MET A 1 325 ? 7.087 20.699 -8.043 1.00 91.38 325 MET A C 1
ATOM 2598 O O . MET A 1 325 ? 8.202 20.304 -8.353 1.00 91.38 325 MET A O 1
ATOM 2602 N N . GLU A 1 326 ? 6.861 21.962 -7.677 1.00 91.88 326 GLU A N 1
ATOM 2603 C CA . GLU A 1 326 ? 7.908 22.990 -7.734 1.00 91.88 326 GLU A CA 1
ATOM 2604 C C . GLU A 1 326 ? 9.048 22.733 -6.732 1.00 91.88 326 GLU A C 1
ATOM 2606 O O . GLU A 1 326 ? 10.163 23.223 -6.903 1.00 91.88 326 GLU A O 1
ATOM 2611 N N . GLU A 1 327 ? 8.774 22.001 -5.648 1.00 91.75 327 GLU A N 1
ATOM 2612 C CA . GLU A 1 327 ? 9.793 21.601 -4.674 1.00 91.75 327 GLU A CA 1
ATOM 2613 C C . GLU A 1 327 ? 10.574 20.383 -5.185 1.00 91.75 327 GLU A C 1
ATOM 2615 O O . GLU A 1 327 ? 11.799 20.354 -5.083 1.00 91.75 327 GLU A O 1
ATOM 2620 N N . LEU A 1 328 ? 9.882 19.428 -5.813 1.00 93.56 328 LEU A N 1
ATOM 2621 C CA . LEU A 1 328 ? 10.497 18.252 -6.431 1.00 93.56 328 LEU A CA 1
ATOM 2622 C C . LEU A 1 328 ? 11.354 18.607 -7.651 1.00 93.56 328 LEU A C 1
ATOM 2624 O O . LEU A 1 328 ? 12.441 18.061 -7.797 1.00 93.56 328 LEU A O 1
ATOM 2628 N N . GLU A 1 329 ? 10.924 19.553 -8.486 1.00 93.56 329 GLU A N 1
ATOM 2629 C CA . GLU A 1 329 ? 11.700 20.020 -9.642 1.00 93.56 329 GLU A CA 1
ATOM 2630 C C . GLU A 1 329 ? 13.062 20.582 -9.215 1.00 93.56 329 GLU A C 1
ATOM 2632 O O . GLU A 1 329 ? 14.080 20.228 -9.806 1.00 93.56 329 GLU A O 1
ATOM 2637 N N . LYS A 1 330 ? 13.115 21.343 -8.114 1.00 93.31 330 LYS A N 1
ATOM 2638 C CA . LYS A 1 330 ? 14.383 21.831 -7.539 1.00 93.31 330 LYS A CA 1
ATOM 2639 C C . LYS A 1 330 ? 15.283 20.702 -7.051 1.00 93.31 330 LYS A C 1
ATOM 2641 O O . LYS A 1 330 ? 16.500 20.795 -7.177 1.00 93.31 330 LYS A O 1
ATOM 2646 N N . VAL A 1 331 ? 14.699 19.647 -6.477 1.00 94.69 331 VAL A N 1
ATOM 2647 C CA . VAL A 1 331 ? 15.463 18.446 -6.115 1.00 94.69 331 VAL A CA 1
ATOM 2648 C C . VAL A 1 331 ? 16.025 17.809 -7.383 1.00 94.69 331 VAL A C 1
ATOM 2650 O O . VAL A 1 331 ? 17.219 17.535 -7.441 1.00 94.69 331 VAL A O 1
ATOM 2653 N N . PHE A 1 332 ? 15.202 17.632 -8.420 1.00 94.69 332 PHE A N 1
ATOM 2654 C CA . PHE A 1 332 ? 15.601 16.981 -9.669 1.00 94.69 332 PHE A CA 1
ATOM 2655 C C . PHE A 1 332 ? 16.709 17.727 -10.415 1.00 94.69 332 PHE A C 1
ATOM 2657 O O . PHE A 1 332 ? 17.596 17.077 -10.962 1.00 94.69 332 PHE A O 1
ATOM 2664 N N . GLU A 1 333 ? 16.716 19.061 -10.389 1.00 93.44 333 GLU A N 1
ATOM 2665 C CA . GLU A 1 333 ? 17.802 19.883 -10.946 1.00 93.44 333 GLU A CA 1
ATOM 2666 C C . GLU A 1 333 ? 19.164 19.615 -10.279 1.00 93.44 333 GLU A C 1
ATOM 2668 O O . GLU A 1 333 ? 20.208 19.765 -10.915 1.00 93.44 333 GLU A O 1
ATOM 2673 N N . GLY A 1 334 ? 19.166 19.213 -9.003 1.00 93.19 334 GLY A N 1
ATOM 2674 C CA . GLY A 1 334 ? 20.374 18.911 -8.234 1.00 93.19 334 GLY A CA 1
ATOM 2675 C C . GLY A 1 334 ? 20.879 17.468 -8.356 1.00 93.19 334 GLY A C 1
ATOM 2676 O O . GLY A 1 334 ? 21.983 17.184 -7.869 1.00 93.19 334 GLY A O 1
ATOM 2677 N N . LEU A 1 335 ? 20.093 16.577 -8.975 1.00 96.62 335 LEU A N 1
ATOM 2678 C CA . LEU A 1 335 ? 20.415 15.161 -9.148 1.00 96.62 335 LEU A CA 1
ATOM 2679 C C . LEU A 1 335 ? 21.298 14.927 -10.378 1.00 96.62 335 LEU A C 1
ATOM 2681 O O . LEU A 1 335 ? 21.072 15.469 -11.456 1.00 96.62 335 LEU A O 1
ATOM 2685 N N . GLU A 1 336 ? 22.264 14.026 -10.236 1.00 95.88 336 GLU A N 1
ATOM 2686 C CA . GLU A 1 336 ? 22.986 13.428 -11.361 1.00 95.88 336 GLU A CA 1
ATOM 2687 C C . GLU A 1 336 ? 22.134 12.346 -12.038 1.00 95.88 336 GLU A C 1
ATOM 2689 O O . GLU A 1 336 ? 22.105 12.238 -13.267 1.00 95.88 336 GLU A O 1
ATOM 2694 N N . HIS A 1 337 ? 21.413 11.559 -11.232 1.00 96.06 337 HIS A N 1
ATOM 2695 C CA . HIS A 1 337 ? 20.583 10.458 -11.708 1.00 96.06 337 HIS A CA 1
ATOM 2696 C C . HIS A 1 337 ? 19.265 10.364 -10.932 1.00 96.06 337 HIS A C 1
ATOM 2698 O O . HIS A 1 337 ? 19.256 10.230 -9.708 1.00 96.06 337 HIS A O 1
ATOM 2704 N N . LEU A 1 338 ? 18.149 10.351 -11.662 1.00 97.38 338 LEU A N 1
ATOM 2705 C CA . LEU A 1 338 ? 16.823 9.988 -11.176 1.00 97.38 338 LEU A CA 1
ATOM 2706 C C . LEU A 1 338 ? 16.396 8.657 -11.807 1.00 97.38 338 LEU A C 1
ATOM 2708 O O . LEU A 1 338 ? 16.224 8.541 -13.027 1.00 97.38 338 LEU A O 1
ATOM 2712 N N . VAL A 1 339 ? 16.212 7.656 -10.949 1.00 97.44 339 VAL A N 1
ATOM 2713 C 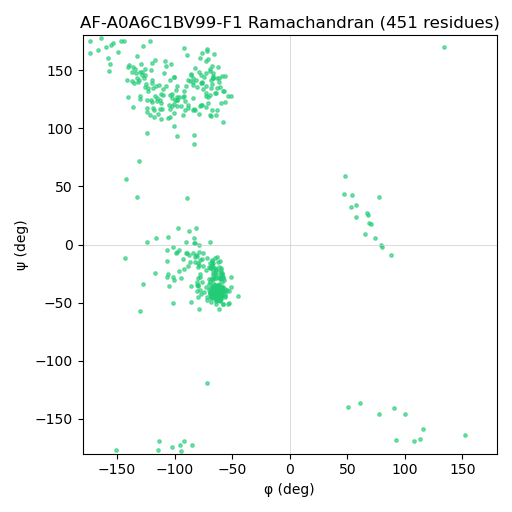CA . VAL A 1 339 ? 15.713 6.326 -11.294 1.00 97.44 339 VAL A CA 1
ATOM 2714 C C . VAL A 1 339 ? 14.346 6.126 -10.662 1.00 97.44 339 VAL A C 1
ATOM 2716 O O . VAL A 1 339 ? 14.198 6.238 -9.448 1.00 97.44 339 VAL A O 1
ATOM 2719 N N . VAL A 1 340 ? 13.338 5.803 -11.467 1.00 97.31 340 VAL A N 1
ATOM 2720 C CA . VAL A 1 340 ? 11.968 5.612 -10.976 1.00 97.31 340 VAL A CA 1
ATOM 2721 C C . VAL A 1 340 ? 11.459 4.235 -11.373 1.00 97.31 340 VAL A C 1
ATOM 2723 O O . VAL A 1 340 ? 11.292 3.935 -12.556 1.00 97.31 340 VAL A O 1
ATOM 2726 N N . PHE A 1 341 ? 11.167 3.400 -10.380 1.00 96.56 341 PHE A N 1
ATOM 2727 C CA . PHE A 1 341 ? 10.349 2.213 -10.571 1.00 96.56 341 PHE A CA 1
ATOM 2728 C C . PHE A 1 341 ? 8.885 2.634 -10.520 1.00 96.56 341 PHE A C 1
ATOM 2730 O O . PHE A 1 341 ? 8.414 3.104 -9.486 1.00 96.56 341 PHE A O 1
ATOM 2737 N N . SER A 1 342 ? 8.160 2.476 -11.623 1.00 95.12 342 SER A N 1
ATOM 2738 C CA . SER A 1 342 ? 6.765 2.906 -11.719 1.00 95.12 342 SER A CA 1
ATOM 2739 C C . SER A 1 342 ? 5.928 1.912 -12.520 1.00 95.12 342 SER A C 1
ATOM 2741 O O . SER A 1 342 ? 6.384 1.399 -13.543 1.00 95.12 342 SER A O 1
ATOM 2743 N N . PRO A 1 343 ? 4.672 1.649 -12.122 1.00 94.06 343 PRO A N 1
ATOM 2744 C CA . PRO A 1 343 ? 3.724 0.914 -12.937 1.00 94.06 343 PRO A CA 1
ATOM 2745 C C . PRO A 1 343 ? 3.328 1.664 -14.208 1.00 94.06 343 PRO A C 1
ATOM 2747 O O . PRO A 1 343 ? 2.803 1.048 -15.137 1.00 94.06 343 PRO A O 1
ATOM 2750 N N . PHE A 1 344 ? 3.550 2.977 -14.241 1.00 93.88 344 PHE A N 1
ATOM 2751 C CA . PHE A 1 344 ? 3.037 3.884 -15.255 1.00 93.88 344 PHE A CA 1
ATOM 2752 C C . PHE A 1 344 ? 4.160 4.696 -15.911 1.00 93.88 344 PHE A C 1
ATOM 2754 O O . PHE A 1 344 ? 5.195 4.961 -15.300 1.00 93.88 344 PHE A O 1
ATOM 2761 N N . GLU A 1 345 ? 3.953 5.084 -17.169 1.00 90.81 345 GLU A N 1
ATOM 2762 C CA . GLU A 1 345 ? 4.882 5.930 -17.941 1.00 90.81 345 GLU A CA 1
ATOM 2763 C C . GLU A 1 345 ? 4.803 7.420 -17.573 1.00 90.81 345 GLU A C 1
ATOM 2765 O O . GLU A 1 345 ? 5.670 8.200 -17.976 1.00 90.81 345 GLU A O 1
ATOM 2770 N N . ASP A 1 346 ? 3.757 7.807 -16.843 1.00 89.38 346 ASP A N 1
ATOM 2771 C CA . ASP A 1 346 ? 3.429 9.172 -16.451 1.00 89.38 346 ASP A CA 1
ATOM 2772 C C . ASP A 1 346 ? 3.952 9.543 -15.044 1.00 89.38 346 ASP A C 1
ATOM 2774 O O . ASP A 1 346 ? 4.713 8.801 -14.415 1.00 89.38 346 ASP A O 1
ATOM 2778 N N . GLY A 1 347 ? 3.565 10.723 -14.547 1.00 88.88 347 GLY A N 1
ATOM 2779 C CA . GLY A 1 347 ? 3.976 11.219 -13.231 1.00 88.88 347 GLY A CA 1
ATOM 2780 C C . GLY A 1 347 ? 5.494 11.374 -13.121 1.00 88.88 347 GLY A C 1
ATOM 2781 O O . GLY A 1 347 ? 6.150 11.841 -14.054 1.00 88.88 347 GLY A O 1
ATOM 2782 N N . LEU A 1 348 ? 6.078 10.938 -12.000 1.00 92.12 348 LEU A N 1
ATOM 2783 C CA . LEU A 1 348 ? 7.527 11.036 -11.774 1.00 92.12 348 LEU A CA 1
ATOM 2784 C C . LEU A 1 348 ? 8.371 10.283 -12.816 1.00 92.12 348 LEU A C 1
ATOM 2786 O O . LEU A 1 348 ? 9.509 10.671 -13.082 1.00 92.12 348 LEU A O 1
ATOM 2790 N N . ALA A 1 349 ? 7.819 9.254 -13.468 1.00 92.38 349 ALA A N 1
ATOM 2791 C CA . ALA A 1 349 ? 8.530 8.503 -14.502 1.00 92.38 349 ALA A CA 1
ATOM 2792 C C . ALA A 1 349 ? 8.799 9.322 -15.783 1.00 92.38 349 ALA A C 1
ATOM 2794 O O . ALA A 1 349 ? 9.591 8.888 -16.625 1.00 92.38 349 ALA A O 1
ATOM 2795 N N . GLN A 1 350 ? 8.160 10.487 -15.953 1.00 91.75 350 GLN A N 1
ATOM 2796 C CA . GLN A 1 350 ? 8.437 11.413 -17.059 1.00 91.75 350 GLN A CA 1
ATOM 2797 C C . GLN A 1 350 ? 9.713 12.231 -16.836 1.00 91.75 350 GLN A C 1
ATOM 2799 O O . GLN A 1 350 ? 10.370 12.600 -17.805 1.00 91.75 350 GLN A O 1
ATOM 2804 N N . TYR A 1 351 ? 10.073 12.473 -15.575 1.00 93.19 351 TYR A N 1
ATOM 2805 C CA . TYR A 1 351 ? 11.252 13.249 -15.186 1.00 93.19 351 TYR A CA 1
ATOM 2806 C C . TYR A 1 351 ? 12.510 12.376 -15.065 1.00 93.19 351 TYR A C 1
ATOM 2808 O O . TYR A 1 351 ? 13.631 12.879 -15.092 1.00 93.19 351 TYR A O 1
ATOM 2816 N N . ALA A 1 352 ? 12.334 11.060 -14.933 1.00 95.56 352 ALA A N 1
ATOM 2817 C CA . ALA A 1 352 ? 13.419 10.118 -14.707 1.00 95.56 352 ALA A CA 1
ATOM 2818 C C . ALA A 1 352 ? 14.246 9.848 -15.973 1.00 95.56 352 ALA A C 1
ATOM 2820 O O . ALA A 1 352 ? 13.702 9.528 -17.035 1.00 95.56 352 ALA A O 1
ATOM 2821 N N . GLN A 1 353 ? 15.577 9.875 -15.843 1.00 95.31 353 GLN A N 1
ATOM 2822 C CA . GLN A 1 353 ? 16.470 9.410 -16.909 1.00 95.31 353 GLN A CA 1
ATOM 2823 C C . GLN A 1 353 ? 16.373 7.893 -17.077 1.00 95.31 353 GLN A C 1
ATOM 2825 O O . GLN A 1 353 ? 16.511 7.388 -18.192 1.00 95.31 353 GLN A O 1
ATOM 2830 N N . ILE A 1 354 ? 16.126 7.168 -15.983 1.00 97.19 354 ILE A N 1
ATOM 2831 C CA . ILE A 1 354 ? 15.966 5.715 -15.982 1.00 97.19 354 ILE A CA 1
ATOM 2832 C C . ILE A 1 354 ? 14.619 5.391 -15.358 1.00 97.19 354 ILE A C 1
ATOM 2834 O O . ILE A 1 354 ? 14.339 5.762 -14.221 1.00 97.19 354 ILE A O 1
ATOM 2838 N N . LYS A 1 355 ? 13.785 4.662 -16.088 1.00 96.38 355 LYS A N 1
ATOM 2839 C CA . LYS A 1 355 ? 12.503 4.185 -15.580 1.00 96.38 355 LYS A CA 1
ATOM 2840 C C . LYS A 1 355 ? 12.430 2.673 -15.689 1.00 96.38 355 LYS A C 1
ATOM 2842 O O . LYS A 1 355 ? 12.806 2.091 -16.707 1.00 96.38 355 LYS A O 1
ATOM 2847 N N . ILE A 1 356 ? 11.963 2.036 -14.628 1.00 96.56 356 ILE A N 1
ATOM 2848 C CA . ILE A 1 356 ? 11.894 0.581 -14.515 1.00 96.56 356 ILE A CA 1
ATOM 2849 C C . ILE A 1 356 ? 10.430 0.219 -14.235 1.00 96.56 356 ILE A C 1
ATOM 2851 O O . ILE A 1 356 ? 9.799 0.868 -13.402 1.00 96.56 356 ILE A O 1
ATOM 2855 N N . PRO A 1 357 ? 9.832 -0.754 -14.942 1.00 95.31 357 PRO A N 1
ATOM 2856 C CA . PRO A 1 357 ? 8.443 -1.122 -14.706 1.00 95.31 357 PRO A CA 1
ATOM 2857 C C . PRO A 1 357 ? 8.193 -1.522 -13.255 1.00 95.31 357 PRO A C 1
ATOM 2859 O O . PRO A 1 357 ? 9.048 -2.169 -12.652 1.00 95.31 357 PRO A O 1
ATOM 2862 N N . MET A 1 358 ? 7.002 -1.189 -12.743 1.00 92.62 358 MET A N 1
ATOM 2863 C CA . MET A 1 358 ? 6.469 -1.726 -11.497 1.00 92.62 358 MET A CA 1
ATOM 2864 C C . MET A 1 358 ? 5.188 -2.542 -11.626 1.00 92.62 358 MET A C 1
ATOM 2866 O O . MET A 1 358 ? 4.191 -2.110 -12.204 1.00 92.62 358 MET A O 1
ATOM 2870 N N . SER A 1 359 ? 5.216 -3.751 -11.076 1.00 91.56 359 SER A N 1
ATOM 2871 C CA . SER A 1 359 ? 4.087 -4.675 -11.117 1.00 91.56 359 SER A CA 1
ATOM 2872 C C . SER A 1 359 ? 2.997 -4.288 -10.110 1.00 91.56 359 SER A C 1
ATOM 2874 O O . SER A 1 359 ? 3.278 -3.889 -8.981 1.00 91.56 359 SER A O 1
ATOM 2876 N N . LEU A 1 360 ? 1.735 -4.394 -10.534 1.00 92.81 360 LEU A N 1
ATOM 2877 C CA . LEU A 1 360 ? 0.551 -4.262 -9.677 1.00 92.81 360 LEU A CA 1
ATOM 2878 C C . LEU A 1 360 ? -0.053 -5.640 -9.340 1.00 92.81 360 LEU A C 1
ATOM 2880 O O . LEU A 1 360 ? 0.475 -6.693 -9.693 1.00 92.81 360 LEU A O 1
ATOM 2884 N N . MET A 1 361 ? -1.202 -5.648 -8.656 1.00 92.38 361 MET A N 1
ATOM 2885 C CA . MET A 1 361 ? -1.954 -6.873 -8.359 1.00 92.38 361 MET A CA 1
ATOM 2886 C C . MET A 1 361 ? -2.193 -7.727 -9.621 1.00 92.38 361 MET A C 1
ATOM 2888 O O . MET A 1 361 ? -2.694 -7.239 -10.634 1.00 92.38 361 MET A O 1
ATOM 2892 N N . GLY A 1 362 ? -1.833 -9.012 -9.551 1.00 93.38 362 GLY A N 1
ATOM 2893 C CA . GLY A 1 362 ? -1.909 -9.961 -10.675 1.00 93.38 362 GLY A CA 1
ATOM 2894 C C . GLY A 1 362 ? -0.666 -9.997 -11.579 1.00 93.38 362 GLY A C 1
ATOM 2895 O O . GLY A 1 362 ? -0.557 -10.878 -12.434 1.00 93.38 362 GLY A O 1
ATOM 2896 N N . GLU A 1 363 ? 0.278 -9.070 -11.395 1.00 93.81 363 GLU A N 1
ATOM 2897 C CA . GLU A 1 363 ? 1.550 -8.986 -12.132 1.00 93.81 363 GLU A CA 1
ATOM 2898 C C . GLU A 1 363 ? 2.760 -9.417 -11.280 1.00 93.81 363 GLU A C 1
ATOM 2900 O O . GLU A 1 363 ? 3.827 -9.704 -11.827 1.00 93.81 363 GLU A O 1
ATOM 2905 N N . THR A 1 364 ? 2.582 -9.519 -9.961 1.00 90.62 364 THR A N 1
ATOM 2906 C CA . THR A 1 364 ? 3.630 -9.871 -8.991 1.00 90.62 364 THR A CA 1
ATOM 2907 C C . THR A 1 364 ? 3.357 -11.224 -8.336 1.00 90.62 364 THR A C 1
ATOM 2909 O O . THR A 1 364 ? 2.224 -11.503 -7.936 1.00 90.62 364 THR A O 1
ATOM 2912 N N . ASP A 1 365 ? 4.402 -12.041 -8.196 1.00 92.56 365 ASP A N 1
ATOM 2913 C CA . ASP A 1 365 ? 4.416 -13.262 -7.380 1.00 92.56 365 ASP A CA 1
ATOM 2914 C C . ASP A 1 365 ? 5.258 -12.995 -6.128 1.00 92.56 365 ASP A C 1
ATOM 2916 O O . ASP A 1 365 ? 6.301 -12.354 -6.232 1.00 92.56 365 ASP A O 1
ATOM 2920 N N . GLY A 1 366 ? 4.784 -13.424 -4.962 1.00 94.75 366 GLY A N 1
ATOM 2921 C CA . GLY A 1 366 ? 5.413 -13.111 -3.675 1.00 94.75 366 GLY A CA 1
ATOM 2922 C C . GLY A 1 366 ? 4.413 -13.090 -2.525 1.00 94.75 366 GLY A C 1
ATOM 2923 O O . GLY A 1 366 ? 3.283 -13.581 -2.649 1.00 94.75 366 GLY A O 1
ATOM 2924 N N . THR A 1 367 ? 4.814 -12.502 -1.404 1.00 97.44 367 THR A N 1
ATOM 2925 C CA . THR A 1 367 ? 4.009 -12.431 -0.183 1.00 97.44 367 THR A CA 1
ATOM 2926 C C . THR A 1 367 ? 3.842 -11.001 0.323 1.00 97.44 367 THR A C 1
ATOM 2928 O O . THR A 1 367 ? 4.720 -10.151 0.180 1.00 97.44 367 THR A O 1
ATOM 2931 N N . LEU A 1 368 ? 2.670 -10.727 0.898 1.00 97.88 368 LEU A N 1
ATOM 2932 C CA . LEU A 1 368 ? 2.331 -9.478 1.575 1.00 97.88 368 LEU A CA 1
ATOM 2933 C C . LEU A 1 368 ? 1.984 -9.787 3.033 1.00 97.88 368 LEU A C 1
ATOM 2935 O O . LEU A 1 368 ? 1.262 -10.746 3.317 1.00 97.88 368 LEU A O 1
ATOM 2939 N N . THR A 1 369 ? 2.441 -8.949 3.953 1.00 97.88 369 THR A N 1
ATOM 2940 C CA . THR A 1 369 ? 2.055 -8.978 5.366 1.00 97.88 369 THR A CA 1
ATOM 2941 C C . THR A 1 369 ? 0.868 -8.036 5.563 1.00 97.88 369 THR A C 1
ATOM 2943 O O . THR A 1 369 ? 0.987 -6.822 5.418 1.00 97.88 369 THR A O 1
ATOM 2946 N N . THR A 1 370 ? -0.310 -8.586 5.858 1.00 97.19 370 THR A N 1
ATOM 2947 C CA . THR A 1 370 ? -1.575 -7.831 5.859 1.00 97.19 370 THR A CA 1
ATOM 2948 C C . THR A 1 370 ? -2.331 -8.004 7.174 1.00 97.19 370 THR A C 1
ATOM 2950 O O . THR A 1 370 ? -2.013 -8.876 7.982 1.00 97.19 370 THR A O 1
ATOM 2953 N N . LEU A 1 371 ? -3.391 -7.224 7.383 1.00 96.56 371 LEU A N 1
ATOM 2954 C CA . LEU A 1 371 ? -4.294 -7.383 8.528 1.00 96.56 371 LEU A CA 1
ATOM 2955 C C . LEU A 1 371 ? -5.058 -8.721 8.486 1.00 96.56 371 LEU A C 1
ATOM 2957 O O . LEU A 1 371 ? -5.533 -9.192 9.518 1.00 96.56 371 LEU A O 1
ATOM 2961 N N . MET A 1 372 ? -5.159 -9.363 7.317 1.00 95.56 372 MET A N 1
ATOM 2962 C CA . MET A 1 372 ? -5.663 -10.734 7.158 1.00 95.56 372 MET A CA 1
ATOM 2963 C C . MET A 1 372 ? -4.570 -11.810 7.317 1.00 95.56 372 MET A C 1
ATOM 2965 O O . MET A 1 372 ? -4.812 -12.972 6.985 1.00 95.56 372 MET A O 1
ATOM 2969 N N . GLY A 1 373 ? -3.383 -11.443 7.809 1.00 95.50 373 GLY A N 1
ATOM 2970 C CA . GLY A 1 373 ? -2.212 -12.313 7.921 1.00 95.50 373 GLY A CA 1
ATOM 2971 C C . GLY A 1 373 ? -1.299 -12.241 6.697 1.00 95.50 373 GLY A C 1
ATOM 2972 O O . GLY A 1 373 ? -1.436 -11.357 5.845 1.00 95.50 373 GLY A O 1
ATOM 2973 N N . GLU A 1 374 ? -0.351 -13.172 6.601 1.00 96.81 374 GLU A N 1
ATOM 2974 C CA . GLU A 1 374 ? 0.487 -13.300 5.408 1.00 96.81 374 GLU A CA 1
ATOM 2975 C C . GLU A 1 374 ? -0.333 -13.847 4.235 1.00 96.81 374 GLU A C 1
ATOM 2977 O O . GLU A 1 374 ? -1.020 -14.868 4.341 1.00 96.81 374 GLU A O 1
ATOM 2982 N N . LYS A 1 375 ? -0.289 -13.136 3.109 1.00 96.69 375 LYS A N 1
ATOM 2983 C CA . LYS A 1 375 ? -1.078 -13.429 1.914 1.00 96.69 375 LYS A CA 1
ATOM 2984 C C . LYS A 1 375 ? -0.172 -13.559 0.703 1.00 96.69 375 LYS A C 1
ATOM 2986 O O . LYS A 1 375 ? 0.700 -12.725 0.477 1.00 96.69 375 LYS A O 1
ATOM 2991 N N . LYS A 1 376 ? -0.415 -14.585 -0.110 1.00 96.56 376 LYS A N 1
ATOM 2992 C CA . LYS A 1 376 ? 0.291 -14.773 -1.378 1.00 96.56 376 LYS A CA 1
ATOM 2993 C C . LYS A 1 376 ? -0.327 -13.890 -2.466 1.00 96.56 376 LYS A C 1
ATOM 2995 O O . LYS A 1 376 ? -1.550 -13.829 -2.603 1.00 96.56 376 LYS A O 1
ATOM 3000 N N . THR A 1 377 ? 0.506 -13.230 -3.260 1.00 94.94 377 THR A N 1
ATOM 3001 C CA . THR A 1 377 ? 0.113 -12.650 -4.552 1.00 94.94 377 THR A CA 1
ATOM 3002 C C . THR A 1 377 ? 0.567 -13.578 -5.670 1.00 94.94 377 THR A C 1
ATOM 3004 O O . THR A 1 377 ? 1.610 -14.211 -5.558 1.00 94.94 377 THR A O 1
ATOM 3007 N N . LEU A 1 378 ? -0.232 -13.685 -6.731 1.00 93.62 378 LEU A N 1
ATOM 3008 C CA . LEU A 1 378 ? 0.070 -14.524 -7.888 1.00 93.62 378 LEU A CA 1
ATOM 3009 C C . LEU A 1 378 ? 0.252 -13.675 -9.144 1.00 93.62 378 LEU A C 1
ATOM 3011 O O . LEU A 1 378 ? -0.558 -12.787 -9.434 1.00 93.62 378 LEU A O 1
ATOM 3015 N N . LYS A 1 379 ? 1.285 -14.018 -9.919 1.00 93.94 379 LYS A N 1
ATOM 3016 C CA . LYS A 1 379 ? 1.548 -13.473 -11.251 1.00 93.94 379 LYS A CA 1
ATOM 3017 C C . LYS A 1 379 ? 0.871 -14.330 -12.318 1.00 93.94 379 LYS A C 1
ATOM 3019 O O . LYS A 1 379 ? 1.255 -15.474 -12.540 1.00 93.94 379 LYS A O 1
ATOM 3024 N N . PHE A 1 380 ? -0.090 -13.750 -13.029 1.00 94.50 380 PHE A N 1
ATOM 3025 C CA . PHE A 1 380 ? -0.771 -14.395 -14.164 1.00 94.50 380 PHE A CA 1
ATOM 3026 C C . PHE A 1 380 ? -1.108 -13.431 -15.307 1.00 94.50 380 PHE A C 1
ATOM 3028 O O . PHE A 1 380 ? -1.502 -13.870 -16.394 1.00 94.50 380 PHE A O 1
ATOM 3035 N N . LEU A 1 381 ? -0.977 -12.120 -15.079 1.00 93.38 381 LEU A N 1
ATOM 3036 C CA . LEU A 1 381 ? -1.136 -11.116 -16.119 1.00 93.38 381 LEU A CA 1
ATOM 3037 C C . LEU A 1 381 ? 0.112 -11.085 -17.024 1.00 93.38 381 LEU A C 1
ATOM 3039 O O . LEU A 1 381 ? 1.244 -11.202 -16.541 1.00 93.38 381 LEU A O 1
ATOM 3043 N N . PRO A 1 382 ? -0.073 -10.952 -18.349 1.00 85.56 382 PRO A N 1
ATOM 3044 C CA . PRO A 1 382 ? 1.027 -10.988 -19.304 1.00 85.56 382 PRO A CA 1
ATOM 3045 C C . PRO A 1 382 ? 1.896 -9.724 -19.219 1.00 85.56 382 PRO A C 1
ATOM 3047 O O . PRO A 1 382 ? 1.443 -8.669 -18.782 1.00 85.56 382 PRO A O 1
ATOM 3050 N N . LYS A 1 383 ? 3.139 -9.812 -19.718 1.00 82.50 383 LYS A N 1
ATOM 3051 C CA . LYS A 1 383 ? 4.070 -8.667 -19.865 1.00 82.50 383 LYS A CA 1
ATOM 3052 C C . LYS A 1 383 ? 4.367 -7.932 -18.548 1.00 82.50 383 LYS A C 1
ATOM 3054 O O . LYS A 1 383 ? 4.530 -6.713 -18.523 1.00 82.50 383 LYS A O 1
ATOM 3059 N N . ALA A 1 384 ? 4.402 -8.676 -17.450 1.00 84.81 384 ALA A N 1
ATOM 3060 C CA . ALA A 1 384 ? 4.766 -8.167 -16.139 1.00 84.81 384 ALA A CA 1
ATOM 3061 C C . ALA A 1 384 ? 6.269 -8.343 -15.883 1.00 84.81 384 ALA A C 1
ATOM 3063 O O . ALA A 1 384 ? 6.809 -9.451 -16.016 1.00 84.81 384 ALA A O 1
ATOM 3064 N N . PHE A 1 385 ? 6.924 -7.248 -15.506 1.00 90.25 385 PHE A N 1
ATOM 3065 C CA . PHE A 1 385 ? 8.333 -7.218 -15.129 1.00 90.25 385 PHE A CA 1
ATOM 3066 C C . PHE A 1 385 ? 8.561 -8.004 -13.830 1.00 90.25 385 PHE A C 1
ATOM 3068 O O . PHE A 1 385 ? 7.685 -8.058 -12.965 1.00 90.25 385 PHE A O 1
ATOM 3075 N N . ASN A 1 386 ? 9.707 -8.680 -13.710 1.00 90.19 386 ASN A N 1
ATOM 3076 C CA . ASN A 1 386 ? 10.045 -9.448 -12.511 1.00 90.19 386 ASN A CA 1
ATOM 3077 C C . ASN A 1 386 ? 11.017 -8.648 -11.635 1.00 90.19 386 ASN A C 1
ATOM 3079 O O . ASN A 1 386 ? 12.208 -8.576 -11.924 1.00 90.19 386 ASN A O 1
ATOM 3083 N N . HIS A 1 387 ? 10.476 -8.049 -10.578 1.00 90.56 387 HIS A N 1
ATOM 3084 C CA . HIS A 1 387 ? 11.191 -7.186 -9.636 1.00 90.56 387 HIS A CA 1
ATOM 3085 C C . HIS A 1 387 ? 12.187 -7.963 -8.808 1.00 90.56 387 HIS A C 1
ATOM 3087 O O . HIS A 1 387 ? 13.354 -7.597 -8.724 1.00 90.56 387 HIS A O 1
ATOM 3093 N N . THR A 1 388 ? 11.709 -9.060 -8.240 1.00 92.56 388 THR A N 1
ATOM 3094 C CA . THR A 1 388 ? 12.483 -9.915 -7.360 1.00 92.56 388 THR A CA 1
ATOM 3095 C C . THR A 1 388 ? 13.693 -10.467 -8.101 1.00 92.56 388 THR A C 1
ATOM 3097 O O . THR A 1 388 ? 14.801 -10.431 -7.579 1.00 92.56 388 THR A O 1
ATOM 3100 N N . GLU A 1 389 ? 13.521 -10.891 -9.356 1.00 93.19 389 GLU A N 1
ATOM 3101 C CA . GLU A 1 389 ? 14.643 -11.336 -10.188 1.00 93.19 389 GLU A CA 1
ATOM 3102 C C . GLU A 1 389 ? 15.610 -10.197 -10.534 1.00 93.19 389 GLU A C 1
ATOM 3104 O O . GLU A 1 389 ? 16.825 -10.370 -10.471 1.00 93.19 389 GLU A O 1
ATOM 3109 N N . PHE A 1 390 ? 15.089 -9.007 -10.846 1.00 95.12 390 PHE A N 1
ATOM 3110 C CA . PHE A 1 390 ? 15.923 -7.830 -11.085 1.00 95.12 390 PHE A CA 1
ATOM 3111 C C . PHE A 1 390 ? 16.780 -7.476 -9.858 1.00 95.12 390 PHE A C 1
ATOM 3113 O O . PHE A 1 390 ? 17.978 -7.236 -9.993 1.00 95.12 390 PHE A O 1
ATOM 3120 N N . LEU A 1 391 ? 16.189 -7.476 -8.660 1.00 95.88 391 LEU A N 1
ATOM 3121 C CA . LEU A 1 391 ? 16.888 -7.192 -7.406 1.00 95.88 391 LEU A CA 1
ATOM 3122 C C . LEU A 1 391 ? 17.905 -8.289 -7.051 1.00 95.88 391 LEU A C 1
ATOM 3124 O O . LEU A 1 391 ? 18.989 -7.968 -6.568 1.00 95.88 391 LEU A O 1
ATOM 3128 N N . ARG A 1 392 ? 17.601 -9.564 -7.339 1.00 95.25 392 ARG A N 1
ATOM 3129 C CA . ARG A 1 392 ? 18.568 -10.672 -7.217 1.00 95.25 392 ARG A CA 1
ATOM 3130 C C . ARG A 1 392 ? 19.770 -10.464 -8.132 1.00 95.25 392 ARG A C 1
ATOM 3132 O O . ARG A 1 392 ? 20.898 -10.513 -7.658 1.00 95.25 392 ARG A O 1
ATOM 3139 N N . SER A 1 393 ? 19.536 -10.150 -9.404 1.00 94.94 393 SER A N 1
ATOM 3140 C CA . SER A 1 393 ? 20.618 -9.854 -10.347 1.00 94.94 393 SER A CA 1
ATOM 3141 C C . SER A 1 393 ? 21.430 -8.625 -9.916 1.00 94.94 393 SER A C 1
ATOM 3143 O O . SER A 1 393 ? 22.655 -8.644 -9.981 1.00 94.94 393 SER A O 1
ATOM 3145 N N . LEU A 1 394 ? 20.781 -7.573 -9.403 1.00 95.81 394 LEU A N 1
ATOM 3146 C CA . LEU A 1 394 ? 21.472 -6.406 -8.848 1.00 95.81 394 LEU A CA 1
ATOM 3147 C C . LEU A 1 394 ? 22.396 -6.783 -7.679 1.00 95.81 394 LEU A C 1
ATOM 3149 O O . LEU A 1 394 ? 23.527 -6.303 -7.629 1.00 95.81 394 LEU A O 1
ATOM 3153 N N . LEU A 1 395 ? 21.940 -7.650 -6.770 1.00 94.75 395 LEU A N 1
ATOM 3154 C CA . LEU A 1 395 ? 22.749 -8.153 -5.656 1.00 94.75 395 LEU A CA 1
ATOM 3155 C C . LEU A 1 395 ? 24.000 -8.900 -6.126 1.00 94.75 395 LEU A C 1
ATOM 3157 O O . LEU A 1 395 ? 25.058 -8.714 -5.533 1.00 94.75 395 LEU A O 1
ATOM 3161 N N . GLU A 1 396 ? 23.915 -9.686 -7.202 1.00 93.19 396 GLU A N 1
ATOM 3162 C CA . GLU A 1 396 ? 25.072 -10.404 -7.764 1.00 93.19 396 GLU A CA 1
ATOM 3163 C C . GLU A 1 396 ? 26.182 -9.458 -8.244 1.00 93.19 396 GLU A C 1
ATOM 3165 O O . GLU A 1 396 ? 27.360 -9.816 -8.221 1.00 93.19 396 GLU A O 1
ATOM 3170 N N . TYR A 1 397 ? 25.828 -8.233 -8.643 1.00 93.69 397 TYR A N 1
ATOM 3171 C CA . TYR A 1 397 ? 26.811 -7.219 -9.009 1.00 93.69 397 TYR A CA 1
ATOM 3172 C C . TYR A 1 397 ? 27.440 -6.525 -7.798 1.00 93.69 397 TYR A C 1
ATOM 3174 O O . TYR A 1 397 ? 28.452 -5.849 -7.975 1.00 93.69 397 TYR A O 1
ATOM 3182 N N . LEU A 1 398 ? 26.885 -6.622 -6.589 1.00 93.62 398 LEU A N 1
ATOM 3183 C CA . LEU A 1 398 ? 27.375 -5.898 -5.412 1.00 93.62 398 LEU A CA 1
ATOM 3184 C C . LEU A 1 398 ? 28.561 -6.615 -4.736 1.00 93.62 398 LEU A C 1
ATOM 3186 O O . LEU A 1 398 ? 28.722 -7.826 -4.871 1.00 93.62 398 LEU A O 1
ATOM 3190 N N . PRO A 1 399 ? 29.457 -5.871 -4.055 1.00 87.62 399 PRO A N 1
ATOM 3191 C CA . PRO A 1 399 ? 30.611 -6.480 -3.406 1.00 87.62 399 PRO A CA 1
ATOM 3192 C C . PRO A 1 399 ? 30.177 -7.271 -2.167 1.00 87.62 399 PRO A C 1
ATOM 3194 O O . PRO A 1 399 ? 29.076 -7.100 -1.656 1.00 87.62 399 PRO A O 1
ATOM 3197 N N . GLN A 1 400 ? 31.069 -8.105 -1.639 1.00 85.50 400 GLN A N 1
ATOM 3198 C CA . GLN A 1 400 ? 30.857 -8.720 -0.330 1.00 85.50 400 GLN A CA 1
ATOM 3199 C C . GLN A 1 400 ? 31.195 -7.734 0.795 1.00 85.50 400 GLN A C 1
ATOM 3201 O O . GLN A 1 400 ? 32.105 -6.914 0.655 1.00 85.50 400 GLN A O 1
ATOM 3206 N N . GLY A 1 401 ? 30.490 -7.850 1.920 1.00 86.00 401 GLY A N 1
ATOM 3207 C CA . GLY A 1 401 ? 30.708 -7.049 3.124 1.00 86.00 401 GLY A CA 1
ATOM 3208 C C . GLY A 1 401 ? 29.406 -6.516 3.712 1.00 86.00 401 GLY A C 1
ATOM 3209 O O . GLY A 1 401 ? 28.351 -6.610 3.089 1.00 86.00 401 GLY A O 1
ATOM 3210 N N . GLU A 1 402 ? 29.501 -5.950 4.912 1.00 90.31 402 GLU A N 1
ATOM 3211 C CA . GLU A 1 402 ? 28.396 -5.264 5.577 1.00 90.31 402 GLU A CA 1
ATOM 3212 C C . GLU A 1 402 ? 28.826 -3.856 6.000 1.00 90.31 402 GLU A C 1
ATOM 3214 O O . GLU A 1 402 ? 29.969 -3.622 6.403 1.00 90.31 402 GLU A O 1
ATOM 3219 N N . LYS A 1 403 ? 27.892 -2.920 5.885 1.00 92.00 403 LYS A N 1
ATOM 3220 C CA . LYS A 1 403 ? 27.993 -1.515 6.251 1.00 92.00 403 LYS A CA 1
ATOM 3221 C C . LYS A 1 403 ? 26.714 -1.095 6.965 1.00 92.00 403 LYS A C 1
ATOM 3223 O O . LYS A 1 403 ? 25.621 -1.566 6.653 1.00 92.00 403 LYS A O 1
ATOM 3228 N N . GLU A 1 404 ? 26.861 -0.152 7.884 1.00 92.19 404 GLU A N 1
ATOM 3229 C CA . GLU A 1 404 ? 25.726 0.566 8.459 1.00 92.19 404 GLU A CA 1
ATOM 3230 C C . GLU A 1 404 ? 25.156 1.547 7.417 1.00 92.19 404 GLU A C 1
ATOM 3232 O O . GLU A 1 404 ? 25.934 2.233 6.743 1.00 92.19 404 GLU A O 1
ATOM 3237 N N . PRO A 1 405 ? 23.824 1.636 7.261 1.00 93.56 405 PRO A N 1
ATOM 3238 C CA . PRO A 1 405 ? 23.201 2.625 6.388 1.00 93.56 405 PRO A CA 1
ATOM 3239 C C . PRO A 1 405 ? 23.484 4.051 6.858 1.00 93.56 405 PRO A C 1
ATOM 3241 O O . PRO A 1 405 ? 23.477 4.340 8.056 1.00 93.56 405 PRO A O 1
ATOM 3244 N N . VAL A 1 406 ? 23.674 4.974 5.916 1.00 94.12 406 VAL A N 1
ATOM 3245 C CA . VAL A 1 406 ? 23.727 6.403 6.238 1.00 94.12 406 VAL A CA 1
ATOM 3246 C C . VAL A 1 406 ? 22.328 6.881 6.624 1.00 94.12 406 VAL A C 1
ATOM 3248 O O . VAL A 1 406 ? 21.388 6.790 5.834 1.00 94.12 406 VAL A O 1
ATOM 3251 N N . VAL A 1 407 ? 22.200 7.419 7.840 1.00 95.94 407 VAL A N 1
ATOM 3252 C CA . VAL A 1 407 ? 20.927 7.909 8.383 1.00 95.94 407 VAL A CA 1
ATOM 3253 C C . VAL A 1 407 ? 21.017 9.402 8.657 1.00 95.94 407 VAL A C 1
ATOM 3255 O O . VAL A 1 407 ? 21.766 9.843 9.532 1.00 95.94 407 VAL A O 1
ATOM 3258 N N . LEU A 1 408 ? 20.220 10.187 7.934 1.00 94.56 408 LEU A N 1
ATOM 3259 C CA . LEU A 1 408 ? 20.078 11.618 8.182 1.00 94.56 408 LEU A CA 1
ATOM 3260 C C . LEU A 1 408 ? 18.907 11.874 9.126 1.00 94.56 408 LEU A C 1
ATOM 3262 O O . LEU A 1 408 ? 17.784 11.419 8.896 1.00 94.56 408 LEU A O 1
ATOM 3266 N N . LYS A 1 409 ? 19.181 12.614 10.199 1.00 91.88 409 LYS A N 1
ATOM 3267 C CA . LYS A 1 409 ? 18.161 13.058 11.147 1.00 91.88 409 LYS A CA 1
ATOM 3268 C C . LYS A 1 409 ? 17.617 14.408 10.699 1.00 91.88 409 LYS A C 1
ATOM 3270 O O . LYS A 1 409 ? 18.395 15.291 10.358 1.00 91.88 409 LYS A O 1
ATOM 3275 N N . GLY A 1 410 ? 16.305 14.558 10.773 1.00 87.38 410 GLY A N 1
ATOM 3276 C CA . GLY A 1 410 ? 15.587 15.787 10.476 1.00 87.38 410 GLY A CA 1
ATOM 3277 C C . GLY A 1 410 ? 14.211 15.751 11.125 1.00 87.38 410 GLY A C 1
ATOM 3278 O O . GLY A 1 410 ? 13.790 14.711 11.639 1.00 87.38 410 GLY A O 1
ATOM 3279 N N . GLU A 1 411 ? 13.530 16.890 11.111 1.00 83.06 411 GLU A N 1
ATOM 3280 C CA . GLU A 1 411 ? 12.121 16.974 11.487 1.00 83.06 411 GLU A CA 1
ATOM 3281 C C . GLU A 1 411 ? 11.277 16.954 10.210 1.00 83.06 411 GLU A C 1
ATOM 3283 O O . GLU A 1 411 ? 11.492 17.809 9.341 1.00 83.06 411 GLU A O 1
ATOM 3288 N N . PRO A 1 412 ? 10.318 16.020 10.075 1.00 80.31 412 PRO A N 1
ATOM 3289 C CA . PRO A 1 412 ? 9.486 15.976 8.887 1.00 80.31 412 PRO A CA 1
ATOM 3290 C C . PRO A 1 412 ? 8.707 17.280 8.728 1.00 80.31 412 PRO A C 1
ATOM 3292 O O . PRO A 1 412 ? 8.139 17.805 9.689 1.00 80.31 412 PRO A O 1
ATOM 3295 N N . LYS A 1 413 ? 8.659 17.814 7.504 1.00 79.56 413 LYS A N 1
ATOM 3296 C CA . LYS A 1 413 ? 7.816 18.979 7.227 1.00 79.56 413 LYS A CA 1
ATOM 3297 C C . LYS A 1 413 ? 6.346 18.594 7.325 1.00 79.56 413 LYS A C 1
ATOM 3299 O O . LYS A 1 413 ? 5.936 17.540 6.842 1.00 79.56 413 LYS A O 1
ATOM 3304 N N . ASP A 1 414 ? 5.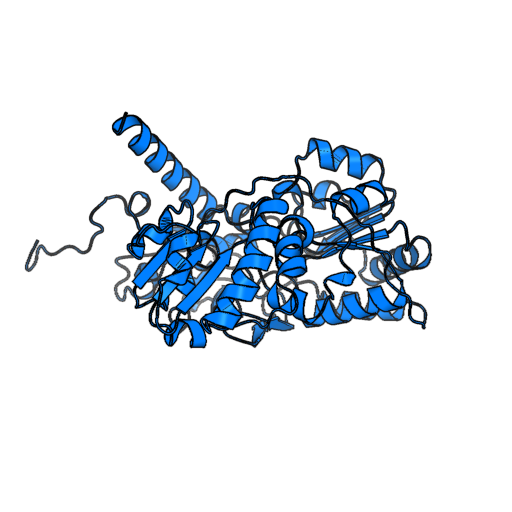555 19.512 7.870 1.00 75.56 414 ASP A N 1
ATOM 3305 C CA . ASP A 1 414 ? 4.100 19.427 7.834 1.00 75.56 414 ASP A CA 1
ATOM 3306 C C . ASP A 1 414 ? 3.621 19.309 6.379 1.00 75.56 414 ASP A C 1
ATOM 3308 O O . ASP A 1 414 ? 3.859 20.192 5.550 1.00 75.56 414 ASP A O 1
ATOM 3312 N N . PHE A 1 415 ? 2.885 18.241 6.087 1.00 77.44 415 PHE A N 1
ATOM 3313 C CA . PHE A 1 415 ? 2.164 18.066 4.833 1.00 77.44 415 PHE A CA 1
ATOM 3314 C C . PHE A 1 415 ? 0.718 17.687 5.138 1.00 77.44 415 PHE A C 1
ATOM 3316 O O . PHE A 1 415 ? 0.402 17.146 6.196 1.00 77.44 415 PHE A O 1
ATOM 3323 N N . LYS A 1 416 ? -0.181 17.972 4.197 1.00 71.00 416 LYS A N 1
ATOM 3324 C CA . LYS A 1 416 ? -1.574 17.544 4.292 1.00 71.00 416 LYS A CA 1
ATOM 3325 C C . LYS A 1 416 ? -1.878 16.628 3.122 1.00 71.00 416 LYS A C 1
ATOM 3327 O O . LYS A 1 416 ? -1.856 17.066 1.975 1.00 71.00 416 LYS A O 1
ATOM 3332 N N . ARG A 1 417 ? -2.208 15.376 3.423 1.00 78.00 417 ARG A N 1
ATOM 3333 C CA . ARG A 1 417 ? -2.694 14.409 2.440 1.00 78.00 417 ARG A CA 1
ATOM 3334 C C . ARG A 1 417 ? -4.151 14.106 2.738 1.00 78.00 417 ARG A C 1
ATOM 3336 O O . ARG A 1 417 ? -4.463 13.447 3.720 1.00 78.00 417 ARG A O 1
ATOM 3343 N N . GLU A 1 418 ? -5.046 14.610 1.895 1.00 71.31 418 GLU A N 1
ATOM 3344 C CA . GLU A 1 418 ? -6.469 14.304 2.030 1.00 71.31 418 GLU A CA 1
ATOM 3345 C C . GLU A 1 418 ? -6.750 12.892 1.518 1.00 71.31 418 GLU A C 1
ATOM 3347 O O . GLU A 1 418 ? -6.512 12.568 0.350 1.00 71.31 418 GLU A O 1
ATOM 3352 N N . MET A 1 419 ? -7.268 12.051 2.410 1.00 79.50 419 MET A N 1
ATOM 3353 C CA . MET A 1 419 ? -7.622 10.676 2.106 1.00 79.50 419 MET A CA 1
ATOM 3354 C C . MET A 1 419 ? -9.081 10.605 1.654 1.00 79.50 419 MET A C 1
ATOM 3356 O O . MET A 1 419 ? -9.997 10.993 2.373 1.00 79.50 419 MET A O 1
ATOM 3360 N N . HIS A 1 420 ? -9.320 10.056 0.465 1.00 86.75 420 HIS A N 1
ATOM 3361 C CA . HIS A 1 420 ? -10.673 9.780 -0.008 1.00 86.75 420 HIS A CA 1
ATOM 3362 C C . HIS A 1 420 ? -10.767 8.359 -0.559 1.00 86.75 420 HIS A C 1
ATOM 3364 O O . HIS A 1 420 ? -9.891 7.926 -1.300 1.00 86.75 420 HIS A O 1
ATOM 3370 N N . LEU A 1 421 ? -11.864 7.645 -0.284 1.00 87.62 421 LEU A N 1
ATOM 3371 C CA . LEU A 1 421 ? -12.089 6.264 -0.743 1.00 87.62 421 LEU A CA 1
ATOM 3372 C C . LEU A 1 421 ? -11.737 6.022 -2.226 1.00 87.62 421 LEU A C 1
ATOM 3374 O O . LEU A 1 421 ? -11.116 5.018 -2.562 1.00 87.62 421 LEU A O 1
ATOM 3378 N N . TYR A 1 422 ? -12.150 6.934 -3.109 1.00 91.12 422 TYR A N 1
ATOM 3379 C CA . TYR A 1 422 ? -11.913 6.851 -4.560 1.00 91.12 422 TYR A CA 1
ATOM 3380 C C . TYR A 1 422 ? -10.597 7.506 -5.026 1.00 91.12 422 TYR A C 1
ATOM 3382 O O . TYR A 1 422 ? -10.243 7.397 -6.193 1.00 91.12 422 TYR A O 1
ATOM 3390 N N . ARG A 1 423 ? -9.881 8.206 -4.142 1.00 87.94 423 ARG A N 1
ATOM 3391 C CA . ARG A 1 423 ? -8.605 8.886 -4.423 1.00 87.94 423 ARG A CA 1
ATOM 3392 C C . ARG A 1 423 ? -7.677 8.752 -3.214 1.00 87.94 423 ARG A C 1
ATOM 3394 O O . ARG A 1 423 ? -7.252 9.748 -2.642 1.00 87.94 423 ARG A O 1
ATOM 3401 N N . SER A 1 424 ? -7.410 7.516 -2.798 1.00 84.31 424 SER A N 1
ATOM 3402 C CA . SER A 1 424 ? -6.643 7.253 -1.575 1.00 84.31 424 SER A CA 1
ATOM 3403 C C . SER A 1 424 ? -5.136 7.395 -1.760 1.00 84.31 424 SER A C 1
ATOM 3405 O O . SER A 1 424 ? -4.410 7.560 -0.796 1.00 84.31 424 SER A O 1
ATOM 3407 N N . GLY A 1 425 ? -4.670 7.339 -3.003 1.00 87.50 425 GLY A N 1
ATOM 3408 C CA . GLY A 1 425 ? -3.271 7.545 -3.357 1.00 87.50 425 GLY A CA 1
ATOM 3409 C C . GLY A 1 425 ? -3.070 7.569 -4.866 1.00 87.50 425 GLY A C 1
ATOM 3410 O O . GLY A 1 425 ? -4.012 7.311 -5.633 1.00 87.50 425 GLY A O 1
ATOM 3411 N N . TRP A 1 426 ? -1.844 7.855 -5.284 1.00 88.06 426 TRP A N 1
ATOM 3412 C CA . TRP A 1 426 ? -1.445 8.042 -6.678 1.00 88.06 426 TRP A CA 1
ATOM 3413 C C . TRP A 1 426 ? -1.873 6.908 -7.633 1.00 88.06 426 TRP A C 1
ATOM 3415 O O . TRP A 1 426 ? -2.311 7.193 -8.751 1.00 88.06 426 TRP A O 1
ATOM 3425 N N . ILE A 1 427 ? -1.866 5.639 -7.193 1.00 91.69 427 ILE A N 1
ATOM 3426 C CA . ILE A 1 427 ? -2.362 4.503 -8.000 1.00 91.69 427 ILE A CA 1
ATOM 3427 C C . ILE A 1 427 ? -3.865 4.651 -8.268 1.00 91.69 427 ILE A C 1
ATOM 3429 O O . ILE A 1 427 ? -4.312 4.585 -9.409 1.00 91.69 427 ILE A O 1
ATOM 3433 N N . THR A 1 428 ? -4.670 4.884 -7.226 1.00 92.06 428 THR A N 1
ATOM 3434 C CA . THR A 1 428 ? -6.134 5.004 -7.373 1.00 92.06 428 THR A CA 1
ATOM 3435 C C . THR A 1 428 ? -6.557 6.240 -8.166 1.00 92.06 428 THR A C 1
ATOM 3437 O O . THR A 1 428 ? -7.578 6.193 -8.848 1.00 92.06 428 THR A O 1
ATOM 3440 N N . ARG A 1 429 ? -5.763 7.323 -8.136 1.00 91.25 429 ARG A N 1
ATOM 3441 C CA . ARG A 1 429 ? -6.025 8.546 -8.916 1.00 91.25 429 ARG A CA 1
ATOM 3442 C C . ARG A 1 429 ? -5.965 8.307 -10.429 1.00 91.25 429 ARG A C 1
ATOM 3444 O O . ARG A 1 429 ? -6.651 9.011 -11.161 1.00 91.25 429 ARG A O 1
ATOM 3451 N N . ARG A 1 430 ? -5.227 7.287 -10.880 1.00 91.75 430 ARG A N 1
ATOM 3452 C CA . ARG A 1 430 ? -5.134 6.884 -12.296 1.00 91.75 430 ARG A CA 1
ATOM 3453 C C . ARG A 1 430 ? -6.323 6.061 -12.788 1.00 91.75 430 ARG A C 1
ATOM 3455 O O . ARG A 1 430 ? -6.420 5.768 -13.974 1.00 91.75 430 ARG A O 1
ATOM 3462 N N . SER A 1 431 ? -7.239 5.675 -11.902 1.00 94.88 431 SER A N 1
ATOM 3463 C CA . SER A 1 431 ? -8.483 5.034 -12.320 1.00 94.88 431 SER A CA 1
ATOM 3464 C C . SER A 1 431 ? -9.457 6.090 -12.837 1.00 94.88 431 SER A C 1
ATOM 3466 O O . SER A 1 431 ? -9.907 6.965 -12.087 1.00 94.88 431 SER A O 1
ATOM 3468 N N . GLU A 1 432 ? -9.856 5.971 -14.102 1.00 94.38 432 GLU A N 1
ATOM 3469 C CA . GLU A 1 432 ? -10.943 6.776 -14.656 1.00 94.38 432 GLU A CA 1
ATOM 3470 C C . GLU A 1 432 ? -12.264 6.455 -13.950 1.00 94.38 432 GLU A C 1
ATOM 3472 O O . GLU A 1 432 ? -13.074 7.347 -13.679 1.00 94.38 432 GLU A O 1
ATOM 3477 N N . ASN A 1 433 ? -12.498 5.174 -13.642 1.00 94.19 433 ASN A N 1
ATOM 3478 C CA . ASN A 1 433 ? -13.718 4.738 -12.969 1.00 94.19 433 ASN A CA 1
ATOM 3479 C C . ASN A 1 433 ? -13.855 5.375 -11.581 1.00 94.19 433 ASN A C 1
ATOM 3481 O O . ASN A 1 433 ? -14.923 5.899 -11.253 1.00 94.19 433 ASN A O 1
ATOM 3485 N N . LEU A 1 434 ? -12.789 5.347 -10.777 1.00 94.44 434 LEU A N 1
ATOM 3486 C CA . LEU A 1 434 ? -12.789 5.958 -9.450 1.00 94.44 434 LEU A CA 1
ATOM 3487 C C . LEU A 1 434 ? -12.833 7.485 -9.531 1.00 94.44 434 LEU A C 1
ATOM 3489 O O . LEU A 1 434 ? -13.562 8.099 -8.755 1.00 94.44 434 LEU A O 1
ATOM 3493 N N . THR A 1 435 ? -12.147 8.101 -10.496 1.00 93.44 435 THR A N 1
ATOM 3494 C CA . THR A 1 435 ? -12.218 9.554 -10.711 1.00 93.44 435 THR A CA 1
ATOM 3495 C C . THR A 1 435 ? -13.643 10.018 -11.013 1.00 93.44 435 THR A C 1
ATOM 3497 O O . THR A 1 435 ? -14.125 10.943 -10.362 1.00 93.44 435 THR A O 1
ATOM 3500 N N . ARG A 1 436 ? -14.382 9.314 -11.879 1.00 91.31 436 ARG A N 1
ATOM 3501 C CA . ARG A 1 436 ? -15.801 9.627 -12.138 1.00 91.31 436 ARG A CA 1
ATOM 3502 C C . ARG A 1 436 ? -16.680 9.477 -10.894 1.00 91.31 436 ARG A C 1
ATOM 3504 O O . ARG A 1 436 ? -17.651 10.214 -10.739 1.00 91.31 436 ARG A O 1
ATOM 3511 N N . LEU A 1 437 ? -16.385 8.508 -10.022 1.00 90.31 437 LEU A N 1
ATOM 3512 C CA . LEU A 1 437 ? -17.092 8.360 -8.745 1.00 90.31 437 LEU A CA 1
ATOM 3513 C C . LEU A 1 437 ? -16.740 9.491 -7.772 1.00 90.31 437 LEU A C 1
ATOM 3515 O O . LEU A 1 437 ? -17.625 9.987 -7.080 1.00 90.31 437 LEU A O 1
ATOM 3519 N N . TYR A 1 438 ? -15.474 9.911 -7.738 1.00 90.12 438 TYR A N 1
ATOM 3520 C CA . TYR A 1 438 ? -15.004 11.034 -6.933 1.00 90.12 438 TYR A CA 1
ATOM 3521 C C . TYR A 1 438 ? -15.690 12.339 -7.328 1.00 90.12 438 TYR A C 1
ATOM 3523 O O . TYR A 1 438 ? -16.331 12.953 -6.484 1.00 90.12 438 TYR A O 1
ATOM 3531 N N . GLU A 1 439 ? -15.633 12.722 -8.603 1.00 88.62 439 GLU A N 1
ATOM 3532 C CA . GLU A 1 439 ? -16.197 13.985 -9.104 1.00 88.62 439 GLU A CA 1
ATOM 3533 C C . GLU A 1 439 ? -17.685 14.120 -8.779 1.00 88.62 439 GLU A C 1
ATOM 3535 O O . GLU A 1 439 ? -18.135 15.154 -8.286 1.00 88.62 439 GLU A O 1
ATOM 3540 N N . LYS A 1 440 ? -18.447 13.040 -8.976 1.00 83.62 440 LYS A N 1
ATOM 3541 C CA . LYS A 1 440 ? -19.868 13.007 -8.631 1.00 83.62 440 LYS A CA 1
ATOM 3542 C C . LYS A 1 440 ? -20.117 13.149 -7.137 1.00 83.62 440 LYS A C 1
ATOM 3544 O O . LYS A 1 440 ? -21.053 13.836 -6.745 1.00 83.62 440 LYS A O 1
ATOM 3549 N N . ASN A 1 441 ? -19.311 12.488 -6.308 1.00 81.50 441 ASN A N 1
ATOM 3550 C CA . ASN A 1 441 ? -19.478 12.548 -4.863 1.00 81.50 441 ASN A CA 1
ATOM 3551 C C . ASN A 1 441 ? -19.125 13.945 -4.325 1.00 81.50 441 ASN A C 1
ATOM 3553 O O . ASN A 1 441 ? -19.871 14.486 -3.514 1.00 81.50 441 ASN A O 1
ATOM 3557 N N . THR A 1 442 ? -18.059 14.563 -4.839 1.00 79.31 442 THR A N 1
ATOM 3558 C CA . THR A 1 442 ? -17.639 15.921 -4.466 1.00 79.31 442 THR A CA 1
ATOM 3559 C C . THR A 1 442 ? -18.667 16.971 -4.878 1.00 79.31 442 THR A C 1
ATOM 3561 O O . THR A 1 442 ? -19.055 17.785 -4.044 1.00 79.31 442 THR A O 1
ATOM 3564 N N . ALA A 1 443 ? -19.183 16.910 -6.112 1.00 73.44 443 ALA A N 1
ATOM 3565 C CA . ALA A 1 443 ? -20.206 17.842 -6.590 1.00 73.44 443 ALA A CA 1
ATOM 3566 C C . ALA A 1 443 ? -21.477 17.811 -5.720 1.00 73.44 443 ALA A C 1
ATOM 3568 O O . ALA A 1 443 ? -22.067 18.845 -5.420 1.00 73.44 443 ALA A O 1
ATOM 3569 N N . VAL A 1 444 ? -21.883 16.625 -5.257 1.00 67.44 444 VAL A N 1
ATOM 3570 C CA . VAL A 1 444 ? -23.028 16.472 -4.344 1.00 67.44 444 VAL A CA 1
ATOM 3571 C C . VAL A 1 444 ? -22.737 17.086 -2.983 1.00 67.44 444 VAL A C 1
ATOM 3573 O O . VAL A 1 444 ? -23.583 17.791 -2.441 1.00 67.44 444 VAL A O 1
ATOM 3576 N N . MET A 1 445 ? -21.552 16.831 -2.427 1.00 67.19 445 MET A N 1
ATOM 3577 C CA . MET A 1 445 ? -21.155 17.394 -1.136 1.00 67.19 445 MET A CA 1
ATOM 3578 C C . MET A 1 445 ? -21.092 18.924 -1.180 1.00 67.19 445 MET A C 1
ATOM 3580 O O . MET A 1 445 ? -21.453 19.576 -0.204 1.00 67.19 445 MET A O 1
ATOM 3584 N N . GLU A 1 446 ? -20.674 19.500 -2.305 1.00 66.38 446 GLU A N 1
ATOM 3585 C CA . GLU A 1 446 ? -20.651 20.947 -2.521 1.00 66.38 446 GLU A CA 1
ATOM 3586 C C . GLU A 1 446 ? -22.067 21.540 -2.599 1.00 66.38 446 GLU A C 1
ATOM 3588 O O . GLU A 1 446 ? -22.362 22.511 -1.904 1.00 66.38 446 GLU A O 1
ATOM 3593 N N . VAL A 1 447 ? -22.982 20.898 -3.335 1.00 61.06 447 VAL A N 1
ATOM 3594 C CA . VAL A 1 447 ? -24.401 21.298 -3.389 1.00 61.06 447 VAL A CA 1
ATOM 3595 C C . VAL A 1 447 ? -25.075 21.189 -2.017 1.00 61.06 447 VAL A C 1
ATOM 3597 O O . VAL A 1 447 ? -25.805 22.095 -1.619 1.00 61.06 447 VAL A O 1
ATOM 3600 N N . LEU A 1 448 ? -24.818 20.112 -1.267 1.00 59.94 448 LEU A N 1
ATOM 3601 C CA . LEU A 1 448 ? -25.358 19.940 0.085 1.00 59.94 448 LEU A CA 1
ATOM 3602 C C . LEU A 1 448 ? -24.837 21.013 1.047 1.00 59.94 448 LEU A C 1
ATOM 3604 O O . LEU A 1 448 ? -25.616 21.521 1.847 1.00 59.94 448 LEU A O 1
ATOM 3608 N N . ARG A 1 449 ? -23.555 21.393 0.944 1.00 57.19 449 ARG A N 1
ATOM 3609 C CA . ARG A 1 449 ? -22.975 22.485 1.742 1.00 57.19 449 ARG A CA 1
ATOM 3610 C C . ARG A 1 449 ? -23.658 23.821 1.449 1.00 57.19 449 ARG A C 1
ATOM 3612 O O . ARG A 1 449 ? -24.072 24.485 2.393 1.00 57.19 449 ARG A O 1
ATOM 3619 N N . LEU A 1 450 ? -23.834 24.166 0.172 1.00 53.44 450 LEU A N 1
ATOM 3620 C CA . LEU A 1 450 ? -24.487 25.411 -0.259 1.00 53.44 450 LEU A CA 1
ATOM 3621 C C . LEU A 1 450 ? -25.985 25.472 0.083 1.00 53.44 450 LEU A C 1
ATOM 3623 O O . LEU A 1 450 ? -26.527 26.557 0.234 1.00 53.44 450 LEU A O 1
ATOM 3627 N N . GLY A 1 451 ? -26.661 24.326 0.201 1.00 45.97 451 GLY A N 1
ATOM 3628 C CA . GLY A 1 451 ? -28.065 24.259 0.629 1.00 45.97 451 GLY A CA 1
ATOM 3629 C C . GLY A 1 451 ? -28.272 24.259 2.149 1.00 45.97 451 GLY A C 1
ATOM 3630 O O . GLY A 1 451 ? -29.414 24.301 2.600 1.00 45.97 451 GLY A O 1
ATOM 3631 N N . SER A 1 452 ? -27.189 24.164 2.927 1.00 46.16 452 SER A N 1
ATOM 3632 C CA . SER A 1 452 ? -27.196 24.163 4.401 1.00 46.16 452 SER A CA 1
ATOM 3633 C C . SER A 1 452 ? -26.680 25.465 5.032 1.00 46.16 452 SER A C 1
ATOM 3635 O O . SER A 1 452 ? -26.717 25.601 6.255 1.00 46.16 452 SER A O 1
ATOM 3637 N N . SER A 1 453 ? -26.208 26.398 4.201 1.00 37.41 453 SER A N 1
ATOM 3638 C CA . SER A 1 453 ? -25.949 27.811 4.517 1.00 37.41 453 SER A CA 1
ATOM 3639 C C . SER A 1 453 ? -27.145 28.664 4.129 1.00 37.41 453 SER A C 1
ATOM 3641 O O . SER A 1 453 ? -27.447 29.620 4.875 1.00 37.41 453 SER A O 1
#

Sequence (453 aa):
ERGFQANIAPTVRPMDTSTCEMCGLCVYVCPVGAIISKPFKYWTRSWLLKREKTTCGLCPVGCEIQIEYGVGDWRSKEKVYRTKPTDELNICAKAFFGYDVLNHERLRSPKMYGREETSGNIANLLSMLLKGKHEETLLVLSPYMTNEDYDLIAQIVKITGVMVSSTLSLDLKAFLESYGEYQPIGIEDIKKADFYVFIGEDITSTAPVLSYYIKGRVYRIGKGTRDQKLNPIEIQKEDLQNLEGKGVIVFNAIGMKPQEAREWGAYLKDLCKEKGFRLMLLYDGNFLGFLKHIPLSWLSDLHEALQRAKNLVIFGEDLTDYMKMEELEKVFEGLEHLVVFSPFEDGLAQYAQIKIPMSLMGETDGTLTTLMGEKKTLKFLPKAFNHTEFLRSLLEYLPQGEKEPVVLKGEPKDFKREMHLYRSGWITRRSENLTRLYEKNTAVMEVLRLGSS